Protein 4BM1 (pdb70)

Solvent-accessible surface area: 29701 Å² total; per-residue (Å²): 56,191,16,40,162,76,56,84,4,109,56,102,55,0,20,53,6,17,62,0,19,39,40,0,33,126,81,16,4,88,58,25,99,9,18,22,21,1,16,22,0,8,99,1,1,48,12,1,0,0,4,49,4,42,48,36,86,203,131,75,121,81,3,10,20,1,0,6,1,3,0,0,79,52,5,125,88,2,19,120,27,68,16,2,81,34,3,58,87,3,0,74,60,0,43,75,30,0,108,179,42,168,16,16,18,0,7,0,0,7,0,0,0,2,0,0,0,6,34,1,42,14,3,0,92,5,77,2,13,5,52,6,66,56,141,32,115,40,11,32,54,155,14,14,27,40,28,74,32,59,6,83,48,10,22,65,32,7,39,38,3,45,4,149,53,74,31,4,0,3,14,27,0,22,34,0,1,13,31,10,63,53,40,5,91,184,18,48,8,34,0,15,0,32,29,20,57,33,8,10,4,14,0,0,0,1,4,2,0,92,28,77,70,78,41,24,143,48,68,68,151,2,10,32,90,0,2,3,56,10,1,1,4,15,50,9,2,36,76,2,0,58,32,104,116,2,3,34,26,0,7,28,0,3,65,80,26,97,14,5,35,46,69,1,43,150,2,6,22,94,2,6,17,16,41,49,66,67,192,170,24,53,81,0,30,80,4,0,40,105,35,201,55,187,80,58,107,3,28,8,5,9,66,34,62,96,161,38,13,67,67,31,14,234,169,37,120,22,30,202,15,47,63,70,204,60,127,57,115,62,15,148,63,15,113,81,162,56,190,17,42,165,78,54,83,4,105,57,102,56,0,18,53,6,16,63,0,18,39,40,0,33,124,80,14,3,88,59,26,99,8,18,22,20,2,15,22,0,8,96,1,1,48,12,1,0,0,3,51,4,42,50,37,85,205,133,76,122,82,3,10,20,0,0,6,0,2,0,0,79,52,5,123,89,2,20,121,28,67,14,2,81,35,2,58,88,2,0,75,62,0,45,75,30,0,107,180,43,166,18,16,20,0,7,0,0,8,0,0,0,2,0,0,0,6,35,1,42,12,4,0,95,5,77,2,13,5,52,6,64,56,139,31,113,38,10,34,53,157,14,16,25,36,22,77,35,59,8,80,49,10,20,66,31,6,38,38,3,43,4,149,53,73,32,4,0,3,15,28,0,22,35,0,2,12,30,9,64,53,40,4,91,184,18,47,8,34,0,14,1,33,28,21,56,33,9,10,4,14,0,0,0,1,4,2,0,93,28,76,68,77,42,24,146,49,68,67,153,1,10,30,92,0,2,3,59,9,2,2,3,16,52,10,2,36,75,3,0,58,33,104,116,2,3,35,26,0,6,27,0,3,66,79,27,97,15,3,35,47,70,0,44,149,2,5,22,94,3,5,17,17,40,48,66,68,194,172,23,53,78,0,30,82,3,0,40,102,30,190,37,193,78,62,104,2,29,10,4,8,66,35,56,94,150,38,12,65,67,33,16,288,171,36,119,21,30,205,14,48,62,67,195,61,128,57,113,62,15,149,65,16,114,82,163

B-factor: mean 13.05, std 6.69, range [5.37, 41.69]

Secondary structure (DSSP, 8-state):
-B-GGG-B-SSGGGHHHHHHHHHHHHTTTTTT--SHHHHHHHHHHHHHHT---HHHHTTTS----SSSSHHHHTHHHHTTSGGGTT-HHHHHHHHHHHHHHT--HHHHHHHHHHHHHHTSBT------EE---S---PPPSS-S--TTS-HHHHHHHHHHHT--HHHHHHHGGGGGG-EESSSSGGGTTEESSS-TTB-SSHHHHHTTBPP-B--SSS--TTEE-BSSTT--EEHHHHHHHHSTTTHHHHHHHHH-GGGHHHHHHHHHHHHTTTTS-GGGSEE-GGGSPPP----PPP-BPTT--GGGB----TTSPPP---B--S-PPPPPPPP--/-B-GGG-B-SSGGGHHHHHHHHHHHHTTTTTT--SHHHHHHHHHHHHHHT---HHHHTTTS----SSSSHHHHTHHHHTTSGGGTT-HHHHHHHHHHHHHHT--HHHHHHHHHHHHHHTSBT------EE---S---PPPSS-S--TTS-HHHHHHHHHHHT--HHHHHHHGGGGGG-EESSSSGGGTTEESSS-TTB-SSHHHHHTTBPP-B--SSS--TTEE-BSSTT--EEHHHHHHHHSTTTHHHHHHHHH-GGGHHHHHHHHHHHHTTTTS-GGGSEE-GGGSPPP----PPP-BPTT--GGGB----TTSPPP---B--S-PPPPPPPP--

Organism: Pleurotus ostreatus (NCBI:txid5322)

CATH classification: 1.10.520.10 (+1 more: 1.10.420.10)

Radius of gyration: 33.04 Å; Cα contacts (8 Å, |Δi|>4): 1413; chains: 2; bounding box: 72×89×71 Å

Structure (mmCIF, N/CA/C/O backbone):
data_4BM1
#
_entry.id   4BM1
#
_cell.length_a   39.990
_cell.length_b   75.370
_cell.length_c   75.610
_cell.angle_alpha   69.75
_cell.angle_beta   75.69
_cell.angle_gamma   75.82
#
_symmetry.space_group_name_H-M   'P 1'
#
loop_
_entity.id
_entity.type
_entity.pdbx_description
1 polymer 'MANGANESE PEROXIDASE 4'
2 non-polymer 'CALCIUM ION'
3 non-polymer 'PROTOPORPHYRIN IX CONTAINING FE'
4 non-polymer 'SULFATE ION'
5 non-polymer 'CITRIC ACID'
6 water water
#
loop_
_atom_site.group_PDB
_atom_site.id
_atom_site.type_symbol
_atom_site.label_atom_id
_atom_site.label_alt_id
_atom_site.label_comp_id
_atom_site.label_asym_id
_atom_site.label_entity_id
_atom_site.label_seq_id
_atom_site.pdbx_PDB_ins_code
_atom_site.Cartn_x
_atom_site.Cartn_y
_atom_site.Cartn_z
_atom_site.occupancy
_atom_site.B_iso_or_equiv
_atom_site.auth_seq_id
_atom_site.auth_comp_id
_atom_site.auth_asym_id
_atom_site.auth_atom_id
_atom_site.pdbx_PDB_model_num
ATOM 1 N N . ALA A 1 2 ? -6.733 20.495 26.090 1.00 26.28 2 ALA A N 1
ATOM 2 C CA . ALA A 1 2 ? -6.048 19.711 27.101 1.00 25.87 2 ALA A CA 1
ATOM 3 C C . ALA A 1 2 ? -4.567 19.856 26.882 1.00 25.28 2 ALA A C 1
ATOM 4 O O . ALA A 1 2 ? -4.133 19.916 25.751 1.00 25.80 2 ALA A O 1
ATOM 10 N N . LYS A 1 3 ? -3.796 19.873 27.959 1.00 24.81 3 LYS A N 1
ATOM 11 C CA . LYS A 1 3 ? -2.339 19.919 27.869 1.00 24.82 3 LYS A CA 1
ATOM 12 C C . LYS A 1 3 ? -1.751 18.517 27.867 1.00 22.99 3 LYS A C 1
ATOM 13 O O . LYS A 1 3 ? -1.896 17.778 28.828 1.00 23.94 3 LYS A O 1
ATOM 32 N N . CYS A 1 4 ? -1.064 18.184 26.783 1.00 19.99 4 CYS A N 1
ATOM 33 C CA . CYS A 1 4 ? -0.401 16.895 26.635 1.00 17.54 4 CYS A CA 1
ATOM 34 C C . CYS A 1 4 ? 1.097 17.079 26.946 1.00 17.79 4 CYS A C 1
ATOM 35 O O . CYS A 1 4 ? 1.507 18.148 27.388 1.00 19.00 4 CYS A O 1
ATOM 42 N N . SER A 1 5 ? 1.906 16.067 26.673 1.00 16.95 5 SER A N 1
ATOM 43 C CA . SER A 1 5 ? 3.320 16.128 26.986 1.00 16.82 5 SER A CA 1
ATOM 44 C C . SER A 1 5 ? 4.055 17.051 26.003 1.00 17.28 5 SER A C 1
ATOM 45 O O . SER A 1 5 ? 3.582 17.321 24.879 1.00 16.73 5 SER A O 1
ATOM 53 N N . LYS A 1 6 ? 5.228 17.502 26.441 1.00 18.16 6 LYS A N 1
ATOM 54 C CA . LYS A 1 6 ? 6.121 18.310 25.620 1.00 18.62 6 LYS A CA 1
ATOM 55 C C . LYS A 1 6 ? 5.444 19.535 25.020 1.00 19.19 6 LYS A C 1
ATOM 56 O O . LYS A 1 6 ? 5.713 19.940 23.870 1.00 19.95 6 LYS A O 1
ATOM 75 N N . GLY A 1 7 ? 4.572 20.135 25.810 1.00 19.53 7 GLY A N 1
ATOM 76 C CA . GLY A 1 7 ? 3.962 21.400 25.449 1.00 20.13 7 GLY A CA 1
ATOM 77 C C . GLY A 1 7 ? 2.897 21.308 24.389 1.00 20.55 7 GLY A C 1
ATOM 78 O O . GLY A 1 7 ? 2.426 22.325 23.861 1.00 22.26 7 GLY A O 1
ATOM 82 N N . ARG A 1 8 ? 2.507 20.076 24.070 1.00 19.22 8 ARG A N 1
ATOM 83 C CA . ARG A 1 8 ? 1.531 19.838 23.009 1.00 18.48 8 ARG A CA 1
ATOM 84 C C . ARG A 1 8 ? 0.139 19.925 23.622 1.00 19.79 8 ARG A C 1
ATOM 85 O O . ARG A 1 8 ? -0.016 19.817 24.855 1.00 20.52 8 ARG A O 1
ATOM 106 N N . THR A 1 9 ? -0.864 20.109 22.767 1.00 20.57 9 THR A N 1
ATOM 107 C CA . THR A 1 9 ? -2.244 20.197 23.206 1.00 21.76 9 THR A CA 1
ATOM 108 C C . THR A 1 9 ? -3.139 19.376 22.297 1.00 21.21 9 THR A C 1
ATOM 109 O O . THR A 1 9 ? -2.795 19.071 21.164 1.00 20.77 9 THR A O 1
ATOM 120 N N . ALA A 1 10 ? -4.306 19.028 22.825 1.00 21.24 10 ALA A N 1
ATOM 121 C CA . ALA A 1 10 ? -5.340 18.362 22.066 1.00 21.56 10 ALA A CA 1
ATOM 122 C C . ALA A 1 10 ? -6.681 18.857 22.550 1.00 22.97 10 ALA A C 1
ATOM 123 O O . ALA A 1 10 ? -6.835 19.170 23.722 1.00 23.50 10 ALA A O 1
ATOM 130 N N . SER A 1 11 ? -7.667 18.880 21.667 1.00 23.50 11 SER A N 1
ATOM 131 C CA . SER A 1 11 ? -8.977 19.311 22.117 1.00 24.48 11 SER A CA 1
ATOM 132 C C . SER A 1 11 ? -9.610 18.318 23.075 1.00 22.80 11 SER A C 1
ATOM 133 O O . SER A 1 11 ? -10.359 18.687 23.934 1.00 24.03 11 SER A O 1
ATOM 141 N N . ASN A 1 12 ? -9.252 17.046 22.974 1.00 20.02 12 ASN A N 1
ATOM 142 C CA . ASN A 1 12 ? -9.804 16.037 23.843 1.00 18.36 12 ASN A CA 1
ATOM 143 C C . ASN A 1 12 ? -8.671 15.423 24.650 1.00 17.36 12 ASN A C 1
ATOM 144 O O . ASN A 1 12 ? -7.701 14.964 24.088 1.00 16.28 12 ASN A O 1
ATOM 155 N N . ASP A 1 13 ? -8.803 15.440 25.973 1.00 17.78 13 ASP A N 1
ATOM 156 C CA . ASP A 1 13 ? -7.747 14.941 26.847 1.00 18.97 13 ASP A CA 1
ATOM 157 C C . ASP A 1 13 ? -7.381 13.502 26.522 1.00 17.03 13 ASP A C 1
ATOM 158 O O . ASP A 1 13 ? -6.248 13.130 26.743 1.00 17.01 13 ASP A O 1
ATOM 167 N N . ALA A 1 14 ? -8.334 12.694 26.046 1.00 15.13 14 ALA A N 1
ATOM 168 C CA . ALA A 1 14 ? -8.045 11.289 25.785 1.00 14.46 14 ALA A CA 1
ATOM 169 C C . ALA A 1 14 ? -7.173 11.100 24.527 1.00 12.27 14 ALA A C 1
ATOM 170 O O . ALA A 1 14 ? -6.690 9.991 24.266 1.00 11.88 14 ALA A O 1
ATOM 177 N N . CYS A 1 15 ? -6.900 12.177 23.792 1.00 11.76 15 CYS A N 1
ATOM 178 C CA . CYS A 1 15 ? -5.943 12.093 22.691 1.00 11.16 15 CYS A CA 1
ATOM 179 C C . CYS A 1 15 ? -4.513 12.217 23.176 1.00 10.27 15 CYS A C 1
ATOM 180 O O . CYS A 1 15 ? -3.590 11.873 22.430 1.00 11.18 15 CYS A O 1
ATOM 187 N N . CYS A 1 16 ? -4.292 12.765 24.370 1.00 11.19 16 CYS A N 1
ATOM 188 C CA . CYS A 1 16 ? -2.920 13.003 24.812 1.00 11.62 16 CYS A CA 1
ATOM 189 C C . CYS A 1 16 ? -2.016 11.772 24.798 1.00 10.65 16 CYS A C 1
ATOM 190 O O . CYS A 1 16 ? -0.840 11.869 24.468 1.00 11.15 16 CYS A O 1
ATOM 197 N N . VAL A 1 17 ? -2.552 10.613 25.152 1.00 10.04 17 VAL A N 1
ATOM 198 C CA . VAL A 1 17 ? -1.781 9.398 25.204 1.00 9.74 17 VAL A CA 1
ATOM 199 C C . VAL A 1 17 ? -1.110 9.157 23.825 1.00 8.88 17 VAL A C 1
ATOM 200 O O . VAL A 1 17 ? -0.024 8.614 23.754 1.00 9.17 17 VAL A O 1
ATOM 213 N N . TRP A 1 18 ? -1.815 9.498 22.771 1.00 8.29 18 TRP A N 1
ATOM 214 C CA . TRP A 1 18 ? -1.324 9.226 21.433 1.00 8.22 18 TRP A CA 1
ATOM 215 C C . TRP A 1 18 ? -0.061 10.037 21.084 1.00 8.72 18 TRP A C 1
ATOM 216 O O . TRP A 1 18 ? 0.751 9.573 20.288 1.00 8.39 18 TRP A O 1
ATOM 237 N N . PHE A 1 19 ? 0.136 11.208 21.702 1.00 9.08 19 PHE A N 1
ATOM 238 C CA . PHE A 1 19 ? 1.415 11.876 21.534 1.00 9.70 19 PHE A CA 1
ATOM 239 C C . PHE A 1 19 ? 2.580 11.100 22.139 1.00 9.86 19 PHE A C 1
ATOM 240 O O . PHE A 1 19 ? 3.672 11.107 21.583 1.00 10.16 19 PHE A O 1
ATOM 257 N N . ASP A 1 20 ? 2.345 10.371 23.236 1.00 9.57 20 ASP A N 1
ATOM 258 C CA . ASP A 1 20 ? 3.389 9.547 23.823 1.00 10.67 20 ASP A CA 1
ATOM 259 C C . ASP A 1 20 ? 3.597 8.274 23.017 1.00 9.41 20 ASP A C 1
ATOM 260 O O . ASP A 1 20 ? 4.733 7.835 22.847 1.00 9.75 20 ASP A O 1
ATOM 269 N N . VAL A 1 21 ? 2.526 7.706 22.464 1.00 8.70 21 VAL A N 1
ATOM 270 C CA . VAL A 1 21 ? 2.679 6.560 21.561 1.00 8.43 21 VAL A CA 1
ATOM 271 C C . VAL A 1 21 ? 3.471 7.002 20.332 1.00 8.68 21 VAL A C 1
ATOM 272 O O . VAL A 1 21 ? 4.391 6.296 19.887 1.00 8.45 21 VAL A O 1
ATOM 285 N N . LEU A 1 22 ? 3.123 8.163 19.780 1.00 8.51 22 LEU A N 1
ATOM 286 C CA . LEU A 1 22 ? 3.803 8.717 18.605 1.00 8.95 22 LEU A CA 1
ATOM 287 C C . LEU A 1 22 ? 5.294 8.785 18.860 1.00 9.25 22 LEU A C 1
ATOM 288 O O . LEU A 1 22 ? 6.101 8.324 18.029 1.00 9.23 22 LEU A O 1
ATOM 304 N N . ASP A 1 23 ? 5.721 9.382 19.974 1.00 9.30 23 ASP A N 1
ATOM 305 C CA . ASP A 1 23 ? 7.137 9.550 20.219 1.00 10.29 23 ASP A CA 1
ATOM 306 C C . ASP A 1 23 ? 7.855 8.218 20.256 1.00 10.04 23 ASP A C 1
ATOM 307 O O . ASP A 1 23 ? 8.963 8.064 19.744 1.00 10.44 23 ASP A O 1
ATOM 316 N N . ASP A 1 24 ? 7.231 7.235 20.913 1.00 9.86 24 ASP A N 1
ATOM 317 C CA . ASP A 1 24 ? 7.814 5.906 21.028 1.00 9.92 24 ASP A CA 1
ATOM 318 C C . ASP A 1 24 ? 7.963 5.236 19.678 1.00 9.21 24 ASP A C 1
ATOM 319 O O . ASP A 1 24 ? 9.065 4.865 19.278 1.00 9.82 24 ASP A O 1
ATOM 328 N N . ILE A 1 25 ? 6.870 5.134 18.923 1.00 8.75 25 ILE A N 1
ATOM 329 C CA . ILE A 1 25 ? 6.977 4.453 17.637 1.00 8.97 25 ILE A CA 1
ATOM 330 C C . ILE A 1 25 ? 7.846 5.167 16.631 1.00 9.06 25 ILE A C 1
ATOM 331 O O . ILE A 1 25 ? 8.506 4.538 15.826 1.00 9.32 25 ILE A O 1
ATOM 347 N N . GLN A 1 26 ? 7.856 6.493 16.667 1.00 9.14 26 GLN A N 1
ATOM 348 C CA . GLN A 1 26 ? 8.712 7.221 15.749 1.00 9.87 26 GLN A CA 1
ATOM 349 C C . GLN A 1 26 ? 10.181 6.961 16.062 1.00 10.34 26 GLN A C 1
ATOM 350 O O . GLN A 1 26 ? 10.976 6.727 15.154 1.00 10.81 26 GLN A O 1
ATOM 364 N N . GLU A 1 27 ? 10.566 6.983 17.331 1.00 10.51 27 GLU A N 1
ATOM 365 C CA . GLU A 1 27 ? 11.966 6.838 17.718 1.00 11.96 27 GLU A CA 1
ATOM 366 C C . GLU A 1 27 ? 12.446 5.403 17.621 1.00 10.92 27 GLU A C 1
ATOM 367 O O . GLU A 1 27 ? 13.611 5.151 17.296 1.00 11.70 27 GLU A O 1
ATOM 379 N N . ASN A 1 28 ? 11.558 4.452 17.921 1.00 10.73 28 ASN A N 1
ATOM 380 C CA . ASN A 1 28 ? 11.945 3.068 18.157 1.00 10.65 28 ASN A CA 1
ATOM 381 C C . ASN A 1 28 ? 11.441 2.172 17.036 1.00 10.59 28 ASN A C 1
ATOM 382 O O . ASN A 1 28 ? 12.217 1.815 16.120 1.00 11.01 28 ASN A O 1
ATOM 393 N N . LEU A 1 29 ? 10.152 1.882 16.965 1.00 10.13 29 LEU A N 1
ATOM 394 C CA . LEU A 1 29 ? 9.612 1.016 15.917 1.00 10.24 29 LEU A CA 1
ATOM 395 C C . LEU A 1 29 ? 10.039 1.429 14.519 1.00 10.36 29 LEU A C 1
ATOM 396 O O . LEU A 1 29 ? 10.403 0.601 13.693 1.00 10.63 29 LEU A O 1
ATOM 412 N N . PHE A 1 30 ? 9.944 2.728 14.232 1.00 10.17 30 PHE A N 1
ATOM 413 C CA . PHE A 1 30 ? 10.200 3.278 12.903 1.00 10.21 30 PHE A CA 1
ATOM 414 C C . PHE A 1 30 ? 11.609 3.925 12.785 1.00 11.36 30 PHE A C 1
ATOM 415 O O . PHE A 1 30 ? 11.880 4.614 11.796 1.00 12.17 30 PHE A O 1
ATOM 432 N N . ASP A 1 31 ? 12.494 3.670 13.752 1.00 12.31 31 ASP A N 1
ATOM 433 C CA . ASP A 1 31 ? 13.908 4.005 13.652 1.00 14.02 31 ASP A CA 1
ATOM 434 C C . ASP A 1 31 ? 14.113 5.466 13.266 1.00 13.50 31 ASP A C 1
ATOM 435 O O . ASP A 1 31 ? 14.983 5.788 12.444 1.00 14.86 31 ASP A O 1
ATOM 444 N N . GLY A 1 32 ? 13.430 6.348 13.958 1.00 12.71 32 GLY A N 1
ATOM 445 C CA . GLY A 1 32 ? 13.578 7.764 13.709 1.00 13.05 32 GLY A CA 1
ATOM 446 C C . GLY A 1 32 ? 12.730 8.326 12.600 1.00 12.46 32 GLY A C 1
ATOM 447 O O . GLY A 1 32 ? 13.203 9.121 11.808 1.00 13.43 32 GLY A O 1
ATOM 451 N N . GLY A 1 33 ? 11.481 7.904 12.522 1.00 11.86 33 GLY A N 1
ATOM 452 C CA . GLY A 1 33 ? 10.549 8.464 11.578 1.00 11.93 33 GLY A CA 1
ATOM 453 C C . GLY A 1 33 ? 10.795 8.058 10.138 1.00 11.60 33 GLY A C 1
ATOM 454 O O . GLY A 1 33 ? 10.441 8.779 9.229 1.00 12.21 33 GLY A O 1
ATOM 458 N N . GLU A 1 34 ? 11.359 6.896 9.919 1.00 12.01 34 GLU A N 1
ATOM 459 C CA . GLU A 1 34 ? 11.600 6.383 8.572 1.00 12.60 34 GLU A CA 1
ATOM 460 C C . GLU A 1 34 ? 10.366 5.761 7.956 1.00 11.66 34 GLU A C 1
ATOM 461 O O . GLU A 1 34 ? 9.509 5.238 8.661 1.00 12.96 34 GLU A O 1
ATOM 473 N N . CYS A 1 35 ? 10.287 5.794 6.620 1.00 10.16 35 CYS A N 1
ATOM 474 C CA . CYS A 1 35 ? 9.297 5.054 5.834 1.00 9.53 35 CYS A CA 1
ATOM 475 C C . CYS A 1 35 ? 9.961 3.789 5.282 1.00 9.52 35 CYS A C 1
ATOM 476 O O . CYS A 1 35 ? 10.140 3.647 4.071 1.00 10.66 35 CYS A O 1
ATOM 483 N N . GLY A 1 36 ? 10.318 2.874 6.177 1.00 9.41 36 GLY A N 1
ATOM 484 C CA . GLY A 1 36 ? 10.995 1.647 5.830 1.00 9.41 36 GLY A CA 1
ATOM 485 C C . GLY A 1 36 ? 10.163 0.423 6.170 1.00 8.80 36 GLY A C 1
ATOM 486 O O . GLY A 1 36 ? 8.937 0.444 6.184 1.00 8.85 36 GLY A O 1
ATOM 490 N N . GLU A 1 37 ? 10.853 -0.670 6.447 1.00 8.81 37 GLU A N 1
ATOM 491 C CA . GLU A 1 37 ? 10.255 -1.979 6.603 1.00 8.99 37 GLU A CA 1
ATOM 492 C C . GLU A 1 37 ? 9.103 -1.962 7.620 1.00 8.16 37 GLU A C 1
ATOM 493 O O . GLU A 1 37 ? 8.031 -2.452 7.288 1.00 7.82 37 GLU A O 1
ATOM 505 N N . GLU A 1 38 ? 9.293 -1.416 8.820 1.00 9.10 38 GLU A N 1
ATOM 506 C CA . GLU A 1 38 ? 8.263 -1.490 9.832 1.00 9.50 38 GLU A CA 1
ATOM 507 C C . GLU A 1 38 ? 7.043 -0.660 9.432 1.00 8.11 38 GLU A C 1
ATOM 508 O O . GLU A 1 38 ? 5.923 -1.052 9.749 1.00 8.67 38 GLU A O 1
ATOM 520 N N . VAL A 1 39 ? 7.258 0.483 8.777 1.00 7.90 39 VAL A N 1
ATOM 521 C CA . VAL A 1 39 ? 6.115 1.225 8.241 1.00 7.69 39 VAL A CA 1
ATOM 522 C C . VAL A 1 39 ? 5.352 0.393 7.222 1.00 7.11 39 VAL A C 1
ATOM 523 O O . VAL A 1 39 ? 4.106 0.321 7.243 1.00 7.25 39 VAL A O 1
ATOM 536 N N . HIS A 1 40 ? 6.059 -0.185 6.267 1.00 6.89 40 HIS A N 1
ATOM 537 C CA . HIS A 1 40 ? 5.395 -0.970 5.224 1.00 7.30 40 HIS A CA 1
ATOM 538 C C . HIS A 1 40 ? 4.566 -2.095 5.873 1.00 7.00 40 HIS A C 1
ATOM 539 O O . HIS A 1 40 ? 3.404 -2.321 5.506 1.00 7.41 40 HIS A O 1
ATOM 554 N N . GLU A 1 41 ? 5.152 -2.797 6.821 1.00 7.59 41 GLU A N 1
ATOM 555 C CA . GLU A 1 41 ? 4.454 -3.898 7.492 1.00 7.95 41 GLU A CA 1
ATOM 556 C C . GLU A 1 41 ? 3.261 -3.398 8.274 1.00 7.93 41 GLU A C 1
ATOM 557 O O . GLU A 1 41 ? 2.212 -4.060 8.285 1.00 8.13 41 GLU A O 1
ATOM 569 N N . SER A 1 42 ? 3.394 -2.243 8.926 1.00 7.78 42 SER A N 1
ATOM 570 C CA . SER A 1 42 ? 2.299 -1.693 9.687 1.00 7.55 42 SER A CA 1
ATOM 571 C C . SER A 1 42 ? 1.160 -1.259 8.780 1.00 7.91 42 SER A C 1
ATOM 572 O O . SER A 1 42 ? -0.019 -1.409 9.132 1.00 8.24 42 SER A O 1
ATOM 580 N N . LEU A 1 43 ? 1.472 -0.663 7.628 1.00 7.34 43 LEU A N 1
ATOM 581 C CA . LEU A 1 43 ? 0.425 -0.285 6.724 1.00 7.05 43 LEU A CA 1
ATOM 582 C C . LEU A 1 43 ? -0.334 -1.521 6.220 1.00 7.77 43 LEU A C 1
ATOM 583 O O . LEU A 1 43 ? -1.557 -1.534 6.139 1.00 8.09 43 LEU A O 1
ATOM 599 N N . ARG A 1 44 ? 0.390 -2.573 5.852 1.00 7.77 44 ARG A N 1
ATOM 600 C CA . ARG A 1 44 ? -0.292 -3.800 5.454 1.00 8.75 44 ARG A CA 1
ATOM 601 C C . ARG A 1 44 ? -1.188 -4.333 6.577 1.00 8.21 44 ARG A C 1
ATOM 602 O O . ARG A 1 44 ? -2.289 -4.807 6.303 1.00 7.97 44 ARG A O 1
ATOM 612 N N . LEU A 1 45 ? -0.709 -4.237 7.815 1.00 7.66 45 LEU A N 1
ATOM 613 C CA . LEU A 1 45 ? -1.478 -4.775 8.934 1.00 7.70 45 LEU A CA 1
ATOM 614 C C . LEU A 1 45 ? -2.824 -4.065 9.103 1.00 7.68 45 LEU A C 1
ATOM 615 O O . LEU A 1 45 ? -3.791 -4.688 9.522 1.00 8.07 45 LEU A O 1
ATOM 631 N N . THR A 1 46 ? -2.898 -2.775 8.781 1.00 6.84 46 THR A N 1
ATOM 632 C CA . THR A 1 46 ? -4.174 -2.068 8.879 1.00 6.83 46 THR A CA 1
ATOM 633 C C . THR A 1 46 ? -5.252 -2.795 8.066 1.00 7.00 46 THR A C 1
ATOM 634 O O . THR A 1 46 ? -6.385 -2.889 8.505 1.00 7.44 46 THR A O 1
ATOM 645 N N . PHE A 1 47 ? -4.860 -3.256 6.873 1.00 6.95 47 PHE A N 1
ATOM 646 C CA . PHE A 1 47 ? -5.782 -3.931 5.979 1.00 7.11 47 PHE A CA 1
ATOM 647 C C . PHE A 1 47 ? -6.112 -5.343 6.475 1.00 7.54 47 PHE A C 1
ATOM 648 O O . PHE A 1 47 ? -7.272 -5.767 6.469 1.00 7.45 47 PHE A O 1
ATOM 665 N N . HIS A 1 48 ? -5.093 -6.083 6.907 1.00 7.12 48 HIS A N 1
ATOM 666 C CA . HIS A 1 48 ? -5.344 -7.447 7.393 1.00 7.74 48 HIS A CA 1
ATOM 667 C C . HIS A 1 48 ? -6.178 -7.477 8.653 1.00 8.02 48 HIS A C 1
ATOM 668 O O . HIS A 1 48 ? -6.869 -8.476 8.876 1.00 8.27 48 HIS A O 1
ATOM 683 N N . ASP A 1 49 ? -6.123 -6.453 9.492 1.00 7.60 49 ASP A N 1
ATOM 684 C CA . ASP A 1 49 ? -7.027 -6.384 10.612 1.00 6.97 49 ASP A CA 1
ATOM 685 C C . ASP A 1 49 ? -8.425 -5.996 10.085 1.00 7.03 49 ASP A C 1
ATOM 686 O O . ASP A 1 49 ? -9.436 -6.641 10.391 1.00 7.47 49 ASP A O 1
ATOM 695 N N . ALA A 1 50 ? -8.487 -4.883 9.363 1.00 7.20 50 ALA A N 1
ATOM 696 C CA . ALA A 1 50 ? -9.812 -4.306 9.012 1.00 7.28 50 ALA A CA 1
ATOM 697 C C . ALA A 1 50 ? -10.669 -5.144 8.112 1.00 7.10 50 ALA A C 1
ATOM 698 O O . ALA A 1 50 ? -11.896 -5.116 8.246 1.00 7.56 50 ALA A O 1
ATOM 705 N N . ILE A 1 51 ? -10.048 -5.823 7.142 1.00 7.13 51 ILE A N 1
ATOM 706 C CA . ILE A 1 51 ? -10.842 -6.432 6.079 1.00 7.41 51 ILE A CA 1
ATOM 707 C C . ILE A 1 51 ? -11.575 -7.699 6.532 1.00 7.66 51 ILE A C 1
ATOM 708 O O . ILE A 1 51 ? -12.407 -8.243 5.798 1.00 8.63 51 ILE A O 1
ATOM 724 N N . GLY A 1 52 ? -11.314 -8.146 7.753 1.00 7.37 52 GLY A N 1
ATOM 725 C CA . GLY A 1 52 ? -12.046 -9.269 8.329 1.00 7.69 52 GLY A CA 1
ATOM 726 C C . GLY A 1 52 ? -13.420 -8.775 8.806 1.00 7.59 52 GLY A C 1
ATOM 727 O O . GLY A 1 52 ? -13.682 -8.633 10.004 1.00 7.69 52 GLY A O 1
ATOM 731 N N . PHE A 1 53 ? -14.273 -8.482 7.824 1.00 7.77 53 PHE A N 1
ATOM 732 C CA . PHE A 1 53 ? -15.563 -7.845 8.013 1.00 8.32 53 PHE A CA 1
ATOM 733 C C . PHE A 1 53 ? -16.393 -8.209 6.818 1.00 8.40 53 PHE A C 1
ATOM 734 O O . PHE A 1 53 ? -16.008 -7.894 5.680 1.00 9.00 53 PHE A O 1
ATOM 751 N N . SER A 1 54 ? -17.476 -8.927 7.003 1.00 8.61 54 SER A N 1
ATOM 752 C CA . SER A 1 54 ? -18.289 -9.475 5.930 1.00 8.78 54 SER A CA 1
ATOM 753 C C . SER A 1 54 ? -19.777 -9.427 6.225 1.00 9.59 54 SER A C 1
ATOM 754 O O . SER A 1 54 ? -20.333 -10.370 6.808 1.00 10.19 54 SER A O 1
ATOM 762 N N . PRO A 1 55 ? -20.421 -8.372 5.768 1.00 9.95 55 PRO A N 1
ATOM 763 C CA . PRO A 1 55 ? -21.882 -8.331 5.777 1.00 11.27 55 PRO A CA 1
ATOM 764 C C . PRO A 1 55 ? -22.507 -9.585 5.117 1.00 12.57 55 PRO A C 1
ATOM 765 O O . PRO A 1 55 ? -23.542 -10.092 5.586 1.00 13.56 55 PRO A O 1
ATOM 776 N N . ALA A 1 56 ? -21.859 -10.143 4.092 1.00 13.03 56 ALA A N 1
ATOM 777 C CA . ALA A 1 56 ? -22.402 -11.340 3.427 1.00 14.75 56 ALA A CA 1
ATOM 778 C C . ALA A 1 56 ? -22.581 -12.490 4.416 1.00 15.35 56 ALA A C 1
ATOM 779 O O . ALA A 1 56 ? -23.547 -13.253 4.360 1.00 17.32 56 ALA A O 1
ATOM 786 N N . LEU A 1 57 ? -21.630 -12.641 5.300 1.00 14.22 57 LEU A N 1
ATOM 787 C CA . LEU A 1 57 ? -21.759 -13.680 6.314 1.00 13.68 57 LEU A CA 1
ATOM 788 C C . LEU A 1 57 ? -22.813 -13.291 7.360 1.00 13.55 57 LEU A C 1
ATOM 789 O O . LEU A 1 57 ? -23.670 -14.065 7.716 1.00 14.34 57 LEU A O 1
ATOM 805 N N . THR A 1 58 ? -22.778 -12.059 7.822 1.00 11.94 58 THR A N 1
ATOM 806 C CA . THR A 1 58 ? -23.711 -11.610 8.849 1.00 11.82 58 THR A CA 1
ATOM 807 C C . THR A 1 58 ? -25.130 -11.858 8.406 1.00 13.02 58 THR A C 1
ATOM 808 O O . THR A 1 58 ? -25.973 -12.293 9.173 1.00 13.74 58 THR A O 1
ATOM 819 N N . ARG A 1 59 ? -25.415 -11.539 7.163 1.00 14.15 59 ARG A N 1
ATOM 820 C CA . ARG A 1 59 ? -26.767 -11.672 6.595 1.00 15.65 59 ARG A CA 1
ATOM 821 C C . ARG A 1 59 ? -27.236 -13.076 6.458 1.00 17.04 59 ARG A C 1
ATOM 822 O O . ARG A 1 59 ? -28.443 -13.301 6.274 1.00 18.65 59 ARG A O 1
ATOM 843 N N . GLN A 1 60 ? -26.317 -14.017 6.476 1.00 18.42 60 GLN A N 1
ATOM 844 C CA . GLN A 1 60 ? -26.672 -15.426 6.465 1.00 20.01 60 GLN A CA 1
ATOM 845 C C . GLN A 1 60 ? -26.683 -16.041 7.863 1.00 20.64 60 GLN A C 1
ATOM 846 O O . GLN A 1 60 ? -26.792 -17.263 7.984 1.00 22.38 60 GLN A O 1
ATOM 860 N N . GLY A 1 61 ? -26.588 -15.181 8.884 1.00 19.09 61 GLY A N 1
ATOM 861 C CA . GLY A 1 61 ? -26.668 -15.571 10.282 1.00 19.31 61 GLY A CA 1
ATOM 862 C C . GLY A 1 61 ? -25.370 -16.135 10.801 1.00 19.06 61 GLY A C 1
ATOM 863 O O . GLY A 1 61 ? -25.347 -16.819 11.810 1.00 20.07 61 GLY A O 1
ATOM 867 N N . LYS A 1 62 ? -24.286 -15.817 10.113 1.00 18.08 62 LYS A N 1
ATOM 868 C CA . LYS A 1 62 ? -22.966 -16.233 10.536 1.00 18.07 62 LYS A CA 1
ATOM 869 C C . LYS A 1 62 ? -22.157 -15.037 11.014 1.00 16.68 62 LYS A C 1
ATOM 870 O O . LYS A 1 62 ? -22.383 -13.937 10.579 1.00 17.09 62 LYS A O 1
ATOM 889 N N . PHE A 1 63 ? -21.169 -15.275 11.860 1.00 15.23 63 PHE A N 1
ATOM 890 C CA . PHE A 1 63 ? -20.291 -14.185 12.287 1.00 13.63 63 PHE A CA 1
ATOM 891 C C . PHE A 1 63 ? -19.474 -13.704 11.090 1.00 12.88 63 PHE A C 1
ATOM 892 O O . PHE A 1 63 ? -18.859 -14.528 10.376 1.00 13.51 63 PHE A O 1
ATOM 909 N N . GLY A 1 64 ? -19.488 -12.400 10.854 1.00 12.13 64 GLY A N 1
ATOM 910 C CA . GLY A 1 64 ? -18.823 -11.832 9.699 1.00 11.50 64 GLY A CA 1
ATOM 911 C C . GLY A 1 64 ? -17.461 -11.196 10.002 1.00 10.68 64 GLY A C 1
ATOM 912 O O . GLY A 1 64 ? -16.796 -10.756 9.067 1.00 10.45 64 GLY A O 1
ATOM 916 N N . GLY A 1 65 ? -17.020 -11.187 11.262 1.00 9.65 65 GLY A N 1
ATOM 917 C CA . GLY A 1 65 ? -15.831 -10.449 11.673 1.00 9.37 65 GLY A CA 1
ATOM 918 C C . GLY A 1 65 ? -16.129 -9.056 12.153 1.00 8.77 65 GLY A C 1
ATOM 919 O O . GLY A 1 65 ? -17.043 -8.401 11.655 1.00 9.89 65 GLY A O 1
ATOM 923 N N . GLY A 1 66 ? -15.276 -8.557 13.022 1.00 8.37 66 GLY A N 1
ATOM 924 C CA . GLY A 1 66 ? -15.489 -7.252 13.649 1.00 8.45 66 GLY A CA 1
ATOM 925 C C . GLY A 1 66 ? -14.696 -6.126 12.976 1.00 7.89 66 GLY A C 1
ATOM 926 O O . GLY A 1 66 ? -14.663 -5.031 13.508 1.00 8.61 66 GLY A O 1
ATOM 930 N N . GLY A 1 67 ? -14.092 -6.372 11.829 1.00 7.73 67 GLY A N 1
ATOM 931 C CA . GLY A 1 67 ? -13.412 -5.267 11.125 1.00 7.43 67 GLY A CA 1
ATOM 932 C C . GLY A 1 67 ? -12.149 -4.815 11.818 1.00 7.46 67 GLY A C 1
ATOM 933 O O . GLY A 1 67 ? -11.324 -5.619 12.233 1.00 7.62 67 GLY A O 1
ATOM 937 N N . ALA A 1 68 ? -12.002 -3.489 11.922 1.00 7.45 68 ALA A N 1
ATOM 938 C CA . ALA A 1 68 ? -10.840 -2.830 12.529 1.00 7.13 68 ALA A CA 1
ATOM 939 C C . ALA A 1 68 ? -11.012 -2.860 14.041 1.00 7.38 68 ALA A C 1
ATOM 940 O O . ALA A 1 68 ? -11.465 -1.914 14.666 1.00 8.27 68 ALA A O 1
ATOM 947 N N . ASP A 1 69 ? -10.703 -4.030 14.602 1.00 7.46 69 ASP A N 1
ATOM 948 C CA . ASP A 1 69 ? -11.047 -4.374 15.984 1.00 7.88 69 ASP A CA 1
ATOM 949 C C . ASP A 1 69 ? -9.897 -4.952 16.781 1.00 7.88 69 ASP A C 1
ATOM 950 O O . ASP A 1 69 ? -10.106 -5.389 17.900 1.00 8.44 69 ASP A O 1
ATOM 959 N N . GLY A 1 70 ? -8.695 -5.002 16.205 1.00 7.32 70 GLY A N 1
ATOM 960 C CA . GLY A 1 70 ? -7.548 -5.578 16.884 1.00 7.76 70 GLY A CA 1
ATOM 961 C C . GLY A 1 70 ? -7.512 -7.117 16.880 1.00 7.46 70 GLY A C 1
ATOM 962 O O . GLY A 1 70 ? -6.616 -7.691 17.495 1.00 8.24 70 GLY A O 1
ATOM 966 N N . SER A 1 71 ? -8.475 -7.759 16.214 1.00 7.43 71 SER A N 1
ATOM 967 C CA . SER A 1 71 ? -8.612 -9.199 16.320 1.00 7.44 71 SER A CA 1
ATOM 968 C C . SER A 1 71 ? -7.366 -9.936 15.867 1.00 7.86 71 SER A C 1
ATOM 969 O O . SER A 1 71 ? -7.040 -10.980 16.441 1.00 8.32 71 SER A O 1
ATOM 976 N N . ILE A 1 72 ? -6.683 -9.427 14.852 1.00 7.93 72 ILE A N 1
ATOM 977 C CA . ILE A 1 72 ? -5.518 -10.115 14.324 1.00 8.36 72 ILE A CA 1
ATOM 978 C C . ILE A 1 72 ? -4.374 -10.145 15.330 1.00 8.43 72 ILE A C 1
ATOM 979 O O . ILE A 1 72 ? -3.481 -10.973 15.238 1.00 9.83 72 ILE A O 1
ATOM 995 N N . MET A 1 73 ? -4.429 -9.244 16.309 1.00 8.34 73 MET A N 1
ATOM 996 C CA . MET A 1 73 ? -3.424 -9.101 17.344 1.00 8.65 73 MET A CA 1
ATOM 997 C C . MET A 1 73 ? -3.861 -9.855 18.602 1.00 9.43 73 MET A C 1
ATOM 998 O O . MET A 1 73 ? -3.095 -10.682 19.118 1.00 11.04 73 MET A O 1
ATOM 1012 N N . LEU A 1 74 ? -5.076 -9.610 19.080 1.00 10.06 74 LEU A N 1
ATOM 1013 C CA . LEU A 1 74 ? -5.579 -10.318 20.252 1.00 11.24 74 LEU A CA 1
ATOM 1014 C C . LEU A 1 74 ? -5.629 -11.821 19.986 1.00 11.51 74 LEU A C 1
ATOM 1015 O O . LEU A 1 74 ? -5.206 -12.626 20.837 1.00 13.51 74 LEU A O 1
ATOM 1031 N N . PHE A 1 75 ? -6.043 -12.210 18.781 1.00 10.05 75 PHE A N 1
ATOM 1032 C CA . PHE A 1 75 ? -6.198 -13.595 18.363 1.00 10.24 75 PHE A CA 1
ATOM 1033 C C . PHE A 1 75 ? -5.169 -13.932 17.295 1.00 10.52 75 PHE A C 1
ATOM 1034 O O . PHE A 1 75 ? -5.463 -14.573 16.287 1.00 10.80 75 PHE A O 1
ATOM 1051 N N . SER A 1 76 ? -3.936 -13.488 17.529 1.00 11.00 76 SER A N 1
ATOM 1052 C CA . SER A 1 76 ? -2.877 -13.732 16.585 1.00 11.53 76 SER A CA 1
ATOM 1053 C C . SER A 1 76 ? -2.591 -15.192 16.337 1.00 12.03 76 SER A C 1
ATOM 1054 O O . SER A 1 76 ? -2.292 -15.602 15.204 1.00 12.36 76 SER A O 1
ATOM 1062 N N . ASP A 1 77 ? -2.704 -16.012 17.383 1.00 13.02 77 ASP A N 1
ATOM 1063 C CA . ASP A 1 77 ? -2.470 -17.421 17.179 1.00 15.69 77 ASP A CA 1
ATOM 1064 C C . ASP A 1 77 ? -3.377 -18.009 16.115 1.00 15.58 77 ASP A C 1
ATOM 1065 O O . ASP A 1 77 ? -2.959 -18.860 15.299 1.00 17.53 77 ASP A O 1
ATOM 1074 N N . ILE A 1 78 ? -4.636 -17.594 16.102 1.00 13.44 78 ILE A N 1
ATOM 1075 C CA . ILE A 1 78 ? -5.614 -18.054 15.101 1.00 13.44 78 ILE A CA 1
ATOM 1076 C C . ILE A 1 78 ? -5.407 -17.336 13.776 1.00 12.34 78 ILE A C 1
ATOM 1077 O O . ILE A 1 78 ? -5.145 -17.959 12.736 1.00 13.18 78 ILE A O 1
ATOM 1093 N N . GLU A 1 79 ? -5.471 -16.009 13.793 1.00 11.18 79 GLU A N 1
ATOM 1094 C CA . GLU A 1 79 ? -5.506 -15.285 12.512 1.00 10.79 79 GLU A CA 1
ATOM 1095 C C . GLU A 1 79 ? -4.180 -15.350 11.756 1.00 11.07 79 GLU A C 1
ATOM 1096 O O . GLU A 1 79 ? -4.178 -15.391 10.530 1.00 11.18 79 GLU A O 1
ATOM 1108 N N . THR A 1 80 ? -3.036 -15.280 12.437 1.00 11.56 80 THR A N 1
ATOM 1109 C CA . THR A 1 80 ? -1.794 -15.222 11.666 1.00 13.10 80 THR A CA 1
ATOM 1110 C C . THR A 1 80 ? -1.458 -16.555 11.046 1.00 14.47 80 THR A C 1
ATOM 1111 O O . THR A 1 80 ? -0.569 -16.614 10.214 1.00 16.43 80 THR A O 1
ATOM 1122 N N . ASN A 1 81 ? -2.203 -17.612 11.405 1.00 14.73 81 ASN A N 1
ATOM 1123 C CA . ASN A 1 81 ? -2.066 -18.871 10.693 1.00 16.15 81 ASN A CA 1
ATOM 1124 C C . ASN A 1 81 ? -3.001 -19.089 9.518 1.00 15.18 81 ASN A C 1
ATOM 1125 O O . ASN A 1 81 ? -2.882 -20.088 8.828 1.00 16.12 81 ASN A O 1
ATOM 1136 N N . PHE A 1 82 ? -3.873 -18.127 9.229 1.00 13.50 82 PHE A N 1
ATOM 1137 C CA . PHE A 1 82 ? -4.604 -18.133 7.963 1.00 12.69 82 PHE A CA 1
ATOM 1138 C C . PHE A 1 82 ? -3.622 -17.987 6.821 1.00 12.52 82 PHE A C 1
ATOM 1139 O O . PHE A 1 82 ? -2.685 -17.236 6.929 1.00 12.38 82 PHE A O 1
ATOM 1156 N N . ALA A 1 83 ? -3.819 -18.695 5.734 1.00 12.95 83 ALA A N 1
ATOM 1157 C CA . ALA A 1 83 ? -2.892 -18.636 4.613 1.00 13.54 83 ALA A CA 1
ATOM 1158 C C . ALA A 1 83 ? -2.687 -17.214 4.118 1.00 12.94 83 ALA A C 1
ATOM 1159 O O . ALA A 1 83 ? -1.567 -16.779 3.783 1.00 13.35 83 ALA A O 1
ATOM 1166 N N . ALA A 1 84 ? -3.756 -16.435 4.054 1.00 11.97 84 ALA A N 1
ATOM 1167 C CA . ALA A 1 84 ? -3.648 -15.105 3.495 1.00 12.38 84 ALA A CA 1
ATOM 1168 C C . ALA A 1 84 ? -2.901 -14.168 4.421 1.00 12.74 84 ALA A C 1
ATOM 1169 O O . ALA A 1 84 ? -2.531 -13.081 4.005 1.00 14.17 84 ALA A O 1
ATOM 1176 N N . ASN A 1 85 ? -2.707 -14.586 5.673 1.00 12.23 85 ASN A N 1
ATOM 1177 C CA . ASN A 1 85 ? -1.939 -13.826 6.629 1.00 12.33 85 ASN A CA 1
ATOM 1178 C C . ASN A 1 85 ? -0.499 -14.251 6.776 1.00 12.69 85 ASN A C 1
ATOM 1179 O O . ASN A 1 85 ? 0.178 -13.839 7.704 1.00 13.67 85 ASN A O 1
ATOM 1190 N N . ASN A 1 86 ? 0.025 -14.992 5.810 1.00 12.72 86 ASN A N 1
ATOM 1191 C CA . ASN A 1 86 ? 1.458 -15.277 5.806 1.00 14.18 86 ASN A CA 1
ATOM 1192 C C . ASN A 1 86 ? 2.237 -13.982 5.856 1.00 15.08 86 ASN A C 1
ATOM 1193 O O . ASN A 1 86 ? 1.927 -13.004 5.162 1.00 16.61 86 ASN A O 1
ATOM 1211 N N . GLY A 1 87 ? 3.249 -13.976 6.699 1.00 15.72 87 GLY A N 1
ATOM 1212 C CA . GLY A 1 87 ? 4.125 -12.827 6.818 1.00 15.97 87 GLY A CA 1
ATOM 1213 C C . GLY A 1 87 ? 3.699 -11.735 7.744 1.00 15.55 87 GLY A C 1
ATOM 1214 O O . GLY A 1 87 ? 4.447 -10.755 7.898 1.00 16.31 87 GLY A O 1
ATOM 1218 N N . VAL A 1 88 ? 2.579 -11.872 8.414 1.00 14.92 88 VAL A N 1
ATOM 1219 C CA . VAL A 1 88 ? 2.146 -10.771 9.241 1.00 14.91 88 VAL A CA 1
ATOM 1220 C C . VAL A 1 88 ? 2.575 -10.906 10.684 1.00 13.66 88 VAL A C 1
ATOM 1221 O O . VAL A 1 88 ? 2.569 -9.950 11.431 1.00 13.06 88 VAL A O 1
ATOM 1234 N N . ASP A 1 89 ? 2.852 -12.105 11.122 1.00 14.62 89 ASP A N 1
ATOM 1235 C CA . ASP A 1 89 ? 3.102 -12.257 12.539 1.00 15.23 89 ASP A CA 1
ATOM 1236 C C . ASP A 1 89 ? 4.309 -11.449 13.033 1.00 13.46 89 ASP A C 1
ATOM 1237 O O . ASP A 1 89 ? 4.299 -11.013 14.178 1.00 12.90 89 ASP A O 1
ATOM 1246 N N . ASP A 1 90 ? 5.320 -11.222 12.204 1.00 14.31 90 ASP A N 1
ATOM 1247 C CA . ASP A 1 90 ? 6.482 -10.471 12.657 1.00 14.59 90 ASP A CA 1
ATOM 1248 C C . ASP A 1 90 ? 6.083 -9.093 13.190 1.00 11.52 90 ASP A C 1
ATOM 1249 O O . ASP A 1 90 ? 6.407 -8.700 14.333 1.00 11.39 90 ASP A O 1
ATOM 1258 N N . ILE A 1 91 ? 5.327 -8.345 12.409 1.00 10.75 91 ILE A N 1
ATOM 1259 C CA . ILE A 1 91 ? 4.922 -7.031 12.849 1.00 10.03 91 ILE A CA 1
ATOM 1260 C C . ILE A 1 91 ? 3.913 -7.084 13.968 1.00 9.66 91 ILE A C 1
ATOM 1261 O O . ILE A 1 91 ? 3.917 -6.245 14.856 1.00 9.48 91 ILE A O 1
ATOM 1277 N N . VAL A 1 92 ? 3.023 -8.072 13.948 1.00 9.30 92 VAL A N 1
ATOM 1278 C CA . VAL A 1 92 ? 2.053 -8.193 15.036 1.00 9.99 92 VAL A CA 1
ATOM 1279 C C . VAL A 1 92 ? 2.766 -8.335 16.371 1.00 9.85 92 VAL A C 1
ATOM 1280 O O . VAL A 1 92 ? 2.422 -7.712 17.353 1.00 10.14 92 VAL A O 1
ATOM 1293 N N . GLU A 1 93 ? 3.781 -9.183 16.398 1.00 10.62 93 GLU A N 1
ATOM 1294 C CA . GLU A 1 93 ? 4.515 -9.417 17.644 1.00 11.46 93 GLU A CA 1
ATOM 1295 C C . GLU A 1 93 ? 5.400 -8.264 18.070 1.00 11.11 93 GLU A C 1
ATOM 1296 O O . GLU A 1 93 ? 5.662 -8.089 19.253 1.00 12.10 93 GLU A O 1
ATOM 1308 N N . GLN A 1 94 ? 5.829 -7.451 17.124 1.00 10.88 94 GLN A N 1
ATOM 1309 C CA . GLN A 1 94 ? 6.514 -6.209 17.485 1.00 10.90 94 GLN A CA 1
ATOM 1310 C C . GLN A 1 94 ? 5.558 -5.180 18.052 1.00 9.96 94 GLN A C 1
ATOM 1311 O O . GLN A 1 94 ? 5.854 -4.490 19.022 1.00 10.65 94 GLN A O 1
ATOM 1325 N N . GLN A 1 95 ? 4.379 -5.068 17.449 1.00 8.66 95 GLN A N 1
ATOM 1326 C CA . GLN A 1 95 ? 3.428 -4.056 17.880 1.00 8.20 95 GLN A CA 1
ATOM 1327 C C . GLN A 1 95 ? 2.719 -4.365 19.204 1.00 8.70 95 GLN A C 1
ATOM 1328 O O . GLN A 1 95 ? 2.469 -3.496 20.031 1.00 9.03 95 GLN A O 1
ATOM 1342 N N . LYS A 1 96 ? 2.403 -5.642 19.411 1.00 8.53 96 LYS A N 1
ATOM 1343 C CA . LYS A 1 96 ? 1.572 -6.036 20.551 1.00 9.20 96 LYS A CA 1
ATOM 1344 C C . LYS A 1 96 ? 2.096 -5.501 21.896 1.00 8.85 96 LYS A C 1
ATOM 1345 O O . LYS A 1 96 ? 1.325 -4.915 22.660 1.00 8.72 96 LYS A O 1
ATOM 1364 N N . PRO A 1 97 ? 3.388 -5.697 22.228 1.00 9.84 97 PRO A N 1
ATOM 1365 C CA . PRO A 1 97 ? 3.852 -5.227 23.550 1.00 10.32 97 PRO A CA 1
ATOM 1366 C C . PRO A 1 97 ? 3.852 -3.699 23.652 1.00 9.36 97 PRO A C 1
ATOM 1367 O O . PRO A 1 97 ? 3.762 -3.174 24.752 1.00 10.09 97 PRO A O 1
ATOM 1378 N N . ILE A 1 98 ? 3.953 -2.995 22.525 1.00 9.29 98 ILE A N 1
ATOM 1379 C CA . ILE A 1 98 ? 3.946 -1.517 22.536 1.00 9.09 98 ILE A CA 1
ATOM 1380 C C . ILE A 1 98 ? 2.564 -1.034 22.894 1.00 8.35 98 ILE A C 1
ATOM 1381 O O . ILE A 1 98 ? 2.364 -0.162 23.759 1.00 9.19 98 ILE A O 1
ATOM 1397 N N . ALA A 1 99 ? 1.535 -1.629 22.289 1.00 7.99 99 ALA A N 1
ATOM 1398 C CA . ALA A 1 99 ? 0.154 -1.296 22.613 1.00 8.01 99 ALA A CA 1
ATOM 1399 C C . ALA A 1 99 ? -0.122 -1.579 24.101 1.00 8.02 99 ALA A C 1
ATOM 1400 O O . ALA A 1 99 ? -0.755 -0.777 24.799 1.00 8.25 99 ALA A O 1
ATOM 1407 N N . ILE A 1 100 ? 0.322 -2.732 24.588 1.00 8.11 100 ILE A N 1
ATOM 1408 C CA . ILE A 1 100 ? 0.103 -3.082 25.982 1.00 8.56 100 ILE A CA 1
ATOM 1409 C C . ILE A 1 100 ? 0.836 -2.101 26.904 1.00 8.70 100 ILE A C 1
ATOM 1410 O O . ILE A 1 100 ? 0.280 -1.684 27.920 1.00 9.45 100 ILE A O 1
ATOM 1426 N N . LYS A 1 101 ? 2.088 -1.761 26.616 1.00 9.20 101 LYS A N 1
ATOM 1427 C CA . LYS A 1 101 ? 2.849 -0.884 27.495 1.00 10.30 101 LYS A CA 1
ATOM 1428 C C . LYS A 1 101 ? 2.207 0.506 27.576 1.00 10.16 101 LYS A C 1
ATOM 1429 O O . LYS A 1 101 ? 2.260 1.145 28.633 1.00 10.58 101 LYS A O 1
ATOM 1448 N N . HIS A 1 102 ? 1.579 0.984 26.512 1.00 9.40 102 HIS A N 1
ATOM 1449 C CA . HIS A 1 102 ? 0.880 2.249 26.538 1.00 9.18 102 HIS A CA 1
ATOM 1450 C C . HIS A 1 102 ? -0.578 2.135 26.926 1.00 9.62 102 HIS A C 1
ATOM 1451 O O . HIS A 1 102 ? -1.259 3.156 27.069 1.00 10.62 102 HIS A O 1
ATOM 1466 N N . GLN A 1 103 ? -1.066 0.919 27.120 1.00 8.79 103 GLN A N 1
ATOM 1467 C CA . GLN A 1 103 ? -2.474 0.610 27.427 1.00 8.06 103 GLN A CA 1
ATOM 1468 C C . GLN A 1 103 ? -3.430 1.332 26.472 1.00 7.98 103 GLN A C 1
ATOM 1469 O O . GLN A 1 103 ? -4.327 2.021 26.881 1.00 8.98 103 GLN A O 1
ATOM 1483 N N . VAL A 1 104 ? -3.168 1.121 25.179 1.00 7.86 104 VAL A N 1
ATOM 1484 C CA . VAL A 1 104 ? -4.075 1.541 24.142 1.00 7.87 104 VAL A CA 1
ATOM 1485 C C . VAL A 1 104 ? -4.598 0.276 23.423 1.00 8.10 104 VAL A C 1
ATOM 1486 O O . VAL A 1 104 ? -3.933 -0.778 23.418 1.00 8.40 104 VAL A O 1
ATOM 1499 N N . SER A 1 105 ? -5.796 0.350 22.857 1.00 7.56 105 SER A N 1
ATOM 1500 C CA . SER A 1 105 ? -6.375 -0.840 22.306 1.00 7.37 105 SER A CA 1
ATOM 1501 C C . SER A 1 105 ? -5.615 -1.302 21.051 1.00 7.44 105 SER A C 1
ATOM 1502 O O . SER A 1 105 ? -4.986 -0.519 20.339 1.00 7.41 105 SER A O 1
ATOM 1510 N N . PHE A 1 106 ? -5.657 -2.595 20.788 1.00 7.63 106 PHE A N 1
ATOM 1511 C CA . PHE A 1 106 ? -4.960 -3.132 19.639 1.00 7.46 106 PHE A CA 1
ATOM 1512 C C . PHE A 1 106 ? -5.488 -2.532 18.353 1.00 7.44 106 PHE A C 1
ATOM 1513 O O . PHE A 1 106 ? -4.733 -2.226 17.428 1.00 7.64 106 PHE A O 1
ATOM 1530 N N . GLY A 1 107 ? -6.807 -2.473 18.194 1.00 7.12 107 GLY A N 1
ATOM 1531 C CA . GLY A 1 107 ? -7.391 -1.915 17.002 1.00 6.92 107 GLY A CA 1
ATOM 1532 C C . GLY A 1 107 ? -6.971 -0.483 16.751 1.00 6.94 107 GLY A C 1
ATOM 1533 O O . GLY A 1 107 ? -6.659 -0.096 15.621 1.00 7.44 107 GLY A O 1
ATOM 1537 N N . ASP A 1 108 ? -6.971 0.329 17.802 1.00 7.19 108 ASP A N 1
ATOM 1538 C CA . ASP A 1 108 ? -6.517 1.689 17.684 1.00 7.14 108 ASP A CA 1
ATOM 1539 C C . ASP A 1 108 ? -5.017 1.727 17.329 1.00 7.01 108 ASP A C 1
ATOM 1540 O O . ASP A 1 108 ? -4.614 2.504 16.467 1.00 7.36 108 ASP A O 1
ATOM 1549 N N . PHE A 1 109 ? -4.217 0.893 17.986 1.00 7.09 109 PHE A N 1
ATOM 1550 C CA . PHE A 1 109 ? -2.782 0.927 17.776 1.00 7.06 109 PHE A CA 1
ATOM 1551 C C . PHE A 1 109 ? -2.442 0.577 16.346 1.00 6.60 109 PHE A C 1
ATOM 1552 O O . PHE A 1 109 ? -1.603 1.213 15.706 1.00 7.06 109 PHE A O 1
ATOM 1569 N N . ILE A 1 110 ? -3.093 -0.464 15.815 1.00 6.74 110 ILE A N 1
ATOM 1570 C CA . ILE A 1 110 ? -2.809 -0.880 14.454 1.00 7.05 110 ILE A CA 1
ATOM 1571 C C . ILE A 1 110 ? -3.070 0.293 13.492 1.00 6.72 110 ILE A C 1
ATOM 1572 O O . ILE A 1 110 ? -2.275 0.583 12.607 1.00 6.95 110 ILE A O 1
ATOM 1588 N N . GLN A 1 111 ? -4.225 0.921 13.617 1.00 6.94 111 GLN A N 1
ATOM 1589 C CA . GLN A 1 111 ? -4.533 2.030 12.712 1.00 6.95 111 GLN A CA 1
ATOM 1590 C C . GLN A 1 111 ? -3.586 3.208 12.927 1.00 6.91 111 GLN A C 1
ATOM 1591 O O . GLN A 1 111 ? -3.169 3.849 11.963 1.00 7.40 111 GLN A O 1
ATOM 1605 N N . PHE A 1 112 ? -3.262 3.507 14.178 1.00 7.07 112 PHE A N 1
ATOM 1606 C CA . PHE A 1 112 ? -2.344 4.601 14.491 1.00 7.27 112 PHE A CA 1
ATOM 1607 C C . PHE A 1 112 ? -0.973 4.358 13.868 1.00 7.12 112 PHE A C 1
ATOM 1608 O O . PHE A 1 112 ? -0.389 5.264 13.284 1.00 7.97 112 PHE A O 1
ATOM 1625 N N . ALA A 1 113 ? -0.441 3.155 14.007 1.00 7.21 113 ALA A N 1
ATOM 1626 C CA . ALA A 1 113 ? 0.870 2.851 13.445 1.00 7.49 113 ALA A CA 1
ATOM 1627 C C . ALA A 1 113 ? 0.877 3.001 11.931 1.00 7.46 113 ALA A C 1
ATOM 1628 O O . ALA A 1 113 ? 1.824 3.525 11.343 1.00 7.88 113 ALA A O 1
ATOM 1635 N N . GLY A 1 114 ? -0.212 2.594 11.288 1.00 7.40 114 GLY A N 1
ATOM 1636 C CA . GLY A 1 114 ? -0.316 2.780 9.839 1.00 7.12 114 GLY A CA 1
ATOM 1637 C C . GLY A 1 114 ? -0.389 4.246 9.453 1.00 7.06 114 GLY A C 1
ATOM 1638 O O . GLY A 1 114 ? 0.210 4.660 8.446 1.00 7.78 114 GLY A O 1
ATOM 1642 N N . ALA A 1 115 ? -1.159 5.029 10.197 1.00 6.82 115 ALA A N 1
ATOM 1643 C CA . ALA A 1 115 ? -1.311 6.456 9.884 1.00 6.88 115 ALA A CA 1
ATOM 1644 C C . ALA A 1 115 ? -0.010 7.205 10.174 1.00 7.21 115 ALA A C 1
ATOM 1645 O O . ALA A 1 115 ? 0.490 7.978 9.321 1.00 7.52 115 ALA A O 1
ATOM 1652 N N . VAL A 1 116 ? 0.592 7.017 11.330 1.00 7.02 116 VAL A N 1
ATOM 1653 C CA . VAL A 1 116 ? 1.877 7.666 11.626 1.00 7.28 116 VAL A CA 1
ATOM 1654 C C . VAL A 1 116 ? 2.923 7.220 10.611 1.00 7.70 116 VAL A C 1
ATOM 1655 O O . VAL A 1 116 ? 3.645 8.019 10.014 1.00 7.95 116 VAL A O 1
ATOM 1668 N N . GLY A 1 117 ? 3.023 5.916 10.417 1.00 7.73 117 GLY A N 1
ATOM 1669 C CA . GLY A 1 117 ? 4.062 5.410 9.543 1.00 7.83 117 GLY A CA 1
ATOM 1670 C C . GLY A 1 117 ? 3.940 5.974 8.144 1.00 7.64 117 GLY A C 1
ATOM 1671 O O . GLY A 1 117 ? 4.942 6.383 7.537 1.00 8.40 117 GLY A O 1
ATOM 1675 N N . SER A 1 118 ? 2.742 5.939 7.565 1.00 7.34 118 SER A N 1
ATOM 1676 C CA . SER A 1 118 ? 2.578 6.421 6.196 1.00 7.54 118 SER A CA 1
ATOM 1677 C C . SER A 1 118 ? 2.924 7.874 6.071 1.00 7.68 118 SER A C 1
ATOM 1678 O O . SER A 1 118 ? 3.387 8.321 5.016 1.00 7.97 118 SER A O 1
ATOM 1686 N N . SER A 1 119 ? 2.716 8.659 7.124 1.00 7.34 119 SER A N 1
ATOM 1687 C CA . SER A 1 119 ? 3.065 10.083 7.090 1.00 7.41 119 SER A CA 1
ATOM 1688 C C . SER A 1 119 ? 4.567 10.320 6.989 1.00 7.87 119 SER A C 1
ATOM 1689 O O . SER A 1 119 ? 4.962 11.414 6.623 1.00 8.84 119 SER A O 1
ATOM 1697 N N . ASN A 1 120 ? 5.372 9.298 7.275 1.00 7.61 120 ASN A N 1
ATOM 1698 C CA . ASN A 1 120 ? 6.804 9.393 7.139 1.00 8.09 120 ASN A CA 1
ATOM 1699 C C . ASN A 1 120 ? 7.301 9.244 5.695 1.00 8.10 120 ASN A C 1
ATOM 1700 O O . ASN A 1 120 ? 8.449 9.554 5.398 1.00 9.36 120 ASN A O 1
ATOM 1711 N N . CYS A 1 121 ? 6.457 8.713 4.833 1.00 7.76 121 CYS A N 1
ATOM 1712 C CA . CYS A 1 121 ? 6.836 8.483 3.444 1.00 8.00 121 CYS A CA 1
ATOM 1713 C C . CYS A 1 121 ? 6.836 9.811 2.685 1.00 8.30 121 CYS A C 1
ATOM 1714 O O . CYS A 1 121 ? 6.009 10.687 2.932 1.00 8.68 121 CYS A O 1
ATOM 1721 N N . ALA A 1 122 ? 7.739 9.936 1.710 1.00 7.95 122 ALA A N 1
ATOM 1722 C CA . ALA A 1 122 ? 7.839 11.219 0.971 1.00 8.20 122 ALA A CA 1
ATOM 1723 C C . ALA A 1 122 ? 6.553 11.402 0.201 1.00 7.65 122 ALA A C 1
ATOM 1724 O O . ALA A 1 122 ? 6.095 10.510 -0.530 1.00 7.95 122 ALA A O 1
ATOM 1731 N N . GLY A 1 123 ? 5.955 12.585 0.337 1.00 8.15 123 GLY A N 1
ATOM 1732 C CA . GLY A 1 123 ? 4.700 12.836 -0.323 1.00 8.52 123 GLY A CA 1
ATOM 1733 C C . GLY A 1 123 ? 3.571 11.988 0.204 1.00 8.01 123 GLY A C 1
ATOM 1734 O O . GLY A 1 123 ? 2.569 11.789 -0.475 1.00 8.22 123 GLY A O 1
ATOM 1738 N N . GLY A 1 124 ? 3.661 11.541 1.437 1.00 8.36 124 GLY A N 1
ATOM 1739 C CA . GLY A 1 124 ? 2.707 10.600 1.986 1.00 7.81 124 GLY A CA 1
ATOM 1740 C C . GLY A 1 124 ? 1.407 11.231 2.401 1.00 7.84 124 GLY A C 1
ATOM 1741 O O . GLY A 1 124 ? 1.217 12.449 2.387 1.00 8.13 124 GLY A O 1
ATOM 1745 N N . PRO A 1 125 ? 0.485 10.384 2.798 1.00 7.56 125 PRO A N 1
ATOM 1746 C CA . PRO A 1 125 ? -0.817 10.828 3.266 1.00 7.74 125 PRO A CA 1
ATOM 1747 C C . PRO A 1 125 ? -0.781 11.250 4.732 1.00 7.43 125 PRO A C 1
ATOM 1748 O O . PRO A 1 125 ? 0.144 10.866 5.479 1.00 8.05 125 PRO A O 1
ATOM 1759 N N . ARG A 1 126 ? -1.829 11.932 5.155 1.00 7.60 126 ARG A N 1
ATOM 1760 C CA . ARG A 1 126 ? -2.113 12.225 6.572 1.00 8.09 126 ARG A CA 1
ATOM 1761 C C . ARG A 1 126 ? -3.489 11.655 6.871 1.00 8.23 126 ARG A C 1
ATOM 1762 O O . ARG A 1 126 ? -4.513 12.295 6.709 1.00 10.04 126 ARG A O 1
ATOM 1783 N N . ILE A 1 127 ? -3.498 10.375 7.211 1.00 8.36 127 ILE A N 1
ATOM 1784 C CA . ILE A 1 127 ? -4.739 9.658 7.398 1.00 8.58 127 ILE A CA 1
ATOM 1785 C C . ILE A 1 127 ? -5.422 10.089 8.717 1.00 8.66 127 ILE A C 1
ATOM 1786 O O . ILE A 1 127 ? -4.773 10.272 9.730 1.00 9.16 127 ILE A O 1
ATOM 1802 N N . GLN A 1 128 ? -6.728 10.242 8.648 1.00 8.34 128 GLN A N 1
ATOM 1803 C CA . GLN A 1 128 ? -7.544 10.481 9.849 1.00 8.24 128 GLN A CA 1
ATOM 1804 C C . GLN A 1 128 ? -7.217 9.416 10.862 1.00 8.22 128 GLN A C 1
ATOM 1805 O O . GLN A 1 128 ? -7.070 8.248 10.539 1.00 9.19 128 GLN A O 1
ATOM 1819 N N . PHE A 1 129 ? -7.256 9.814 12.129 1.00 7.82 129 PHE A N 1
ATOM 1820 C CA . PHE A 1 129 ? -7.047 8.863 13.217 1.00 7.79 129 PHE A CA 1
ATOM 1821 C C . PHE A 1 129 ? -8.069 9.092 14.333 1.00 7.82 129 PHE A C 1
ATOM 1822 O O . PHE A 1 129 ? -8.067 10.118 15.012 1.00 8.20 129 PHE A O 1
ATOM 1839 N N . LEU A 1 130 ? -8.983 8.131 14.459 1.00 7.78 130 LEU A N 1
ATOM 1840 C CA . LEU A 1 130 ? -10.000 8.094 15.503 1.00 7.84 130 LEU A CA 1
ATOM 1841 C C . LEU A 1 130 ? -9.564 7.042 16.532 1.00 7.94 130 LEU A C 1
ATOM 1842 O O . LEU A 1 130 ? -8.930 6.069 16.160 1.00 8.52 130 LEU A O 1
ATOM 1858 N N . ALA A 1 131 ? -9.933 7.282 17.789 1.00 8.33 131 ALA A N 1
ATOM 1859 C CA . ALA A 1 131 ? -9.575 6.385 18.894 1.00 8.55 131 ALA A CA 1
ATOM 1860 C C . ALA A 1 131 ? -10.803 5.978 19.680 1.00 8.37 131 ALA A C 1
ATOM 1861 O O . ALA A 1 131 ? -11.827 6.658 19.683 1.00 9.28 131 ALA A O 1
ATOM 1868 N N . GLY A 1 132 ? -10.703 4.786 20.280 1.00 8.31 132 GLY A N 1
ATOM 1869 C CA . GLY A 1 132 ? -11.743 4.249 21.151 1.00 8.89 132 GLY A CA 1
ATOM 1870 C C . GLY A 1 132 ? -12.209 2.854 20.829 1.00 9.00 132 GLY A C 1
ATOM 1871 O O . GLY A 1 132 ? -13.160 2.416 21.457 1.00 9.96 132 GLY A O 1
ATOM 1875 N N . ARG A 1 133 ? -11.581 2.174 19.881 1.00 8.35 133 ARG A N 1
ATOM 1876 C CA . ARG A 1 133 ? -12.004 0.82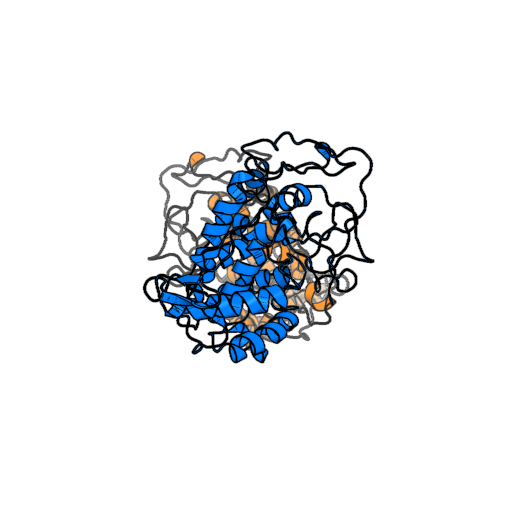4 19.550 1.00 8.67 133 ARG A CA 1
ATOM 1877 C C . ARG A 1 133 ? -11.796 -0.116 20.741 1.00 8.61 133 ARG A C 1
ATOM 1878 O O . ARG A 1 133 ? -10.779 -0.058 21.400 1.00 8.79 133 ARG A O 1
ATOM 1899 N N . SER A 1 134 ? -12.754 -0.999 20.980 1.00 9.17 134 SER A N 1
ATOM 1900 C CA . SER A 1 134 ? -12.676 -1.974 22.058 1.00 9.61 134 SER A CA 1
ATOM 1901 C C . SER A 1 134 ? -11.811 -3.161 21.698 1.00 9.23 134 SER A C 1
ATOM 1902 O O . SER A 1 134 ? -11.752 -3.606 20.547 1.00 9.46 134 SER A O 1
ATOM 1910 N N . ASN A 1 135 ? -11.096 -3.676 22.713 1.00 9.54 135 ASN A N 1
ATOM 1911 C CA . ASN A 1 135 ? -10.400 -4.949 22.576 1.00 10.66 135 ASN A CA 1
ATOM 1912 C C . ASN A 1 135 ? -11.302 -6.175 22.581 1.00 10.79 135 ASN A C 1
ATOM 1913 O O . ASN A 1 135 ? -10.859 -7.275 22.094 1.00 13.51 135 ASN A O 1
ATOM 1924 N N . VAL A 1 136 ? -12.546 -6.036 23.053 1.00 9.66 136 VAL A N 1
ATOM 1925 C CA . VAL A 1 136 ? -13.408 -7.223 23.240 1.00 10.30 136 VAL A CA 1
ATOM 1926 C C . VAL A 1 136 ? -14.066 -7.526 21.889 1.00 10.07 136 VAL A C 1
ATOM 1927 O O . VAL A 1 136 ? -14.908 -6.772 21.404 1.00 10.96 136 VAL A O 1
ATOM 1940 N N . THR A 1 137 ? -13.625 -8.590 21.246 1.00 9.55 137 THR A N 1
ATOM 1941 C CA . THR A 1 137 ? -14.081 -8.980 19.943 1.00 9.74 137 THR A CA 1
ATOM 1942 C C . THR A 1 137 ? -13.827 -10.491 19.826 1.00 10.88 137 THR A C 1
ATOM 1943 O O . THR A 1 137 ? -13.457 -11.152 20.794 1.00 13.42 137 THR A O 1
ATOM 1954 N N . LYS A 1 138 ? -14.031 -11.025 18.623 1.00 10.38 138 LYS A N 1
ATOM 1955 C CA . LYS A 1 138 ? -13.825 -12.443 18.334 1.00 11.37 138 LYS A CA 1
ATOM 1956 C C . LYS A 1 138 ? -12.886 -12.562 17.132 1.00 10.22 138 LYS A C 1
ATOM 1957 O O . LYS A 1 138 ? -12.750 -11.613 16.367 1.00 9.52 138 LYS A O 1
ATOM 1976 N N . PRO A 1 139 ? -12.247 -13.714 16.956 1.00 10.58 139 PRO A N 1
ATOM 1977 C CA . PRO A 1 139 ? -11.375 -13.885 15.790 1.00 10.65 139 PRO A CA 1
ATOM 1978 C C . PRO A 1 139 ? -12.138 -13.719 14.467 1.00 9.96 139 PRO A C 1
ATOM 1979 O O . PRO A 1 139 ? -13.291 -14.125 14.328 1.00 10.24 139 PRO A O 1
ATOM 1990 N N . SER A 1 140 ? -11.490 -13.110 13.477 1.00 9.89 140 SER A N 1
ATOM 1991 C CA . SER A 1 140 ? -12.064 -13.069 12.150 1.00 9.24 140 SER A CA 1
ATOM 1992 C C . SER A 1 140 ? -12.299 -14.469 11.630 1.00 9.43 140 SER A C 1
ATOM 1993 O O . SER A 1 140 ? -11.481 -15.352 11.869 1.00 9.89 140 SER A O 1
ATOM 2001 N N . PRO A 1 141 ? -13.361 -14.645 10.839 1.00 9.29 141 PRO A N 1
ATOM 2002 C CA . PRO A 1 141 ? -13.444 -15.838 9.976 1.00 10.02 141 PRO A CA 1
ATOM 2003 C C . PRO A 1 141 ? -12.253 -15.874 9.020 1.00 10.19 141 PRO A C 1
ATOM 2004 O O . PRO A 1 141 ? -11.664 -14.813 8.721 1.00 9.36 141 PRO A O 1
ATOM 2015 N N . ASP A 1 142 ? -11.860 -17.065 8.593 1.00 10.61 142 ASP A N 1
ATOM 2016 C CA . ASP A 1 142 ? -10.851 -17.234 7.571 1.00 11.08 142 ASP A CA 1
ATOM 2017 C C . ASP A 1 142 ? -11.455 -16.812 6.225 1.00 10.46 142 ASP A C 1
ATOM 2018 O O . ASP A 1 142 ? -12.676 -16.625 6.084 1.00 10.99 142 ASP A O 1
ATOM 2027 N N . HIS A 1 143 ? -10.590 -16.705 5.225 1.00 10.29 143 HIS A N 1
ATOM 2028 C CA . HIS A 1 143 ? -10.962 -16.518 3.840 1.00 11.61 143 HIS A CA 1
ATOM 2029 C C . HIS A 1 143 ? -11.530 -15.147 3.501 1.00 10.62 143 HIS A C 1
ATOM 2030 O O . HIS A 1 143 ? -12.152 -14.989 2.469 1.00 12.18 143 HIS A O 1
ATOM 2045 N N . LEU A 1 144 ? -11.272 -14.149 4.360 1.00 8.73 144 LEU A N 1
ATOM 2046 C CA . LEU A 1 144 ? -11.736 -12.790 4.109 1.00 8.01 144 LEU A CA 1
ATOM 2047 C C . LEU A 1 144 ? -10.670 -11.852 3.577 1.00 8.24 144 LEU A C 1
ATOM 2048 O O . LEU A 1 144 ? -10.986 -10.741 3.188 1.00 8.36 144 LEU A O 1
ATOM 2064 N N . VAL A 1 145 ? -9.417 -12.269 3.562 1.00 8.27 145 VAL A N 1
ATOM 2065 C CA . VAL A 1 145 ? -8.364 -11.403 3.063 1.00 8.62 145 VAL A CA 1
ATOM 2066 C C . VAL A 1 145 ? -8.044 -11.797 1.610 1.00 8.06 145 VAL A C 1
ATOM 2067 O O . VAL A 1 145 ? -7.706 -12.938 1.347 1.00 8.47 145 VAL A O 1
ATOM 2080 N N . PRO A 1 146 ? -8.151 -10.865 0.669 1.00 8.30 146 PRO A N 1
ATOM 2081 C CA . PRO A 1 146 ? -7.783 -11.171 -0.706 1.00 8.57 146 PRO A CA 1
ATOM 2082 C C . PRO A 1 146 ? -6.344 -11.653 -0.810 1.00 8.86 146 PRO A C 1
ATOM 2083 O O . PRO A 1 146 ? -5.443 -11.192 -0.109 1.00 10.20 146 PRO A O 1
ATOM 2094 N N . GLU A 1 147 ? -6.144 -12.568 -1.747 1.00 8.47 147 GLU A N 1
ATOM 2095 C CA . GLU A 1 147 ? -4.836 -13.161 -2.085 1.00 8.64 147 GLU A CA 1
ATOM 2096 C C . GLU A 1 147 ? -4.402 -12.757 -3.485 1.00 7.28 147 GLU A C 1
ATOM 2097 O O . GLU A 1 147 ? -5.235 -12.433 -4.311 1.00 7.55 147 GLU A O 1
ATOM 2109 N N . PRO A 1 148 ? -3.090 -12.765 -3.708 1.00 6.96 148 PRO A N 1
ATOM 2110 C CA . PRO A 1 148 ? -2.557 -12.255 -4.964 1.00 7.28 148 PRO A CA 1
ATOM 2111 C C . PRO A 1 148 ? -2.877 -13.093 -6.179 1.00 7.17 148 PRO A C 1
ATOM 2112 O O . PRO A 1 148 ? -2.670 -12.643 -7.305 1.00 7.91 148 PRO A O 1
ATOM 2123 N N . PHE A 1 149 ? -3.375 -14.322 -5.965 1.00 7.15 149 PHE A N 1
ATOM 2124 C CA . PHE A 1 149 ? -3.846 -15.208 -7.027 1.00 7.77 149 PHE A CA 1
ATOM 2125 C C . PHE A 1 149 ? -5.344 -15.191 -7.211 1.00 8.26 149 PHE A C 1
ATOM 2126 O O . PHE A 1 149 ? -5.850 -15.935 -8.034 1.00 10.54 149 PHE A O 1
ATOM 2143 N N . ASP A 1 150 ? -6.075 -14.353 -6.467 1.00 7.71 150 ASP A N 1
ATOM 2144 C CA . ASP A 1 150 ? -7.522 -14.257 -6.671 1.00 7.81 150 ASP A CA 1
ATOM 2145 C C . ASP A 1 150 ? -7.813 -13.416 -7.923 1.00 7.36 150 ASP A C 1
ATOM 2146 O O . ASP A 1 150 ? -7.110 -12.430 -8.212 1.00 8.36 150 ASP A O 1
ATOM 2155 N N . SER A 1 151 ? -8.858 -13.784 -8.645 1.00 7.80 151 SER A N 1
ATOM 2156 C CA . SER A 1 151 ? -9.249 -13.046 -9.836 1.00 7.90 151 SER A CA 1
ATOM 2157 C C . SER A 1 151 ? -9.714 -11.623 -9.446 1.00 7.31 151 SER A C 1
ATOM 2158 O O . SER A 1 151 ? -10.105 -11.348 -8.329 1.00 7.67 151 SER A O 1
ATOM 2166 N N . VAL A 1 152 ? -9.730 -10.747 -10.444 1.00 7.45 152 VAL A N 1
ATOM 2167 C CA . VAL A 1 152 ? -10.272 -9.424 -10.245 1.00 7.41 152 VAL A CA 1
ATOM 2168 C C . VAL A 1 152 ? -11.750 -9.535 -9.795 1.00 7.02 152 VAL A C 1
ATOM 2169 O O . VAL A 1 152 ? -12.174 -8.844 -8.884 1.00 7.18 152 VAL A O 1
ATOM 2182 N N . THR A 1 153 ? -12.533 -10.431 -10.408 1.00 7.20 153 THR A N 1
ATOM 2183 C CA . THR A 1 153 ? -13.911 -10.599 -9.974 1.00 7.32 153 THR A CA 1
ATOM 2184 C C . THR A 1 153 ? -13.985 -10.928 -8.481 1.00 7.32 153 THR A C 1
ATOM 2185 O O . THR A 1 153 ? -14.771 -10.339 -7.718 1.00 7.31 153 THR A O 1
ATOM 2196 N N . SER A 1 154 ? -13.136 -11.869 -8.035 1.00 7.49 154 SER A N 1
ATOM 2197 C CA . SER A 1 154 ? -13.116 -12.261 -6.646 1.00 8.12 154 SER A CA 1
ATOM 2198 C C . SER A 1 154 ? -12.709 -11.110 -5.733 1.00 7.66 154 SER A C 1
ATOM 2199 O O . SER A 1 154 ? -13.328 -10.874 -4.686 1.00 7.43 154 SER A O 1
ATOM 2207 N N . ILE A 1 155 ? -11.629 -10.421 -6.087 1.00 6.98 155 ILE A N 1
ATOM 2208 C CA . ILE A 1 155 ? -11.114 -9.322 -5.244 1.00 6.96 155 ILE A CA 1
ATOM 2209 C C . ILE A 1 155 ? -12.176 -8.226 -5.140 1.00 6.36 155 ILE A C 1
ATOM 2210 O O . ILE A 1 155 ? -12.484 -7.708 -4.061 1.00 6.66 155 ILE A O 1
ATOM 2226 N N . LEU A 1 156 ? -12.779 -7.868 -6.268 1.00 6.60 156 LEU A N 1
ATOM 2227 C CA . LEU A 1 156 ? -13.775 -6.794 -6.251 1.00 6.97 156 LEU A CA 1
ATOM 2228 C C . LEU A 1 156 ? -15.019 -7.210 -5.476 1.00 6.83 156 LEU A C 1
ATOM 2229 O O . LEU A 1 156 ? -15.622 -6.383 -4.781 1.00 7.31 156 LEU A O 1
ATOM 2245 N N . ALA A 1 157 ? -15.410 -8.483 -5.518 1.00 7.14 157 ALA A N 1
ATOM 2246 C CA . ALA A 1 157 ? -16.583 -8.930 -4.763 1.00 7.50 157 ALA A CA 1
ATOM 2247 C C . ALA A 1 157 ? -16.281 -8.916 -3.272 1.00 6.98 157 ALA A C 1
ATOM 2248 O O . ALA A 1 157 ? -17.115 -8.551 -2.451 1.00 7.20 157 ALA A O 1
ATOM 2255 N N . ARG A 1 158 ? -15.073 -9.342 -2.885 1.00 6.94 158 ARG A N 1
ATOM 2256 C CA . ARG A 1 158 ? -14.696 -9.353 -1.481 1.00 7.21 158 ARG A CA 1
ATOM 2257 C C . ARG A 1 158 ? -14.642 -7.925 -0.940 1.00 6.65 158 ARG A C 1
ATOM 2258 O O . ARG A 1 158 ? -15.179 -7.609 0.101 1.00 7.05 158 ARG A O 1
ATOM 2279 N N . MET A 1 159 ? -13.927 -7.060 -1.649 1.00 6.84 159 MET A N 1
ATOM 2280 C CA . MET A 1 159 ? -13.797 -5.684 -1.239 1.00 7.27 159 MET A CA 1
ATOM 2281 C C . MET A 1 159 ? -15.146 -4.953 -1.281 1.00 7.11 159 MET A C 1
ATOM 2282 O O . MET A 1 159 ? -15.419 -4.109 -0.407 1.00 7.73 159 MET A O 1
ATOM 2296 N N . GLY A 1 160 ? -16.002 -5.311 -2.217 1.00 7.06 160 GLY A N 1
ATOM 2297 C CA . GLY A 1 160 ? -17.331 -4.731 -2.316 1.00 7.43 160 GLY A CA 1
ATOM 2298 C C . GLY A 1 160 ? -18.210 -5.113 -1.139 1.00 7.43 160 GLY A C 1
ATOM 2299 O O . GLY A 1 160 ? -18.952 -4.296 -0.597 1.00 7.45 160 GLY A O 1
ATOM 2303 N N . ASP A 1 161 ? -18.100 -6.378 -0.708 1.00 7.69 161 ASP A N 1
ATOM 2304 C CA . ASP A 1 161 ? -18.806 -6.831 0.488 1.00 8.12 161 ASP A CA 1
ATOM 2305 C C . ASP A 1 161 ? -18.393 -5.995 1.691 1.00 8.47 161 ASP A C 1
ATOM 2306 O O . ASP A 1 161 ? -19.183 -5.590 2.531 1.00 8.98 161 ASP A O 1
ATOM 2315 N N . ALA A 1 162 ? -17.089 -5.745 1.814 1.00 8.93 162 ALA A N 1
ATOM 2316 C CA . ALA A 1 162 ? -16.541 -4.939 2.891 1.00 9.64 162 ALA A CA 1
ATOM 2317 C C . ALA A 1 162 ? -16.915 -3.469 2.797 1.00 10.39 162 ALA A C 1
ATOM 2318 O O . ALA A 1 162 ? -16.748 -2.783 3.804 1.00 12.95 162 ALA A O 1
ATOM 2325 N N . GLY A 1 163 ? -17.353 -2.985 1.626 1.00 9.62 163 GLY A N 1
ATOM 2326 C CA . GLY A 1 163 ? -17.832 -1.634 1.438 1.00 9.23 163 GLY A CA 1
ATOM 2327 C C . GLY A 1 163 ? -17.114 -0.782 0.417 1.00 8.74 163 GLY A C 1
ATOM 2328 O O . GLY A 1 163 ? -17.444 0.395 0.313 1.00 10.14 163 GLY A O 1
ATOM 2332 N N . PHE A 1 164 ? -16.228 -1.331 -0.408 1.00 7.97 164 PHE A N 1
ATOM 2333 C CA . PHE A 1 164 ? -15.408 -0.520 -1.293 1.00 7.52 164 PHE A CA 1
ATOM 2334 C C . PHE A 1 164 ? -15.777 -0.747 -2.731 1.00 7.51 164 PHE A C 1
ATOM 2335 O O . PHE A 1 164 ? -15.812 -1.892 -3.203 1.00 8.29 164 PHE A O 1
ATOM 2352 N N . LYS A 1 165 ? -15.974 0.343 -3.447 1.00 7.50 165 LYS A N 1
ATOM 2353 C CA . LYS A 1 165 ? -16.157 0.310 -4.874 1.00 8.12 165 LYS A CA 1
ATOM 2354 C C . LYS A 1 165 ? -14.836 -0.008 -5.587 1.00 6.89 165 LYS A C 1
ATOM 2355 O O . LYS A 1 165 ? -13.758 0.215 -5.009 1.00 6.78 165 LYS A O 1
ATOM 2374 N N . PRO A 1 166 ? -14.851 -0.372 -6.876 1.00 6.74 166 PRO A N 1
ATOM 2375 C CA . PRO A 1 166 ? -13.593 -0.641 -7.582 1.00 7.42 166 PRO A CA 1
ATOM 2376 C C . PRO A 1 166 ? -12.626 0.524 -7.512 1.00 6.73 166 PRO A C 1
ATOM 2377 O O . PRO A 1 166 ? -11.431 0.317 -7.303 1.00 6.91 166 PRO A O 1
ATOM 2388 N N . ASP A 1 167 ? -13.091 1.767 -7.671 1.00 6.90 167 ASP A N 1
ATOM 2389 C CA . ASP A 1 167 ? -12.168 2.893 -7.614 1.00 7.06 167 ASP A CA 1
ATOM 2390 C C . ASP A 1 167 ? -11.461 2.960 -6.273 1.00 6.81 167 ASP A C 1
ATOM 2391 O O . ASP A 1 167 ? -10.294 3.360 -6.188 1.00 6.78 167 ASP A O 1
ATOM 2400 N N . GLU A 1 168 ? -12.160 2.642 -5.189 1.00 6.71 168 GLU A N 1
ATOM 2401 C CA . GLU A 1 168 ? -11.556 2.665 -3.877 1.00 6.89 168 GLU A CA 1
ATOM 2402 C C . GLU A 1 168 ? -10.540 1.541 -3.647 1.00 6.54 168 GLU A C 1
ATOM 2403 O O . GLU A 1 168 ? -9.566 1.728 -2.929 1.00 6.98 168 GLU A O 1
ATOM 2415 N N . VAL A 1 169 ? -10.778 0.389 -4.268 1.00 6.70 169 VAL A N 1
ATOM 2416 C CA . VAL A 1 169 ? -9.785 -0.689 -4.260 1.00 6.85 169 VAL A CA 1
ATOM 2417 C C . VAL A 1 169 ? -8.481 -0.185 -4.893 1.00 6.52 169 VAL A C 1
ATOM 2418 O O . VAL A 1 169 ? -7.388 -0.391 -4.343 1.00 6.58 169 VAL A O 1
ATOM 2431 N N . VAL A 1 170 ? -8.600 0.470 -6.044 1.00 6.41 170 VAL A N 1
ATOM 2432 C CA . VAL A 1 170 ? -7.419 1.035 -6.720 1.00 6.26 170 VAL A CA 1
ATOM 2433 C C . VAL A 1 170 ? -6.754 2.062 -5.843 1.00 5.94 170 VAL A C 1
ATOM 2434 O O . VAL A 1 170 ? -5.520 2.061 -5.682 1.00 6.24 170 VAL A O 1
ATOM 2447 N N . ALA A 1 171 ? -7.520 2.976 -5.226 1.00 6.05 171 ALA A N 1
ATOM 2448 C CA . ALA A 1 171 ? -6.928 3.974 -4.360 1.00 6.48 171 ALA A CA 1
ATOM 2449 C C . ALA A 1 171 ? -6.178 3.314 -3.205 1.00 6.33 171 ALA A C 1
ATOM 2450 O O . ALA A 1 171 ? -5.077 3.736 -2.843 1.00 6.28 171 ALA A O 1
ATOM 2457 N N . LEU A 1 172 ? -6.756 2.283 -2.571 1.00 6.19 172 LEU A N 1
ATOM 2458 C CA . LEU A 1 172 ? -6.113 1.615 -1.447 1.00 5.88 172 LEU A CA 1
ATOM 2459 C C . LEU A 1 172 ? -4.796 0.955 -1.856 1.00 5.78 172 LEU A C 1
ATOM 2460 O O . LEU A 1 172 ? -3.878 0.892 -1.050 1.00 6.09 172 LEU A O 1
ATOM 2476 N N . LEU A 1 173 ? -4.715 0.512 -3.094 1.00 5.82 173 LEU A N 1
ATOM 2477 C CA . LEU A 1 173 ? -3.510 -0.065 -3.640 1.00 6.25 173 LEU A CA 1
ATOM 2478 C C . LEU A 1 173 ? -2.387 0.958 -3.877 1.00 5.63 173 LEU A C 1
ATOM 2479 O O . LEU A 1 173 ? -1.286 0.559 -4.224 1.00 6.24 173 LEU A O 1
ATOM 2495 N N . ALA A 1 174 ? -2.644 2.242 -3.711 1.00 5.65 174 ALA A N 1
ATOM 2496 C CA . ALA A 1 174 ? -1.558 3.183 -3.621 1.00 6.16 174 ALA A CA 1
ATOM 2497 C C . ALA A 1 174 ? -0.561 2.772 -2.556 1.00 5.78 174 ALA A C 1
ATOM 2498 O O . ALA A 1 174 ? 0.600 3.125 -2.593 1.00 5.87 174 ALA A O 1
ATOM 2505 N N . SER A 1 175 ? -1.027 2.023 -1.534 1.00 5.56 175 SER A N 1
ATOM 2506 C CA . SER A 1 175 ? -0.137 1.468 -0.543 1.00 6.19 175 SER A CA 1
ATOM 2507 C C . SER A 1 175 ? 1.024 0.661 -1.136 1.00 5.77 175 SER A C 1
ATOM 2508 O O . SER A 1 175 ? 2.097 0.589 -0.528 1.00 6.19 175 SER A O 1
ATOM 2516 N N . HIS A 1 176 ? 0.822 0.061 -2.298 1.00 5.69 176 HIS A N 1
ATOM 2517 C CA . HIS A 1 176 ? 1.835 -0.740 -2.924 1.00 5.80 176 HIS A CA 1
ATOM 2518 C C . HIS A 1 176 ? 2.970 0.126 -3.497 1.00 6.09 176 HIS A C 1
ATOM 2519 O O . HIS A 1 176 ? 4.008 -0.404 -3.905 1.00 6.42 176 HIS A O 1
ATOM 2533 N N . SER A 1 177 ? 2.795 1.447 -3.467 1.00 5.79 177 SER A N 1
ATOM 2534 C CA . SER A 1 177 ? 3.882 2.364 -3.726 1.00 5.90 177 SER A CA 1
ATOM 2535 C C . SER A 1 177 ? 4.936 2.435 -2.646 1.00 5.94 177 SER A C 1
ATOM 2536 O O . SER A 1 177 ? 6.029 2.958 -2.875 1.00 6.15 177 SER A O 1
ATOM 2543 N N . VAL A 1 178 ? 4.619 1.878 -1.460 1.00 5.94 178 VAL A N 1
ATOM 2544 C CA . VAL A 1 178 ? 5.546 1.861 -0.344 1.00 5.99 178 VAL A CA 1
ATOM 2545 C C . VAL A 1 178 ? 5.536 0.436 0.279 1.00 5.90 178 VAL A C 1
ATOM 2546 O O . VAL A 1 178 ? 5.059 0.231 1.381 1.00 6.78 178 VAL A O 1
ATOM 2559 N N . ALA A 1 179 ? 6.087 -0.519 -0.475 1.00 6.47 179 ALA A N 1
ATOM 2560 C CA . ALA A 1 179 ? 5.723 -1.907 -0.192 1.00 6.27 179 ALA A CA 1
ATOM 2561 C C . ALA A 1 179 ? 6.665 -2.912 -0.830 1.00 6.50 179 ALA A C 1
ATOM 2562 O O . ALA A 1 179 ? 7.171 -2.701 -1.954 1.00 6.75 179 ALA A O 1
ATOM 2569 N N . ALA A 1 180 ? 6.889 -4.041 -0.130 1.00 6.34 180 ALA A N 1
ATOM 2570 C CA . ALA A 1 180 ? 7.654 -5.149 -0.668 1.00 6.62 180 ALA A CA 1
ATOM 2571 C C . ALA A 1 180 ? 7.011 -6.462 -0.251 1.00 7.17 180 ALA A C 1
ATOM 2572 O O . ALA A 1 180 ? 6.047 -6.491 0.504 1.00 7.96 180 ALA A O 1
ATOM 2579 N N . GLN A 1 181 ? 7.545 -7.558 -0.743 1.00 8.09 181 GLN A N 1
ATOM 2580 C CA . GLN A 1 181 ? 7.100 -8.895 -0.381 1.00 7.94 181 GLN A CA 1
ATOM 2581 C C . GLN A 1 181 ? 8.189 -9.652 0.344 1.00 8.75 181 GLN A C 1
ATOM 2582 O O . GLN A 1 181 ? 9.364 -9.463 0.097 1.00 9.03 181 GLN A O 1
ATOM 2596 N N . ASP A 1 182 ? 7.767 -10.575 1.192 1.00 9.83 182 ASP A N 1
ATOM 2597 C CA . ASP A 1 182 ? 8.620 -11.508 1.898 1.00 11.07 182 ASP A CA 1
ATOM 2598 C C . ASP A 1 182 ? 8.251 -12.963 1.694 1.00 9.63 182 ASP A C 1
ATOM 2599 O O . ASP A 1 182 ? 9.109 -13.807 1.879 1.00 10.69 182 ASP A O 1
ATOM 2608 N N . THR A 1 183 ? 6.993 -13.281 1.434 1.00 9.08 183 THR A N 1
ATOM 2609 C CA . THR A 1 183 ? 6.541 -14.670 1.521 1.00 10.43 183 THR A CA 1
ATOM 2610 C C . THR A 1 183 ? 6.168 -15.299 0.187 1.00 10.15 183 THR A C 1
ATOM 2611 O O . THR A 1 183 ? 6.015 -16.511 0.131 1.00 11.89 183 THR A O 1
ATOM 2622 N N . ILE A 1 184 ? 5.980 -14.494 -0.854 1.00 10.04 184 ILE A N 1
ATOM 2623 C CA . ILE A 1 184 ? 5.632 -15.049 -2.171 1.00 10.32 184 ILE A CA 1
ATOM 2624 C C . ILE A 1 184 ? 6.835 -15.774 -2.779 1.00 11.11 184 ILE A C 1
ATOM 2625 O O . ILE A 1 184 ? 6.704 -16.881 -3.283 1.00 12.63 184 ILE A O 1
ATOM 2641 N N . ASP A 1 185 ? 8.004 -15.112 -2.688 1.00 11.16 185 ASP A N 1
ATOM 2642 C CA . ASP A 1 185 ? 9.307 -15.697 -3.012 1.00 11.03 185 ASP A CA 1
ATOM 2643 C C . ASP A 1 185 ? 10.289 -15.320 -1.913 1.00 10.57 185 ASP A C 1
ATOM 2644 O O . ASP A 1 185 ? 10.891 -14.247 -1.948 1.00 10.04 185 ASP A O 1
ATOM 2653 N N . PRO A 1 186 ? 10.446 -16.193 -0.909 1.00 11.74 186 PRO A N 1
ATOM 2654 C CA . PRO A 1 186 ? 11.274 -15.806 0.271 1.00 12.80 186 PRO A CA 1
ATOM 2655 C C . PRO A 1 186 ? 12.717 -15.484 -0.070 1.00 13.50 186 PRO A C 1
ATOM 2656 O O . PRO A 1 186 ? 13.352 -14.665 0.584 1.00 14.86 186 PRO A O 1
ATOM 2667 N N . LYS A 1 187 ? 13.221 -16.057 -1.144 1.00 14.45 187 LYS A N 1
ATOM 2668 C CA . LYS A 1 187 ? 14.573 -15.740 -1.521 1.00 16.22 187 LYS A CA 1
ATOM 2669 C C . LYS A 1 187 ? 14.774 -14.306 -2.032 1.00 14.90 187 LYS A C 1
ATOM 2670 O O . LYS A 1 187 ? 15.897 -13.834 -2.112 1.00 16.60 187 LYS A O 1
ATOM 2689 N N . LEU A 1 188 ? 13.699 -13.656 -2.451 1.00 12.62 188 LEU A N 1
ATOM 2690 C CA . LEU A 1 188 ? 13.670 -12.278 -2.905 1.00 12.10 188 LEU A CA 1
ATOM 2691 C C . LEU A 1 188 ? 12.955 -11.404 -1.903 1.00 10.95 188 LEU A C 1
ATOM 2692 O O . LEU A 1 188 ? 12.403 -10.334 -2.247 1.00 10.04 188 LEU A O 1
ATOM 2708 N N . ALA A 1 189 ? 12.973 -11.796 -0.645 1.00 10.91 189 ALA A N 1
ATOM 2709 C CA . ALA A 1 189 ? 12.336 -10.994 0.363 1.00 11.10 189 ALA A CA 1
ATOM 2710 C C . ALA A 1 189 ? 12.884 -9.562 0.324 1.00 10.56 189 ALA A C 1
ATOM 2711 O O . ALA A 1 189 ? 14.096 -9.349 0.170 1.00 11.87 189 ALA A O 1
ATOM 2718 N N . GLY A 1 190 ? 12.015 -8.579 0.515 1.00 9.22 190 GLY A N 1
ATOM 2719 C CA . GLY A 1 190 ? 12.420 -7.209 0.499 1.00 9.16 190 GLY A CA 1
ATOM 2720 C C . GLY A 1 190 ? 12.418 -6.519 -0.854 1.00 8.29 190 GLY A C 1
ATOM 2721 O O . GLY A 1 190 ? 12.605 -5.310 -0.927 1.00 8.88 190 GLY A O 1
ATOM 2725 N N . HIS A 1 191 ? 12.164 -7.272 -1.917 1.00 8.07 191 HIS A N 1
ATOM 2726 C CA . HIS A 1 191 ? 12.124 -6.638 -3.250 1.00 7.44 191 HIS A CA 1
ATOM 2727 C C . HIS A 1 191 ? 10.784 -5.919 -3.383 1.00 6.93 191 HIS A C 1
ATOM 2728 O O . HIS A 1 191 ? 9.735 -6.541 -3.150 1.00 7.38 191 HIS A O 1
ATOM 2743 N N . PRO A 1 192 ? 10.806 -4.632 -3.727 1.00 6.58 192 PRO A N 1
ATOM 2744 C CA . PRO A 1 192 ? 9.587 -3.826 -3.652 1.00 6.30 192 PRO A CA 1
ATOM 2745 C C . PRO A 1 192 ? 8.713 -3.902 -4.922 1.00 5.67 192 PRO A C 1
ATOM 2746 O O . PRO A 1 192 ? 9.148 -4.320 -5.977 1.00 6.43 192 PRO A O 1
ATOM 2757 N N . PHE A 1 193 ? 7.495 -3.386 -4.789 1.00 5.96 193 PHE A N 1
ATOM 2758 C CA . PHE A 1 193 ? 6.548 -3.374 -5.870 1.00 5.93 193 PHE A CA 1
ATOM 2759 C C . PHE A 1 193 ? 6.730 -2.166 -6.806 1.00 6.03 193 PHE A C 1
ATOM 2760 O O . PHE A 1 193 ? 6.189 -2.159 -7.915 1.00 6.90 193 PHE A O 1
ATOM 2777 N N . ASP A 1 194 ? 7.487 -1.171 -6.395 1.00 5.82 194 ASP A N 1
ATOM 2778 C CA . ASP A 1 194 ? 7.891 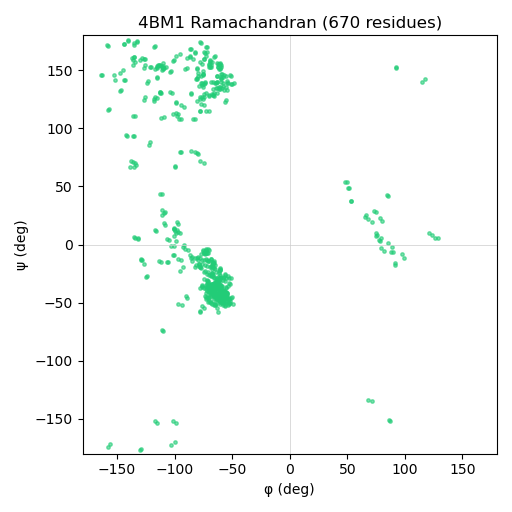-0.112 -7.289 1.00 6.15 194 ASP A CA 1
ATOM 2779 C C . ASP A 1 194 ? 9.304 0.327 -6.961 1.00 6.16 194 ASP A C 1
ATOM 2780 O O . ASP A 1 194 ? 9.931 -0.153 -6.021 1.00 6.51 194 ASP A O 1
ATOM 2789 N N . SER A 1 195 ? 9.825 1.196 -7.832 1.00 6.39 195 SER A N 1
ATOM 2790 C CA . SER A 1 195 ? 11.207 1.624 -7.739 1.00 6.64 195 SER A CA 1
ATOM 2791 C C . SER A 1 195 ? 11.494 2.577 -6.591 1.00 6.87 195 SER A C 1
ATOM 2792 O O . SER A 1 195 ? 12.667 2.908 -6.367 1.00 7.30 195 SER A O 1
ATOM 2800 N N . THR A 1 196 ? 10.468 2.991 -5.852 1.00 6.62 196 THR A N 1
ATOM 2801 C CA . THR A 1 196 ? 10.556 4.024 -4.841 1.00 7.08 196 THR A CA 1
ATOM 2802 C C . THR A 1 196 ? 9.753 3.646 -3.586 1.00 6.73 196 THR A C 1
ATOM 2803 O O . THR A 1 196 ? 8.786 4.298 -3.230 1.00 6.95 196 THR A O 1
ATOM 2813 N N . PRO A 1 197 ? 10.182 2.614 -2.872 1.00 7.00 197 PRO A N 1
ATOM 2814 C CA . PRO A 1 197 ? 9.373 2.153 -1.744 1.00 7.35 197 PRO A CA 1
ATOM 2815 C C . PRO A 1 197 ? 9.341 3.064 -0.519 1.00 7.39 197 PRO A C 1
ATOM 2816 O O . PRO A 1 197 ? 8.617 2.781 0.417 1.00 7.79 197 PRO A O 1
ATOM 2827 N N . SER A 1 198 ? 10.098 4.174 -0.505 1.00 7.40 198 SER A N 1
ATOM 2828 C CA . SER A 1 198 ? 9.954 5.182 0.536 1.00 8.09 198 SER A CA 1
ATOM 2829 C C . SER A 1 198 ? 9.267 6.437 0.055 1.00 7.44 198 SER A C 1
ATOM 2830 O O . SER A 1 198 ? 9.115 7.370 0.849 1.00 8.24 198 SER A O 1
ATOM 2842 N N . ASP A 1 199 ? 8.799 6.445 -1.196 1.00 7.47 199 ASP A N 1
ATOM 2843 C CA . ASP A 1 199 ? 8.093 7.611 -1.743 1.00 7.39 199 ASP A CA 1
ATOM 2844 C C . ASP A 1 199 ? 6.671 7.190 -2.108 1.00 6.99 199 ASP A C 1
ATOM 2845 O O . ASP A 1 199 ? 6.464 6.222 -2.869 1.00 6.74 199 ASP A O 1
ATOM 2854 N N . PHE A 1 200 ? 5.714 7.904 -1.521 1.00 6.51 200 PHE A N 1
ATOM 2855 C CA . PHE A 1 200 ? 4.303 7.650 -1.782 1.00 6.58 200 PHE A CA 1
ATOM 2856 C C . PHE A 1 200 ? 3.933 8.373 -3.081 1.00 6.75 200 PHE A C 1
ATOM 2857 O O . PHE A 1 200 ? 3.385 9.467 -3.056 1.00 7.59 200 PHE A O 1
ATOM 2874 N N . ASP A 1 201 ? 4.288 7.753 -4.182 1.00 6.61 201 ASP A N 1
ATOM 2875 C CA . ASP A 1 201 ? 4.232 8.316 -5.519 1.00 6.60 201 ASP A CA 1
ATOM 2876 C C . ASP A 1 201 ? 3.501 7.392 -6.482 1.00 6.11 201 ASP A C 1
ATOM 2877 O O . ASP A 1 201 ? 3.001 6.322 -6.116 1.00 6.78 201 ASP A O 1
ATOM 2886 N N . SER A 1 202 ? 3.463 7.759 -7.754 1.00 6.36 202 SER A N 1
ATOM 2887 C CA . SER A 1 202 ? 2.694 7.000 -8.721 1.00 6.63 202 SER A CA 1
ATOM 2888 C C . SER A 1 202 ? 3.572 6.017 -9.510 1.00 6.64 202 SER A C 1
ATOM 2889 O O . SER A 1 202 ? 3.092 5.407 -10.457 1.00 6.91 202 SER A O 1
ATOM 2897 N N . GLN A 1 203 ? 4.807 5.797 -9.069 1.00 6.53 203 GLN A N 1
ATOM 2898 C CA . GLN A 1 203 ? 5.658 4.847 -9.815 1.00 6.09 203 GLN A CA 1
ATOM 2899 C C . GLN A 1 203 ? 5.041 3.430 -9.841 1.00 5.91 203 GLN A C 1
ATOM 2900 O O . GLN A 1 203 ? 5.172 2.746 -10.828 1.00 6.57 203 GLN A O 1
ATOM 2914 N N . PHE A 1 204 ? 4.391 3.030 -8.754 1.00 6.07 204 PHE A N 1
ATOM 2915 C CA . PHE A 1 204 ? 3.724 1.729 -8.742 1.00 6.11 204 PHE A CA 1
ATOM 2916 C C . PHE A 1 204 ? 2.719 1.571 -9.867 1.00 6.01 204 PHE A C 1
ATOM 2917 O O . PHE A 1 204 ? 2.678 0.558 -10.538 1.00 5.98 204 PHE A O 1
ATOM 2934 N N . PHE A 1 205 ? 1.914 2.599 -10.103 1.00 5.71 205 PHE A N 1
ATOM 2935 C CA . PHE A 1 205 ? 0.914 2.550 -11.137 1.00 5.48 205 PHE A CA 1
ATOM 2936 C C . PHE A 1 205 ? 1.535 2.515 -12.541 1.00 5.80 205 PHE A C 1
ATOM 2937 O O . PHE A 1 205 ? 1.041 1.809 -13.393 1.00 6.30 205 PHE A O 1
ATOM 2954 N N . VAL A 1 206 ? 2.609 3.287 -12.731 1.00 5.80 206 VAL A N 1
ATOM 2955 C CA . VAL A 1 206 ? 3.309 3.242 -13.994 1.00 6.05 206 VAL A CA 1
ATOM 2956 C C . VAL A 1 206 ? 3.942 1.857 -14.227 1.00 6.02 206 VAL A C 1
ATOM 2957 O O . VAL A 1 206 ? 3.820 1.241 -15.296 1.00 6.30 206 VAL A O 1
ATOM 2970 N N . GLU A 1 207 ? 4.703 1.395 -13.240 1.00 5.64 207 GLU A N 1
ATOM 2971 C CA . GLU A 1 207 ? 5.578 0.244 -13.468 1.00 5.81 207 GLU A CA 1
ATOM 2972 C C . GLU A 1 207 ? 4.811 -1.059 -13.591 1.00 5.67 207 GLU A C 1
ATOM 2973 O O . GLU A 1 207 ? 5.262 -1.957 -14.298 1.00 5.77 207 GLU A O 1
ATOM 2985 N N . THR A 1 208 ? 3.687 -1.156 -12.901 1.00 5.89 208 THR A N 1
ATOM 2986 C CA . THR A 1 208 ? 2.835 -2.341 -13.087 1.00 5.68 208 THR A CA 1
ATOM 2987 C C . THR A 1 208 ? 2.234 -2.440 -14.485 1.00 5.77 208 THR A C 1
ATOM 2988 O O . THR A 1 208 ? 1.802 -3.537 -14.870 1.00 6.19 208 THR A O 1
ATOM 2999 N N . LEU A 1 209 ? 2.169 -1.332 -15.232 1.00 6.05 209 LEU A N 1
ATOM 3000 C CA . LEU A 1 209 ? 1.673 -1.320 -16.614 1.00 6.43 209 LEU A CA 1
ATOM 3001 C C . LEU A 1 209 ? 2.741 -1.685 -17.639 1.00 6.20 209 LEU A C 1
ATOM 3002 O O . LEU A 1 209 ? 2.399 -1.916 -18.804 1.00 7.29 209 LEU A O 1
ATOM 3018 N N . LEU A 1 210 ? 4.004 -1.759 -17.239 1.00 5.85 210 LEU A N 1
ATOM 3019 C CA . LEU A 1 210 ? 5.026 -2.232 -18.170 1.00 6.02 210 LEU A CA 1
ATOM 3020 C C . LEU A 1 210 ? 4.842 -3.715 -18.481 1.00 6.54 210 LEU A C 1
ATOM 3021 O O . LEU A 1 210 ? 4.341 -4.480 -17.642 1.00 7.05 210 LEU A O 1
ATOM 3037 N N . LYS A 1 211 ? 5.301 -4.149 -19.626 1.00 6.85 211 LYS A N 1
ATOM 3038 C CA . LYS A 1 211 ? 5.330 -5.574 -19.936 1.00 7.81 211 LYS A CA 1
ATOM 3039 C C . LYS A 1 211 ? 6.250 -6.312 -18.966 1.00 7.46 211 LYS A C 1
ATOM 3040 O O . LYS A 1 211 ? 7.362 -5.872 -18.670 1.00 7.48 211 LYS A O 1
ATOM 3059 N N . GLY A 1 212 ? 5.769 -7.446 -18.458 1.00 7.49 212 GLY A N 1
ATOM 3060 C CA . GLY A 1 212 ? 6.604 -8.275 -17.592 1.00 7.70 212 GLY A CA 1
ATOM 3061 C C . GLY A 1 212 ? 7.583 -9.082 -18.411 1.00 8.63 212 GLY A C 1
ATOM 3062 O O . GLY A 1 212 ? 7.181 -9.789 -19.316 1.00 10.53 212 GLY A O 1
ATOM 3066 N N . THR A 1 213 ? 8.864 -8.951 -18.089 1.00 8.60 213 THR A N 1
ATOM 3067 C CA . THR A 1 213 ? 9.899 -9.543 -18.911 1.00 9.65 213 THR A CA 1
ATOM 3068 C C . THR A 1 213 ? 10.917 -10.390 -18.123 1.00 9.14 213 THR A C 1
ATOM 3069 O O . THR A 1 213 ? 11.673 -11.143 -18.751 1.00 10.47 213 THR A O 1
ATOM 3080 N N . LEU A 1 214 ? 10.949 -10.307 -16.797 1.00 8.09 214 LEU A N 1
ATOM 3081 C CA . LEU A 1 214 ? 11.990 -10.920 -15.980 1.00 8.73 214 LEU A CA 1
ATOM 3082 C C . LEU A 1 214 ? 11.434 -11.852 -14.950 1.00 8.48 214 LEU A C 1
ATOM 3083 O O . LEU A 1 214 ? 10.422 -11.530 -14.291 1.00 8.79 214 LEU A O 1
ATOM 3099 N N . ILE A 1 215 ? 12.087 -12.992 -14.742 1.00 8.94 215 ILE A N 1
ATOM 3100 C CA . ILE A 1 215 ? 11.875 -13.825 -13.560 1.00 9.42 215 ILE A CA 1
ATOM 3101 C C . ILE A 1 215 ? 12.985 -13.420 -12.613 1.00 9.81 215 ILE A C 1
ATOM 3102 O O . ILE A 1 215 ? 14.149 -13.668 -12.886 1.00 10.87 215 ILE A O 1
ATOM 3118 N N . PRO A 1 216 ? 12.664 -12.772 -11.498 1.00 10.11 216 PRO A N 1
ATOM 3119 C CA . PRO A 1 216 ? 13.767 -12.196 -10.703 1.00 11.79 216 PRO A CA 1
ATOM 3120 C C . PRO A 1 216 ? 14.611 -13.236 -9.947 1.00 11.83 216 PRO A C 1
ATOM 3121 O O . PRO A 1 216 ? 15.821 -13.029 -9.794 1.00 13.26 216 PRO A O 1
ATOM 3132 N N . GLY A 1 217 ? 13.996 -14.283 -9.438 1.00 11.03 217 GLY A N 1
ATOM 3133 C CA . GLY A 1 217 ? 14.700 -15.369 -8.794 1.00 11.05 217 GLY A CA 1
ATOM 3134 C C . GLY A 1 217 ? 14.884 -16.531 -9.757 1.00 10.29 217 GLY A C 1
ATOM 3135 O O . GLY A 1 217 ? 14.906 -16.361 -10.971 1.00 11.04 217 GLY A O 1
ATOM 3139 N N . ASP A 1 218 ? 14.996 -17.718 -9.227 1.00 10.80 218 ASP A N 1
ATOM 3140 C CA . ASP A 1 218 ? 15.184 -18.883 -10.069 1.00 11.08 218 ASP A CA 1
ATOM 3141 C C . ASP A 1 218 ? 13.910 -19.339 -10.755 1.00 9.55 218 ASP A C 1
ATOM 3142 O O . ASP A 1 218 ? 14.047 -20.089 -11.708 1.00 9.71 218 ASP A O 1
ATOM 3151 N N . SER A 1 219 ? 12.760 -18.948 -10.235 1.00 9.03 219 SER A N 1
ATOM 3152 C CA . SER A 1 219 ? 11.494 -19.376 -10.790 1.00 8.77 219 SER A CA 1
ATOM 3153 C C . SER A 1 219 ? 10.415 -18.378 -10.383 1.00 7.75 219 SER A C 1
ATOM 3154 O O . SER A 1 219 ? 10.630 -17.567 -9.488 1.00 8.87 219 SER A O 1
ATOM 3162 N N . LEU A 1 220 ? 9.233 -18.541 -10.981 1.00 7.70 220 LEU A N 1
ATOM 3163 C CA . LEU A 1 220 ? 8.039 -17.875 -10.520 1.00 7.93 220 LEU A CA 1
ATOM 3164 C C . LEU A 1 220 ? 7.390 -18.699 -9.435 1.00 9.31 220 LEU A C 1
ATOM 3165 O O . LEU A 1 220 ? 7.746 -19.863 -9.251 1.00 11.84 220 LEU A O 1
ATOM 3181 N N . HIS A 1 221 ? 6.530 -18.076 -8.659 1.00 8.44 221 HIS A N 1
ATOM 3182 C CA . HIS A 1 221 ? 5.856 -18.691 -7.537 1.00 9.38 221 HIS A CA 1
ATOM 3183 C C . HIS A 1 221 ? 4.393 -18.287 -7.518 1.00 8.81 221 HIS A C 1
ATOM 3184 O O . HIS A 1 221 ? 4.041 -17.269 -8.091 1.00 8.84 221 HIS A O 1
ATOM 3199 N N . LYS A 1 222 ? 3.567 -19.049 -6.822 1.00 9.20 222 LYS A N 1
ATOM 3200 C CA . LYS A 1 222 ? 2.146 -18.770 -6.762 1.00 9.07 222 LYS A CA 1
ATOM 3201 C C . LYS A 1 222 ? 1.895 -17.336 -6.276 1.00 8.04 222 LYS A C 1
ATOM 3202 O O . LYS A 1 222 ? 2.258 -16.960 -5.147 1.00 8.82 222 LYS A O 1
ATOM 3221 N N . GLY A 1 223 ? 1.162 -16.567 -7.067 1.00 7.58 223 GLY A N 1
ATOM 3222 C CA . GLY A 1 223 ? 0.883 -15.182 -6.737 1.00 7.38 223 GLY A CA 1
ATOM 3223 C C . GLY A 1 223 ? 1.752 -14.164 -7.432 1.00 6.89 223 GLY A C 1
ATOM 3224 O O . GLY A 1 223 ? 1.473 -12.969 -7.353 1.00 6.55 223 GLY A O 1
ATOM 3228 N N . GLN A 1 224 ? 2.821 -14.629 -8.086 1.00 6.88 224 GLN A N 1
ATOM 3229 C CA . GLN A 1 224 ? 3.801 -13.782 -8.768 1.00 6.65 224 GLN A CA 1
ATOM 3230 C C . GLN A 1 224 ? 3.667 -13.944 -10.262 1.00 6.52 224 GLN A C 1
ATOM 3231 O O . GLN A 1 224 ? 3.269 -15.011 -10.767 1.00 6.96 224 GLN A O 1
ATOM 3245 N N . VAL A 1 225 ? 4.034 -12.884 -10.986 1.00 6.45 225 VAL A N 1
ATOM 3246 C CA . VAL A 1 225 ? 4.200 -12.938 -12.444 1.00 6.64 225 VAL A CA 1
ATOM 3247 C C . VAL A 1 225 ? 5.550 -12.249 -12.749 1.00 6.46 225 VAL A C 1
ATOM 3248 O O . VAL A 1 225 ? 6.213 -11.736 -11.879 1.00 6.88 225 VAL A O 1
ATOM 3261 N N . LYS A 1 226 ? 5.981 -12.284 -14.008 1.00 6.36 226 LYS A N 1
ATOM 3262 C CA . LYS A 1 226 ? 7.234 -11.625 -14.376 1.00 6.74 226 LYS A CA 1
ATOM 3263 C C . LYS A 1 226 ? 7.178 -10.136 -14.068 1.00 6.67 226 LYS A C 1
ATOM 3264 O O . LYS A 1 226 ? 6.127 -9.474 -14.234 1.00 7.09 226 LYS A O 1
ATOM 3283 N N . SER A 1 227 ? 8.327 -9.621 -13.624 1.00 7.13 227 SER A N 1
ATOM 3284 C CA . SER A 1 227 ? 8.521 -8.224 -13.367 1.00 8.33 227 SER A CA 1
ATOM 3285 C C . SER A 1 227 ? 9.140 -7.506 -14.545 1.00 6.96 227 SER A C 1
ATOM 3286 O O . SER A 1 227 ? 9.722 -8.126 -15.420 1.00 7.36 227 SER A O 1
ATOM 3294 N N . PRO A 1 228 ? 9.065 -6.157 -14.556 1.00 6.71 228 PRO A N 1
ATOM 3295 C CA . PRO A 1 228 ? 9.597 -5.399 -15.695 1.00 7.22 228 PRO A CA 1
ATOM 3296 C C . PRO A 1 228 ? 10.984 -4.843 -15.511 1.00 7.26 228 PRO A C 1
ATOM 3297 O O . PRO A 1 228 ? 11.550 -4.351 -16.491 1.00 8.08 228 PRO A O 1
ATOM 3308 N N . LEU A 1 229 ? 11.492 -4.866 -14.292 1.00 6.83 229 LEU A N 1
ATOM 3309 C CA . LEU A 1 229 ? 12.691 -4.119 -13.911 1.00 7.29 229 LEU A CA 1
ATOM 3310 C C . LEU A 1 229 ? 13.468 -4.951 -12.927 1.00 7.76 229 LEU A C 1
ATOM 3311 O O . LEU A 1 229 ? 12.873 -5.492 -11.991 1.00 7.78 229 LEU A O 1
ATOM 3327 N N . PRO A 1 230 ? 14.806 -4.952 -12.991 1.00 8.22 230 PRO A N 1
ATOM 3328 C CA . PRO A 1 230 ? 15.621 -5.647 -11.992 1.00 8.49 230 PRO A CA 1
ATOM 3329 C C . PRO A 1 230 ? 15.370 -5.029 -10.622 1.00 7.63 230 PRO A C 1
ATOM 3330 O O . PRO A 1 230 ? 15.361 -3.808 -10.451 1.00 8.20 230 PRO A O 1
ATOM 3341 N N . GLY A 1 231 ? 15.203 -5.900 -9.649 1.00 7.27 231 GLY A N 1
ATOM 3342 C CA . GLY A 1 231 ? 14.978 -5.536 -8.272 1.00 7.41 231 GLY A CA 1
ATOM 3343 C C . GLY A 1 231 ? 13.515 -5.406 -7.877 1.00 6.91 231 GLY A C 1
ATOM 3344 O O . GLY A 1 231 ? 13.192 -5.416 -6.697 1.00 7.21 231 GLY A O 1
ATOM 3348 N N . GLU A 1 232 ? 12.626 -5.283 -8.864 1.00 6.79 232 GLU A N 1
ATOM 3349 C CA . GLU A 1 232 ? 11.179 -5.129 -8.601 1.00 6.70 232 GLU A CA 1
ATOM 3350 C C . GLU A 1 232 ? 10.511 -6.490 -8.562 1.00 6.66 232 GLU A C 1
ATOM 3351 O O . GLU A 1 232 ? 10.941 -7.435 -9.222 1.00 7.96 232 GLU A O 1
ATOM 3363 N N . PHE A 1 233 ? 9.443 -6.556 -7.777 1.00 6.19 233 PHE A N 1
ATOM 3364 C CA . PHE A 1 233 ? 8.593 -7.747 -7.693 1.00 6.26 233 PHE A CA 1
ATOM 3365 C C . PHE A 1 233 ? 7.217 -7.375 -8.225 1.00 6.19 233 PHE A C 1
ATOM 3366 O O . PHE A 1 233 ? 6.746 -6.269 -7.956 1.00 6.59 233 PHE A O 1
ATOM 3383 N N . ARG A 1 234 ? 6.550 -8.307 -8.917 1.00 5.55 234 ARG A N 1
ATOM 3384 C CA . ARG A 1 234 ? 5.195 -8.080 -9.445 1.00 5.74 234 ARG A CA 1
ATOM 3385 C C . ARG A 1 234 ? 4.235 -9.179 -9.006 1.00 5.96 234 ARG A C 1
ATOM 3386 O O . ARG A 1 234 ? 4.461 -10.367 -9.222 1.00 6.26 234 ARG A O 1
ATOM 3407 N N . LEU A 1 235 ? 3.153 -8.735 -8.371 1.00 5.95 235 LEU A N 1
ATOM 3408 C CA . LEU A 1 235 ? 2.036 -9.600 -8.026 1.00 5.99 235 LEU A CA 1
ATOM 3409 C C . LEU A 1 235 ? 1.103 -9.831 -9.208 1.00 5.68 235 LEU A C 1
ATOM 3410 O O . LEU A 1 235 ? 0.787 -8.932 -9.988 1.00 6.28 235 LEU A O 1
ATOM 3426 N N . GLN A 1 236 ? 0.606 -11.061 -9.299 1.00 5.59 236 GLN A N 1
ATOM 3427 C CA . GLN A 1 236 ? -0.413 -11.423 -10.271 1.00 5.93 236 GLN A CA 1
ATOM 3428 C C . GLN A 1 236 ? -1.630 -10.500 -10.222 1.00 5.90 236 GLN A C 1
ATOM 3429 O O . GLN A 1 236 ? -2.125 -10.065 -11.263 1.00 6.53 236 GLN A O 1
ATOM 3443 N N . SER A 1 237 ? -2.115 -10.238 -9.022 1.00 6.04 237 SER A N 1
ATOM 3444 C CA . SER A 1 237 ? -3.308 -9.437 -8.831 1.00 6.26 237 SER A CA 1
ATOM 3445 C C . SER A 1 237 ? -3.110 -8.008 -9.299 1.00 5.89 237 SER A C 1
ATOM 3446 O O . SER A 1 237 ? -3.987 -7.434 -9.943 1.00 6.44 237 SER A O 1
ATOM 3454 N N . ASP A 1 238 ? -1.982 -7.398 -8.939 1.00 5.73 238 ASP A N 1
ATOM 3455 C CA . ASP A 1 238 ? -1.737 -6.017 -9.386 1.00 5.67 238 ASP A CA 1
ATOM 3456 C C . ASP A 1 238 ? -1.678 -5.963 -10.900 1.00 5.84 238 ASP A C 1
ATOM 3457 O O . ASP A 1 238 ? -2.191 -5.031 -11.525 1.00 6.10 238 ASP A O 1
ATOM 3466 N N . GLU A 1 239 ? -1.019 -6.943 -11.531 1.00 5.66 239 GLU A N 1
ATOM 3467 C CA . GLU A 1 239 ? -0.934 -6.947 -12.970 1.00 5.88 239 GLU A CA 1
ATOM 3468 C C . GLU A 1 239 ? -2.347 -6.984 -13.602 1.00 5.73 239 GLU A C 1
ATOM 3469 O O . GLU A 1 239 ? -2.652 -6.250 -14.543 1.00 6.39 239 GLU A O 1
ATOM 3481 N N . LEU A 1 240 ? -3.201 -7.855 -13.066 1.00 5.73 240 LEU A N 1
ATOM 3482 C CA . LEU A 1 240 ? -4.552 -7.985 -13.591 1.00 6.02 240 LEU A CA 1
ATOM 3483 C C . LEU A 1 240 ? -5.369 -6.737 -13.340 1.00 5.80 240 LEU A C 1
ATOM 3484 O O . LEU A 1 240 ? -6.123 -6.332 -14.212 1.00 5.89 240 LEU A O 1
ATOM 3500 N N . LEU A 1 241 ? -5.311 -6.151 -12.152 1.00 5.93 241 LEU A N 1
ATOM 3501 C CA . LEU A 1 241 ? -6.112 -4.988 -11.840 1.00 5.98 241 LEU A CA 1
ATOM 3502 C C . LEU A 1 241 ? -5.708 -3.792 -12.688 1.00 6.36 241 LEU A C 1
ATOM 3503 O O . LEU A 1 241 ? -6.550 -2.998 -13.087 1.00 6.94 241 LEU A O 1
ATOM 3519 N N . ALA A 1 242 ? -4.422 -3.688 -13.030 1.00 5.97 242 ALA A N 1
ATOM 3520 C CA . ALA A 1 242 ? -3.979 -2.567 -13.850 1.00 6.59 242 ALA A CA 1
ATOM 3521 C C . ALA A 1 242 ? -4.609 -2.650 -15.267 1.00 6.40 242 ALA A C 1
ATOM 3522 O O . ALA A 1 242 ? -4.753 -1.637 -15.924 1.00 6.78 242 ALA A O 1
ATOM 3529 N N . ARG A 1 243 ? -4.921 -3.868 -15.705 1.00 6.31 243 ARG A N 1
ATOM 3530 C CA . ARG A 1 243 ? -5.323 -4.118 -17.093 1.00 6.50 243 ARG A CA 1
ATOM 3531 C C . ARG A 1 243 ? -6.822 -4.412 -17.252 1.00 6.89 243 ARG A C 1
ATOM 3532 O O . ARG A 1 243 ? -7.319 -4.384 -18.349 1.00 8.30 243 ARG A O 1
ATOM 3553 N N . ASP A 1 244 ? -7.531 -4.722 -16.157 1.00 6.37 244 ASP A N 1
ATOM 3554 C CA . ASP A 1 244 ? -8.942 -5.103 -16.244 1.00 6.62 244 ASP A CA 1
ATOM 3555 C C . ASP A 1 244 ? -9.779 -3.858 -16.471 1.00 6.87 244 ASP A C 1
ATOM 3556 O O . ASP A 1 244 ? -9.614 -2.850 -15.789 1.00 7.31 244 ASP A O 1
ATOM 3565 N N . SER A 1 245 ? -10.756 -3.956 -17.369 1.00 7.48 245 SER A N 1
ATOM 3566 C CA . SER A 1 245 ? -11.591 -2.809 -17.704 1.00 8.82 245 SER A CA 1
ATOM 3567 C C . SER A 1 245 ? -12.368 -2.247 -16.532 1.00 7.60 245 SER A C 1
ATOM 3568 O O . SER A 1 245 ? -12.785 -1.093 -16.585 1.00 8.68 245 SER A O 1
ATOM 3576 N N . ARG A 1 246 ? -12.589 -3.009 -15.471 1.00 7.19 246 ARG A N 1
ATOM 3577 C CA . ARG A 1 246 ? -13.307 -2.466 -14.308 1.00 7.28 246 ARG A CA 1
ATOM 3578 C C . ARG A 1 246 ? -12.471 -1.498 -13.484 1.00 7.62 246 ARG A C 1
ATOM 3579 O O . ARG A 1 246 ? -13.036 -0.735 -12.694 1.00 9.26 246 ARG A O 1
ATOM 3600 N N . THR A 1 247 ? -11.154 -1.598 -13.578 1.00 6.73 247 THR A N 1
ATOM 3601 C CA . THR A 1 247 ? -10.214 -0.878 -12.727 1.00 6.64 247 THR A CA 1
ATOM 3602 C C . THR A 1 247 ? -9.136 -0.109 -13.498 1.00 6.16 247 THR A C 1
ATOM 3603 O O . THR A 1 247 ? -8.418 0.681 -12.891 1.00 6.18 247 THR A O 1
ATOM 3614 N N . SER A 1 248 ? -8.974 -0.378 -14.799 1.00 6.37 248 SER A N 1
ATOM 3615 C CA . SER A 1 248 ? -7.807 0.136 -15.514 1.00 6.09 248 SER A CA 1
ATOM 3616 C C . SER A 1 248 ? -7.804 1.637 -15.671 1.00 6.75 248 SER A C 1
ATOM 3617 O O . SER A 1 248 ? -6.741 2.272 -15.629 1.00 6.57 248 SER A O 1
ATOM 3625 N N . CYS A 1 249 ? -8.960 2.259 -15.852 1.00 6.88 249 CYS A N 1
ATOM 3626 C CA . CYS A 1 249 ? -8.944 3.718 -15.987 1.00 7.77 249 CYS A CA 1
ATOM 3627 C C . CYS A 1 249 ? -8.565 4.381 -14.664 1.00 6.85 249 CYS A C 1
ATOM 3628 O O . CYS A 1 249 ? -7.812 5.346 -14.681 1.00 7.19 249 CYS A O 1
ATOM 3635 N N . GLU A 1 250 ? -9.091 3.887 -13.528 1.00 6.84 250 GLU A N 1
ATOM 3636 C CA . GLU A 1 250 ? -8.721 4.501 -12.280 1.00 7.03 250 GLU A CA 1
ATOM 3637 C C . GLU A 1 250 ? -7.249 4.261 -11.944 1.00 6.43 250 GLU A C 1
ATOM 3638 O O . GLU A 1 250 ? -6.567 5.128 -11.409 1.00 6.54 250 GLU A O 1
ATOM 3650 N N . TRP A 1 251 ? -6.724 3.078 -12.322 1.00 6.13 251 TRP A N 1
ATOM 3651 C CA . TRP A 1 251 ? -5.290 2.808 -12.175 1.00 6.09 251 TRP A CA 1
ATOM 3652 C C . TRP A 1 251 ? -4.489 3.873 -12.932 1.00 5.94 251 TRP A C 1
ATOM 3653 O O . TRP A 1 251 ? -3.565 4.454 -12.403 1.00 6.35 251 TRP A O 1
ATOM 3674 N N . GLN A 1 252 ? -4.840 4.098 -14.191 1.00 6.37 252 GLN A N 1
ATOM 3675 C CA . GLN A 1 252 ? -4.146 5.099 -14.987 1.00 6.60 252 GLN A CA 1
ATOM 3676 C C . GLN A 1 252 ? -4.388 6.513 -14.498 1.00 6.35 252 GLN A C 1
ATOM 3677 O O . GLN A 1 252 ? -3.534 7.383 -14.637 1.00 6.53 252 GLN A O 1
ATOM 3691 N N . SER A 1 253 ? -5.513 6.758 -13.802 1.00 6.51 253 SER A N 1
ATOM 3692 C CA . SER A 1 253 ? -5.825 8.089 -13.300 1.00 6.59 253 SER A CA 1
ATOM 3693 C C . SER A 1 253 ? -4.812 8.627 -12.327 1.00 6.42 253 SER A C 1
ATOM 3694 O O . SER A 1 253 ? -4.626 9.819 -12.224 1.00 7.01 253 SER A O 1
ATOM 3702 N N . PHE A 1 254 ? -4.154 7.729 -11.580 1.00 6.46 254 PHE A N 1
ATOM 3703 C CA . PHE A 1 254 ? -3.138 8.147 -10.607 1.00 6.72 254 PHE A CA 1
ATOM 3704 C C . PHE A 1 254 ? -1.835 8.536 -11.292 1.00 6.43 254 PHE A C 1
ATOM 3705 O O . PHE A 1 254 ? -1.000 9.167 -10.677 1.00 7.17 254 PHE A O 1
ATOM 3722 N N . ILE A 1 255 ? -1.708 8.189 -12.557 1.00 6.54 255 ILE A N 1
ATOM 3723 C CA . ILE A 1 255 ? -0.612 8.603 -13.420 1.00 6.93 255 ILE A CA 1
ATOM 3724 C C . ILE A 1 255 ? -0.950 9.915 -14.121 1.00 7.24 255 ILE A C 1
ATOM 3725 O O . ILE A 1 255 ? -0.155 10.847 -14.167 1.00 8.11 255 ILE A O 1
ATOM 3741 N N . SER A 1 256 ? -2.172 9.979 -14.661 1.00 7.16 256 SER A N 1
ATOM 3742 C CA . SER A 1 256 ? -2.677 11.190 -15.303 1.00 7.45 256 SER A CA 1
ATOM 3743 C C . SER A 1 256 ? -2.843 12.344 -14.309 1.00 7.32 256 SER A C 1
ATOM 3744 O O . SER A 1 256 ? -2.660 13.507 -14.676 1.00 8.49 256 SER A O 1
ATOM 3756 N N . ASN A 1 257 ? -3.255 12.040 -13.088 1.00 7.57 257 ASN A N 1
ATOM 3757 C CA . ASN A 1 257 ? -3.540 13.055 -12.074 1.00 7.57 257 ASN A CA 1
ATOM 3758 C C . ASN A 1 257 ? -2.948 12.643 -10.732 1.00 7.16 257 ASN A C 1
ATOM 3759 O O . ASN A 1 257 ? -3.663 12.338 -9.763 1.00 7.65 257 ASN A O 1
ATOM 3770 N N . PRO A 1 258 ? -1.617 12.681 -10.621 1.00 7.29 258 PRO A N 1
ATOM 3771 C CA . PRO A 1 258 ? -0.965 12.199 -9.405 1.00 7.64 258 PRO A CA 1
ATOM 3772 C C . PRO A 1 258 ? -1.376 12.922 -8.140 1.00 7.43 258 PRO A C 1
ATOM 3773 O O . PRO A 1 258 ? -1.266 12.343 -7.056 1.00 8.14 258 PRO A O 1
ATOM 3784 N N . ASN A 1 259 ? -1.780 14.177 -8.242 1.00 7.51 259 ASN A N 1
ATOM 3785 C CA . ASN A 1 259 ? -2.208 14.920 -7.066 1.00 8.14 259 ASN A CA 1
ATOM 3786 C C . ASN A 1 259 ? -3.396 14.298 -6.375 1.00 8.76 259 ASN A C 1
ATOM 3787 O O . ASN A 1 259 ? -3.630 14.562 -5.192 1.00 10.07 259 ASN A O 1
ATOM 3798 N N . SER A 1 260 ? -4.173 13.475 -7.095 1.00 7.66 260 SER A N 1
ATOM 3799 C CA . SER A 1 260 ? -5.354 12.827 -6.499 1.00 7.79 260 SER A CA 1
ATOM 3800 C C . SER A 1 260 ? -5.022 11.599 -5.641 1.00 7.53 260 SER A C 1
ATOM 3801 O O . SER A 1 260 ? -5.899 11.141 -4.925 1.00 8.04 260 SER A O 1
ATOM 3809 N N . MET A 1 261 ? -3.806 11.111 -5.677 1.00 7.61 261 MET A N 1
ATOM 3810 C CA . MET A 1 261 ? -3.517 9.839 -5.033 1.00 7.47 261 MET A CA 1
ATOM 3811 C C . MET A 1 261 ? -3.661 9.992 -3.521 1.00 7.48 261 MET A C 1
ATOM 3812 O O . MET A 1 261 ? -4.279 9.156 -2.872 1.00 7.99 261 MET A O 1
ATOM 3826 N N . VAL A 1 262 ? -3.010 10.999 -2.947 1.00 7.59 262 VAL A N 1
ATOM 3827 C CA . VAL A 1 262 ? -3.106 11.198 -1.506 1.00 8.07 262 VAL A CA 1
ATOM 3828 C C . VAL A 1 262 ? -4.552 11.388 -1.024 1.00 7.95 262 VAL A C 1
ATOM 3829 O O . VAL A 1 262 ? -4.980 10.692 -0.103 1.00 8.18 262 VAL A O 1
ATOM 3842 N N . PRO A 1 263 ? -5.318 12.314 -1.619 1.00 7.99 263 PRO A N 1
ATOM 3843 C CA . PRO A 1 263 ? -6.685 12.520 -1.087 1.00 9.05 263 PRO A CA 1
ATOM 3844 C C . PRO A 1 263 ? -7.547 11.275 -1.242 1.00 7.56 263 PRO A C 1
ATOM 3845 O O . PRO A 1 263 ? -8.320 10.969 -0.309 1.00 8.04 263 PRO A O 1
ATOM 3856 N N . LYS A 1 264 ? -7.448 10.578 -2.348 1.00 7.25 264 LYS A N 1
ATOM 3857 C CA . LYS A 1 264 ? -8.287 9.393 -2.539 1.00 7.49 264 LYS A CA 1
ATOM 3858 C C . LYS A 1 264 ? -7.869 8.257 -1.594 1.00 7.63 264 LYS A C 1
ATOM 3859 O O . LYS A 1 264 ? -8.721 7.557 -1.031 1.00 7.57 264 LYS A O 1
ATOM 3878 N N . PHE A 1 265 ? -6.557 8.106 -1.370 1.00 7.34 265 PHE A N 1
ATOM 3879 C CA . PHE A 1 265 ? -6.083 7.114 -0.411 1.00 7.31 265 PHE A CA 1
ATOM 3880 C C . PHE A 1 265 ? -6.550 7.471 0.984 1.00 7.69 265 PHE A C 1
ATOM 3881 O O . PHE A 1 265 ? -6.990 6.611 1.741 1.00 8.20 265 PHE A O 1
ATOM 3898 N N . GLU A 1 266 ? -6.413 8.733 1.366 1.00 7.92 266 GLU A N 1
ATOM 3899 C CA . GLU A 1 266 ? -6.846 9.164 2.667 1.00 8.20 266 GLU A CA 1
ATOM 3900 C C . GLU A 1 266 ? -8.313 8.813 2.926 1.00 7.92 266 GLU A C 1
ATOM 3901 O O . GLU A 1 266 ? -8.655 8.325 3.997 1.00 8.35 266 GLU A O 1
ATOM 3913 N N . ARG A 1 267 ? -9.174 9.123 1.984 1.00 8.07 267 ARG A N 1
ATOM 3914 C CA . ARG A 1 267 ? -10.612 8.897 2.172 1.00 8.45 267 ARG A CA 1
ATOM 3915 C C . ARG A 1 267 ? -10.899 7.409 2.277 1.00 8.11 267 ARG A C 1
ATOM 3916 O O . ARG A 1 267 ? -11.692 7.000 3.111 1.00 8.79 267 ARG A O 1
ATOM 3937 N N . ALA A 1 268 ? -10.274 6.593 1.431 1.00 7.75 268 ALA A N 1
ATOM 3938 C CA . ALA A 1 268 ? -10.516 5.158 1.494 1.00 7.96 268 ALA A CA 1
ATOM 3939 C C . ALA A 1 268 ? -9.972 4.571 2.789 1.00 7.71 268 ALA A C 1
ATOM 3940 O O . ALA A 1 268 ? -10.598 3.687 3.398 1.00 8.05 268 ALA A O 1
ATOM 3947 N N . MET A 1 269 ? -8.817 5.036 3.247 1.00 7.61 269 MET A N 1
ATOM 3948 C CA . MET A 1 269 ? -8.237 4.560 4.508 1.00 7.89 269 MET A CA 1
ATOM 3949 C C . MET A 1 269 ? -9.090 4.949 5.706 1.00 8.18 269 MET A C 1
ATOM 3950 O O . MET A 1 269 ? -9.171 4.186 6.656 1.00 8.57 269 MET A O 1
ATOM 3964 N N . ALA A 1 270 ? -9.684 6.137 5.695 1.00 8.90 270 ALA A N 1
ATOM 3965 C CA . ALA A 1 270 ? -10.505 6.541 6.836 1.00 9.41 270 ALA A CA 1
ATOM 3966 C C . ALA A 1 270 ? -11.660 5.577 6.987 1.00 9.42 270 ALA A C 1
ATOM 3967 O O . ALA A 1 270 ? -12.070 5.236 8.099 1.00 9.92 270 ALA A O 1
ATOM 3974 N N . LYS A 1 271 ? -12.201 5.118 5.859 1.00 9.25 271 LYS A N 1
ATOM 3975 C CA . LYS A 1 271 ? -13.272 4.110 5.836 1.00 9.80 271 LYS A CA 1
ATOM 3976 C C . LYS A 1 271 ? -12.767 2.768 6.283 1.00 8.78 271 LYS A C 1
ATOM 3977 O O . LYS A 1 271 ? -13.364 2.098 7.120 1.00 9.29 271 LYS A O 1
ATOM 3996 N N . MET A 1 272 ? -11.657 2.315 5.717 1.00 8.22 272 MET A N 1
ATOM 3997 C CA . MET A 1 272 ? -11.118 1.033 6.137 1.00 8.26 272 MET A CA 1
ATOM 3998 C C . MET A 1 272 ? -10.849 0.968 7.634 1.00 8.12 272 MET A C 1
ATOM 3999 O O . MET A 1 272 ? -11.125 -0.036 8.282 1.00 8.35 272 MET A O 1
ATOM 4023 N N . ALA A 1 273 ? -10.274 2.037 8.173 1.00 7.91 273 ALA A N 1
ATOM 4024 C CA . ALA A 1 273 ? -9.850 2.081 9.572 1.00 8.20 273 ALA A CA 1
ATOM 4025 C C . ALA A 1 273 ? -11.024 2.011 10.528 1.00 8.32 273 ALA A C 1
ATOM 4026 O O . ALA A 1 273 ? -10.828 1.770 11.717 1.00 8.77 273 ALA A O 1
ATOM 4033 N N . THR A 1 274 ? -12.228 2.222 10.015 1.00 8.49 274 THR A N 1
ATOM 4034 C CA . THR A 1 274 ? -13.431 2.214 10.833 1.00 8.97 274 THR A CA 1
ATOM 4035 C C . THR A 1 274 ? -14.431 1.108 10.468 1.00 8.45 274 THR A C 1
ATOM 4036 O O . THR A 1 274 ? -15.515 1.109 11.014 1.00 9.11 274 THR A O 1
ATOM 4047 N N . LEU A 1 275 ? -14.022 0.135 9.665 1.00 8.22 275 LEU A N 1
ATOM 4048 C CA . LEU A 1 275 ? -14.884 -1.023 9.440 1.00 8.34 275 LEU A CA 1
ATOM 4049 C C . LEU A 1 275 ? -15.202 -1.685 10.789 1.00 8.36 275 LEU A C 1
ATOM 4050 O O . LEU A 1 275 ? -14.322 -1.875 11.612 1.00 8.55 275 LEU A O 1
ATOM 4066 N N . GLY A 1 276 ? -16.484 -1.978 10.993 1.00 9.13 276 GLY A N 1
ATOM 4067 C CA . GLY A 1 276 ? -16.911 -2.571 12.236 1.00 9.87 276 GLY A CA 1
ATOM 4068 C C . GLY A 1 276 ? -17.052 -1.591 13.386 1.00 9.97 276 GLY A C 1
ATOM 4069 O O . GLY A 1 276 ? -17.286 -1.983 14.527 1.00 11.21 276 GLY A O 1
ATOM 4073 N N . GLN A 1 277 ? -16.892 -0.314 13.112 1.00 9.56 277 GLN A N 1
ATOM 4074 C CA . GLN A 1 277 ? -16.960 0.724 14.136 1.00 9.69 277 GLN A CA 1
ATOM 4075 C C . GLN A 1 277 ? -17.928 1.831 13.734 1.00 11.08 277 GLN A C 1
ATOM 4076 O O . GLN A 1 277 ? -18.258 1.975 12.558 1.00 12.09 277 GLN A O 1
ATOM 4090 N N . ASN A 1 278 ? -18.379 2.602 14.721 1.00 11.57 278 ASN A N 1
ATOM 4091 C CA . ASN A 1 278 ? -19.224 3.787 14.464 1.00 12.63 278 ASN A CA 1
ATOM 4092 C C . ASN A 1 278 ? -18.389 5.005 14.832 1.00 13.45 278 ASN A C 1
ATOM 4093 O O . ASN A 1 278 ? -18.090 5.194 16.004 1.00 13.10 278 ASN A O 1
ATOM 4104 N N . PRO A 1 279 ? -17.941 5.785 13.835 1.00 14.89 279 PRO A N 1
ATOM 4105 C CA . PRO A 1 279 ? -17.081 6.943 14.137 1.00 15.68 279 PRO A CA 1
ATOM 4106 C C . PRO A 1 279 ? -17.687 7.907 15.140 1.00 16.10 279 PRO A C 1
ATOM 4107 O O . PRO A 1 279 ? -16.958 8.585 15.875 1.00 17.05 279 PRO A O 1
ATOM 4118 N N . LYS A 1 280 ? -19.017 7.968 15.173 1.00 15.90 280 LYS A N 1
ATOM 4119 C CA . LYS A 1 280 ? -19.664 8.911 16.063 1.00 16.63 280 LYS A CA 1
ATOM 4120 C C . LYS A 1 280 ? -19.486 8.503 17.506 1.00 16.38 280 LYS A C 1
ATOM 4121 O O . LYS A 1 280 ? -19.688 9.300 18.412 1.00 18.48 280 LYS A O 1
ATOM 4140 N N . LYS A 1 281 ? -19.064 7.255 17.734 1.00 14.75 281 LYS A N 1
ATOM 4141 C CA . LYS A 1 281 ? -18.797 6.740 19.036 1.00 13.84 281 LYS A CA 1
ATOM 4142 C C . LYS A 1 281 ? -17.295 6.537 19.321 1.00 13.81 281 LYS A C 1
ATOM 4143 O O . LYS A 1 281 ? -16.908 5.754 20.183 1.00 14.48 281 LYS A O 1
ATOM 4162 N N . LEU A 1 282 ? -16.458 7.170 18.497 1.00 12.54 282 LEU A N 1
ATOM 4163 C CA . LEU A 1 282 ? -14.998 7.258 18.689 1.00 11.39 282 LEU A CA 1
ATOM 4164 C C . LEU A 1 282 ? -14.650 8.730 18.864 1.00 11.55 282 LEU A C 1
ATOM 4165 O O . LEU A 1 282 ? -15.512 9.593 18.692 1.00 13.24 282 LEU A O 1
ATOM 4181 N N . ILE A 1 283 ? -13.407 9.039 19.236 1.00 10.87 283 ILE A N 1
ATOM 4182 C CA . ILE A 1 283 ? -12.936 10.402 19.361 1.00 11.09 283 ILE A CA 1
ATOM 4183 C C . ILE A 1 283 ? -11.932 10.687 18.272 1.00 10.21 283 ILE A C 1
ATOM 4184 O O . ILE A 1 283 ? -11.231 9.786 17.777 1.00 10.96 283 ILE A O 1
ATOM 4200 N N . ASP A 1 284 ? -11.857 11.924 17.838 1.00 9.98 284 ASP A N 1
ATOM 4201 C CA . ASP A 1 284 ? -10.979 12.304 16.734 1.00 10.17 284 ASP A CA 1
ATOM 4202 C C . ASP A 1 284 ? -9.633 12.810 17.238 1.00 10.17 284 ASP A C 1
ATOM 4203 O O . ASP A 1 284 ? -9.520 13.936 17.762 1.00 11.86 284 ASP A O 1
ATOM 4212 N N . CYS A 1 285 ? -8.597 11.990 17.050 1.00 9.44 285 CYS A N 1
ATOM 4213 C CA . CYS A 1 285 ? -7.247 12.333 17.463 1.00 9.06 285 CYS A CA 1
ATOM 4214 C C . CYS A 1 285 ? -6.352 12.574 16.245 1.00 9.16 285 CYS A C 1
ATOM 4215 O O . CYS A 1 285 ? -5.142 12.457 16.310 1.00 9.11 285 CYS A O 1
ATOM 4222 N N . SER A 1 286 ? -6.962 13.030 15.164 1.00 8.99 286 SER A N 1
ATOM 4223 C CA . SER A 1 286 ? -6.241 13.190 13.896 1.00 9.14 286 SER A CA 1
ATOM 4224 C C . SER A 1 286 ? -5.071 14.173 13.978 1.00 8.90 286 SER A C 1
ATOM 4225 O O . SER A 1 286 ? -4.079 14.028 13.258 1.00 9.15 286 SER A O 1
ATOM 4233 N N . GLU A 1 287 ? -5.167 15.156 14.865 1.00 9.51 287 GLU A N 1
ATOM 4234 C CA . GLU A 1 287 ? -4.132 16.155 14.941 1.00 11.22 287 GLU A CA 1
ATOM 4235 C C . GLU A 1 287 ? -2.812 15.563 15.429 1.00 10.74 287 GLU A C 1
ATOM 4236 O O . GLU A 1 287 ? -1.788 16.232 15.280 1.00 11.75 287 GLU A O 1
ATOM 4248 N N . VAL A 1 288 ? -2.800 14.369 16.016 1.00 9.36 288 VAL A N 1
ATOM 4249 C CA . VAL A 1 288 ? -1.566 13.738 16.460 1.00 9.30 288 VAL A CA 1
ATOM 4250 C C . VAL A 1 288 ? -0.712 13.253 15.283 1.00 8.97 288 VAL A C 1
ATOM 4251 O O . VAL A 1 288 ? 0.508 13.164 15.383 1.00 9.18 288 VAL A O 1
ATOM 4264 N N . ILE A 1 289 ? -1.369 12.873 14.196 1.00 8.47 289 ILE A N 1
ATOM 4265 C CA . ILE A 1 289 ? -0.635 12.336 13.074 1.00 8.20 289 ILE A CA 1
ATOM 4266 C C . ILE A 1 289 ? 0.222 13.446 12.471 1.00 9.25 289 ILE A C 1
ATOM 4267 O O . ILE A 1 289 ? -0.281 14.528 12.179 1.00 9.55 289 ILE A O 1
ATOM 4283 N N . PRO A 1 290 ? 1.530 13.208 12.268 1.00 9.10 290 PRO A N 1
ATOM 4284 C CA . PRO A 1 290 ? 2.368 14.278 11.699 1.00 9.54 290 PRO A CA 1
ATOM 4285 C C . PRO A 1 290 ? 1.941 14.693 10.318 1.00 9.84 290 PRO A C 1
ATOM 4286 O O . PRO A 1 290 ? 1.366 13.900 9.548 1.00 9.59 290 PRO A O 1
ATOM 4297 N N . VAL A 1 291 ? 2.228 15.934 9.970 1.00 10.09 291 VAL A N 1
ATOM 4298 C CA . VAL A 1 291 ? 2.022 16.416 8.617 1.00 10.70 291 VAL A CA 1
ATOM 4299 C C . VAL A 1 291 ? 3.110 15.830 7.716 1.00 9.87 291 VAL A C 1
ATOM 4300 O O . VAL A 1 291 ? 4.305 15.936 8.009 1.00 10.20 291 VAL A O 1
ATOM 4313 N N . PRO A 1 292 ? 2.727 15.182 6.612 1.00 9.29 292 PRO A N 1
ATOM 4314 C CA . PRO A 1 292 ? 3.722 14.619 5.697 1.00 10.21 292 PRO A CA 1
ATOM 4315 C C . PRO A 1 292 ? 4.522 15.706 4.987 1.00 10.79 292 PRO A C 1
ATOM 4316 O O . PRO A 1 292 ? 4.067 16.834 4.848 1.00 11.99 292 PRO A O 1
ATOM 4327 N N . ARG A 1 293 ? 5.712 15.342 4.535 1.00 10.44 293 ARG A N 1
ATOM 4328 C CA . ARG A 1 293 ? 6.579 16.220 3.784 1.00 11.50 293 ARG A CA 1
ATOM 4329 C C . ARG A 1 293 ? 6.885 15.620 2.430 1.00 10.49 293 ARG A C 1
ATOM 4330 O O . ARG A 1 293 ? 6.900 14.408 2.268 1.00 10.46 293 ARG A O 1
ATOM 4351 N N . GLY A 1 294 ? 7.165 16.504 1.483 1.00 10.45 294 GLY A N 1
ATOM 4352 C CA . GLY A 1 294 ? 7.587 16.098 0.158 1.00 10.50 294 GLY A CA 1
ATOM 4353 C C . GLY A 1 294 ? 6.563 16.500 -0.883 1.00 10.93 294 GLY A C 1
ATOM 4354 O O . GLY A 1 294 ? 5.360 16.400 -0.691 1.00 11.63 294 GLY A O 1
ATOM 4358 N N . ARG A 1 295 ? 7.067 16.959 -2.036 1.00 11.52 295 ARG A N 1
ATOM 4359 C CA . ARG A 1 295 ? 6.201 17.380 -3.133 1.00 12.81 295 ARG A CA 1
ATOM 4360 C C . ARG A 1 295 ? 5.523 16.229 -3.855 1.00 11.04 295 ARG A C 1
ATOM 4361 O O . ARG A 1 295 ? 5.968 15.098 -3.755 1.00 11.00 295 ARG A O 1
ATOM 4382 N N . VAL A 1 296 ? 4.471 16.509 -4.592 1.00 10.20 296 VAL A N 1
ATOM 4383 C CA . VAL A 1 296 ? 3.924 15.557 -5.545 1.00 9.63 296 VAL A CA 1
ATOM 4384 C C . VAL A 1 296 ? 4.900 15.431 -6.689 1.00 9.65 296 VAL A C 1
ATOM 4385 O O . VAL A 1 296 ? 5.159 16.381 -7.424 1.00 10.12 296 VAL A O 1
ATOM 4398 N N . LYS A 1 297 ? 5.466 14.243 -6.813 1.00 9.39 297 LYS A N 1
ATOM 4399 C CA . LYS A 1 297 ? 6.409 13.954 -7.845 1.00 9.54 297 LYS A CA 1
ATOM 4400 C C . LYS A 1 297 ? 5.730 13.769 -9.191 1.00 9.54 297 LYS A C 1
ATOM 4401 O O . LYS A 1 297 ? 4.645 13.221 -9.302 1.00 10.67 297 LYS A O 1
ATOM 4420 N N . GLN A 1 298 ? 6.433 14.123 -10.254 1.00 9.24 298 GLN A N 1
ATOM 4421 C CA . GLN A 1 298 ? 6.016 13.793 -11.634 1.00 9.51 298 GLN A CA 1
ATOM 4422 C C . GLN A 1 298 ? 6.337 12.320 -11.920 1.00 9.35 298 GLN A C 1
ATOM 4423 O O . GLN A 1 298 ? 7.489 11.930 -11.864 1.00 10.01 298 GLN A O 1
ATOM 4437 N N . PRO A 1 299 ? 5.341 11.505 -12.255 1.00 8.72 299 PRO A N 1
ATOM 4438 C CA . PRO A 1 299 ? 5.667 10.134 -12.651 1.00 8.83 299 PRO A CA 1
ATOM 4439 C C . PRO A 1 299 ? 6.516 10.113 -13.919 1.00 7.96 299 PRO A C 1
ATOM 4440 O O . PRO A 1 299 ? 6.306 10.929 -14.811 1.00 8.16 299 PRO A O 1
ATOM 4451 N N . THR A 1 300 ? 7.431 9.160 -13.980 1.00 8.01 300 THR A N 1
ATOM 4452 C CA . THR A 1 300 ? 8.276 8.985 -15.136 1.00 8.40 300 THR A CA 1
ATOM 4453 C C . THR A 1 300 ? 8.386 7.556 -15.576 1.00 7.53 300 THR A C 1
ATOM 4454 O O . THR A 1 300 ? 8.216 6.599 -14.783 1.00 8.54 300 THR A O 1
ATOM 4465 N N . LEU A 1 301 ? 8.723 7.371 -16.848 1.00 7.48 301 LEU A N 1
ATOM 4466 C CA . LEU A 1 301 ? 9.109 6.043 -17.323 1.00 7.96 301 LEU A CA 1
ATOM 4467 C C . LEU A 1 301 ? 10.529 5.725 -16.873 1.00 7.60 301 LEU A C 1
ATOM 4468 O O . LEU A 1 301 ? 11.399 6.598 -16.880 1.00 8.19 301 LEU A O 1
ATOM 4484 N N . PRO A 1 302 ? 10.765 4.492 -16.446 1.00 7.43 302 PRO A N 1
ATOM 4485 C CA . PRO A 1 302 ? 12.098 4.080 -16.030 1.00 8.08 302 PRO A CA 1
ATOM 4486 C C . PRO A 1 302 ? 13.088 4.217 -17.168 1.00 8.37 302 PRO A C 1
ATOM 4487 O O . PRO A 1 302 ? 12.733 4.073 -18.350 1.00 8.07 302 PRO A O 1
ATOM 4498 N N . ALA A 1 303 ? 14.348 4.463 -16.803 1.00 8.18 303 ALA A N 1
ATOM 4499 C CA . ALA A 1 303 ? 15.410 4.456 -17.789 1.00 8.55 303 ALA A CA 1
ATOM 4500 C C . ALA A 1 303 ? 15.353 3.176 -18.610 1.00 9.01 303 ALA A C 1
ATOM 4501 O O . ALA A 1 303 ? 15.159 2.069 -18.084 1.00 9.39 303 ALA A O 1
ATOM 4508 N N . GLY A 1 304 ? 15.557 3.308 -19.898 1.00 9.36 304 GLY A N 1
ATOM 4509 C CA . GLY A 1 304 ? 15.564 2.188 -20.800 1.00 10.26 304 GLY A CA 1
ATOM 4510 C C . GLY A 1 304 ? 14.205 1.683 -21.277 1.00 11.09 304 GLY A C 1
ATOM 4511 O O . GLY A 1 304 ? 14.147 0.777 -22.099 1.00 12.82 304 GLY A O 1
ATOM 4515 N N . LYS A 1 305 ? 13.133 2.240 -20.729 1.00 9.91 305 LYS A N 1
ATOM 4516 C CA . LYS A 1 305 ? 11.776 1.886 -21.147 1.00 9.68 305 LYS A CA 1
ATOM 4517 C C . LYS A 1 305 ? 11.238 2.931 -22.072 1.00 11.28 305 LYS A C 1
ATOM 4518 O O . LYS A 1 305 ? 11.681 4.071 -22.075 1.00 12.77 305 LYS A O 1
ATOM 4537 N N . THR A 1 306 ? 10.236 2.533 -22.855 1.00 12.12 306 THR A N 1
ATOM 4538 C CA . THR A 1 306 ? 9.537 3.461 -23.736 1.00 13.19 306 THR A CA 1
ATOM 4539 C C . THR A 1 306 ? 8.030 3.227 -23.623 1.00 12.25 306 THR A C 1
ATOM 4540 O O . THR A 1 306 ? 7.573 2.246 -23.012 1.00 11.36 306 THR A O 1
ATOM 4551 N N . ILE A 1 307 ? 7.273 4.115 -24.248 1.00 12.46 307 ILE A N 1
ATOM 4552 C CA . ILE A 1 307 ? 5.846 3.958 -24.263 1.00 12.25 307 ILE A CA 1
ATOM 4553 C C . ILE A 1 307 ? 5.419 2.609 -24.873 1.00 11.25 307 ILE A C 1
ATOM 4554 O O . ILE A 1 307 ? 4.383 2.042 -24.518 1.00 11.21 307 ILE A O 1
ATOM 4570 N N . LYS A 1 308 ? 6.219 2.072 -25.791 1.00 11.56 308 LYS A N 1
ATOM 4571 C CA . LYS A 1 308 ? 5.885 0.771 -26.382 1.00 12.98 308 LYS A CA 1
ATOM 4572 C C . LYS A 1 308 ? 5.891 -0.369 -25.341 1.00 11.49 308 LYS A C 1
ATOM 4573 O O . LYS A 1 308 ? 5.256 -1.410 -25.523 1.00 12.81 308 LYS A O 1
ATOM 4592 N N . ASP A 1 309 ? 6.626 -0.163 -24.243 1.00 9.67 309 ASP A N 1
ATOM 4593 C CA . ASP A 1 309 ? 6.672 -1.148 -23.153 1.00 8.61 309 ASP A CA 1
ATOM 4594 C C . ASP A 1 309 ? 5.468 -1.070 -22.213 1.00 8.16 309 ASP A C 1
ATOM 4595 O O . ASP A 1 309 ? 5.312 -1.937 -21.381 1.00 8.31 309 ASP A O 1
ATOM 4604 N N . ILE A 1 310 ? 4.665 -0.010 -22.332 1.00 7.81 310 ILE A N 1
ATOM 4605 C CA . ILE A 1 310 ? 3.458 0.150 -21.530 1.00 7.96 310 ILE A CA 1
ATOM 4606 C C . ILE A 1 310 ? 2.294 -0.569 -22.210 1.00 7.97 310 ILE A C 1
ATOM 4607 O O . ILE A 1 310 ? 2.044 -0.391 -23.391 1.00 9.61 310 ILE A O 1
ATOM 4623 N N . GLU A 1 311 ? 1.581 -1.400 -21.444 1.00 7.40 311 GLU A N 1
ATOM 4624 C CA . GLU A 1 311 ? 0.401 -2.102 -21.941 1.00 8.11 311 GLU A CA 1
ATOM 4625 C C . GLU A 1 311 ? -0.822 -1.265 -21.547 1.00 8.15 311 GLU A C 1
ATOM 4626 O O . GLU A 1 311 ? -1.510 -1.520 -20.561 1.00 8.35 311 GLU A O 1
ATOM 4638 N N . ALA A 1 312 ? -1.062 -0.216 -22.346 1.00 8.38 312 ALA A N 1
ATOM 4639 C CA . ALA A 1 312 ? -2.102 0.742 -22.007 1.00 8.72 312 ALA A CA 1
ATOM 4640 C C . ALA A 1 312 ? -3.470 0.057 -22.089 1.00 8.38 312 ALA A C 1
ATOM 4641 O O . ALA A 1 312 ? -3.754 -0.725 -23.019 1.00 9.03 312 ALA A O 1
ATOM 4648 N N . SER A 1 313 ? -4.270 0.297 -21.057 1.00 7.76 313 SER A N 1
ATOM 4649 C CA . SER A 1 313 ? -5.432 -0.527 -20.809 1.00 8.41 313 SER A CA 1
ATOM 4650 C C . SER A 1 313 ? -6.705 0.245 -20.482 1.00 8.90 313 SER A C 1
ATOM 4651 O O . SER A 1 313 ? -7.694 -0.395 -20.125 1.00 8.84 313 SER A O 1
ATOM 4659 N N . CYS A 1 314 ? -6.684 1.564 -20.565 1.00 8.60 314 CYS A N 1
ATOM 4660 C CA . CYS A 1 314 ? -7.869 2.408 -20.301 1.00 9.17 314 CYS A CA 1
ATOM 4661 C C . CYS A 1 314 ? -8.478 2.777 -21.614 1.00 10.18 314 CYS A C 1
ATOM 4662 O O . CYS A 1 314 ? -7.899 3.508 -22.406 1.00 10.12 314 CYS A O 1
ATOM 4669 N N . ARG A 1 315 ? -9.669 2.263 -21.847 1.00 11.73 315 ARG A N 1
ATOM 4670 C CA . ARG A 1 315 ? -10.308 2.424 -23.138 1.00 13.74 315 ARG A CA 1
ATOM 4671 C C . ARG A 1 315 ? -10.587 3.860 -23.504 1.00 12.97 315 ARG A C 1
ATOM 4672 O O . ARG A 1 315 ? -10.376 4.270 -24.640 1.00 14.39 315 ARG A O 1
ATOM 4693 N N . LYS A 1 316 ? -11.067 4.623 -22.554 1.00 11.85 316 LYS A N 1
ATOM 4694 C CA . LYS A 1 316 ? -11.535 5.955 -22.881 1.00 12.23 316 LYS A CA 1
ATOM 4695 C C . LYS A 1 316 ? -10.396 6.974 -23.059 1.00 11.40 316 LYS A C 1
ATOM 4696 O O . LYS A 1 316 ? -10.659 8.030 -23.610 1.00 11.96 316 LYS A O 1
ATOM 4715 N N . ALA A 1 317 ? -9.182 6.721 -22.545 1.00 10.72 317 ALA A N 1
ATOM 4716 C CA . ALA A 1 317 ? -8.178 7.758 -22.473 1.00 10.32 317 ALA A CA 1
ATOM 4717 C C . ALA A 1 317 ? -6.787 7.197 -22.636 1.00 9.56 317 ALA A C 1
ATOM 4718 O O . ALA A 1 317 ? -6.449 6.227 -21.986 1.00 9.96 317 ALA A O 1
ATOM 4725 N N . PRO A 1 318 ? -5.977 7.818 -23.493 1.00 9.71 318 PRO A N 1
ATOM 4726 C CA . PRO A 1 318 ? -4.626 7.318 -23.723 1.00 9.94 318 PRO A CA 1
ATOM 4727 C C . PRO A 1 318 ? -3.747 7.538 -22.500 1.00 10.33 318 PRO A C 1
ATOM 4728 O O . PRO A 1 318 ? -3.938 8.436 -21.676 1.00 11.07 318 PRO A O 1
ATOM 4739 N N . PHE A 1 319 ? -2.736 6.696 -22.406 1.00 10.54 319 PHE A N 1
ATOM 4740 C CA . PHE A 1 319 ? -1.709 6.821 -21.388 1.00 10.64 319 PHE A CA 1
ATOM 4741 C C . PHE A 1 319 ? -1.018 8.163 -21.503 1.00 11.44 319 PHE A C 1
ATOM 4742 O O . PHE A 1 319 ? -0.691 8.605 -22.601 1.00 13.02 319 PHE A O 1
ATOM 4759 N N . PRO A 1 320 ? -0.806 8.864 -20.385 1.00 10.13 320 PRO A N 1
ATOM 4760 C CA . PRO A 1 320 ? -0.280 10.235 -20.467 1.00 11.64 320 PRO A CA 1
ATOM 4761 C C . PRO A 1 320 ? 1.162 10.289 -20.928 1.00 11.34 320 PRO A C 1
ATOM 4762 O O . PRO A 1 320 ? 1.901 9.330 -20.774 1.00 10.97 320 PRO A O 1
ATOM 4773 N N . ARG A 1 321 ? 1.548 11.453 -21.442 1.00 12.09 321 ARG A N 1
ATOM 4774 C CA . ARG A 1 321 ? 2.918 11.659 -21.858 1.00 12.80 321 ARG A CA 1
ATOM 4775 C C . ARG A 1 321 ? 3.759 11.911 -20.631 1.00 12.47 321 ARG A C 1
ATOM 4776 O O . ARG A 1 321 ? 3.494 12.864 -19.872 1.00 14.06 321 ARG A O 1
ATOM 4797 N N . LEU A 1 322 ? 4.681 10.996 -20.341 1.00 11.06 322 LEU A N 1
ATOM 4798 C CA . LEU A 1 322 ? 5.575 11.156 -19.200 1.00 9.81 322 LEU A CA 1
ATOM 4799 C C . LEU A 1 322 ? 6.980 11.394 -19.675 1.00 9.82 322 LEU A C 1
ATOM 4800 O O . LEU A 1 322 ? 7.349 10.932 -20.742 1.00 10.87 322 LEU A O 1
ATOM 4816 N N . PRO A 1 323 ? 7.807 12.080 -18.888 1.00 10.03 323 PRO A N 1
ATOM 4817 C CA . PRO A 1 323 ? 9.232 12.062 -19.103 1.00 10.50 323 PRO A CA 1
ATOM 4818 C C . PRO A 1 323 ? 9.768 10.639 -18.943 1.00 10.52 323 PRO A C 1
ATOM 4819 O O . PRO A 1 323 ? 9.200 9.835 -18.231 1.00 10.48 323 PRO A O 1
ATOM 4830 N N . THR A 1 324 ? 10.910 10.378 -19.586 1.00 10.63 324 THR A N 1
ATOM 4831 C CA . THR A 1 324 ? 11.672 9.144 -19.401 1.00 10.87 324 THR A CA 1
ATOM 4832 C C . THR A 1 324 ? 12.986 9.435 -18.731 1.00 10.65 324 THR A C 1
ATOM 4833 O O . THR A 1 324 ? 13.736 10.324 -19.163 1.00 11.25 324 THR A O 1
ATOM 4844 N N . ASP A 1 325 ? 13.303 8.696 -17.694 1.00 9.92 325 ASP A N 1
ATOM 4845 C CA . ASP A 1 325 ? 14.584 8.879 -17.050 1.00 10.10 325 ASP A CA 1
ATOM 4846 C C . ASP A 1 325 ? 15.717 8.615 -18.062 1.00 10.25 325 ASP A C 1
ATOM 4847 O O . ASP A 1 325 ? 15.671 7.661 -18.836 1.00 10.80 325 ASP A O 1
ATOM 4856 N N . LYS A 1 326 ? 16.762 9.437 -17.996 1.00 11.12 326 LYS A N 1
ATOM 4857 C CA . LYS A 1 326 ? 17.894 9.276 -18.895 1.00 12.04 326 LYS A CA 1
ATOM 4858 C C . LYS A 1 326 ? 18.791 8.143 -18.458 1.00 11.90 326 LYS A C 1
ATOM 4859 O O . LYS A 1 326 ? 18.841 7.741 -17.305 1.00 12.86 326 LYS A O 1
ATOM 4878 N N . GLY A 1 327 ? 19.533 7.624 -19.414 1.00 11.52 327 GLY A N 1
ATOM 4879 C CA . GLY A 1 327 ? 20.562 6.636 -19.152 1.00 11.64 327 GLY A CA 1
ATOM 4880 C C . GLY A 1 327 ? 20.065 5.195 -19.118 1.00 10.95 327 GLY A C 1
ATOM 4881 O O . GLY A 1 327 ? 19.082 4.836 -19.755 1.00 11.86 327 GLY A O 1
ATOM 4885 N N . THR A 1 328 ? 20.767 4.396 -18.334 1.00 11.22 328 THR A N 1
ATOM 4886 C CA . THR A 1 328 ? 20.428 2.993 -18.164 1.00 11.34 328 THR A CA 1
ATOM 4887 C C . THR A 1 328 ? 19.889 2.732 -16.760 1.00 10.66 328 THR A C 1
ATOM 4888 O O . THR A 1 328 ? 20.170 3.454 -15.818 1.00 11.31 328 THR A O 1
ATOM 4899 N N . PHE A 1 329 ? 19.076 1.706 -16.667 1.00 10.05 329 PHE A N 1
ATOM 4900 C CA . PHE A 1 329 ? 18.374 1.440 -15.427 1.00 9.62 329 PHE A CA 1
ATOM 4901 C C . PHE A 1 329 ? 19.333 0.792 -14.414 1.00 9.86 329 PHE A C 1
ATOM 4902 O O . PHE A 1 329 ? 20.083 -0.124 -14.762 1.00 12.14 329 PHE A O 1
ATOM 4919 N N . THR A 1 330 ? 19.246 1.208 -13.157 1.00 8.94 330 THR A N 1
ATOM 4920 C CA . THR A 1 330 ? 19.981 0.579 -12.039 1.00 9.37 330 THR A CA 1
ATOM 4921 C C . THR A 1 330 ? 19.013 -0.262 -11.247 1.00 8.26 330 THR A C 1
ATOM 4922 O O . THR A 1 330 ? 17.937 0.196 -10.865 1.00 8.44 330 THR A O 1
ATOM 4933 N N . SER A 1 331 ? 19.402 -1.497 -10.976 1.00 8.63 331 SER A N 1
ATOM 4934 C CA . SER A 1 331 ? 18.555 -2.383 -10.200 1.00 9.02 331 SER A CA 1
ATOM 4935 C C . SER A 1 331 ? 18.071 -1.714 -8.903 1.00 8.35 331 SER A C 1
ATOM 4936 O O . SER A 1 331 ? 18.849 -1.020 -8.211 1.00 9.17 331 SER A O 1
ATOM 4944 N N . ILE A 1 332 ? 16.797 -1.934 -8.586 1.00 8.15 332 ILE A N 1
ATOM 4945 C CA . ILE A 1 332 ? 16.179 -1.329 -7.413 1.00 8.16 332 ILE A CA 1
ATOM 4946 C C . ILE A 1 332 ? 16.695 -1.998 -6.167 1.00 9.25 332 ILE A C 1
ATOM 4947 O O . ILE A 1 332 ? 16.625 -3.229 -6.054 1.00 9.62 332 ILE A O 1
ATOM 4963 N N . LEU A 1 333 ? 17.150 -1.255 -5.166 1.00 9.70 333 LEU A N 1
ATOM 4964 C CA . LEU A 1 333 ? 17.639 -1.861 -3.935 1.00 10.87 333 LEU A CA 1
ATOM 4965 C C . LEU A 1 333 ? 16.512 -2.505 -3.157 1.00 10.36 333 LEU A C 1
ATOM 4966 O O . LEU A 1 333 ? 15.399 -2.008 -3.087 1.00 10.65 333 LEU A O 1
ATOM 4982 N N . PRO A 1 334 ? 16.769 -3.678 -2.578 1.00 10.66 334 PRO A N 1
ATOM 4983 C CA . PRO A 1 334 ? 15.777 -4.235 -1.648 1.00 11.03 334 PRO A CA 1
ATOM 4984 C C . PRO A 1 334 ? 15.581 -3.286 -0.486 1.00 10.41 334 PRO A C 1
ATOM 4985 O O . PRO A 1 334 ? 16.493 -2.517 -0.109 1.00 11.03 334 PRO A O 1
ATOM 4996 N N . VAL A 1 335 ? 14.423 -3.367 0.159 1.00 10.15 335 VAL A N 1
ATOM 4997 C CA . VAL A 1 335 ? 14.164 -2.649 1.380 1.00 10.65 335 VAL A CA 1
ATOM 4998 C C . VAL A 1 335 ? 15.014 -3.247 2.581 1.00 10.70 335 VAL A C 1
ATOM 4999 O O . VAL A 1 335 ? 14.923 -4.468 2.859 1.00 12.36 335 VAL A O 1
ATOM 5012 N N . PRO A 1 336 ? 15.750 -2.444 3.298 1.00 11.64 336 PRO A N 1
ATOM 5013 C CA . PRO A 1 336 ? 16.469 -2.940 4.480 1.00 12.49 336 PRO A CA 1
ATOM 5014 C C . PRO A 1 336 ? 15.519 -3.474 5.557 1.00 12.86 336 PRO A C 1
ATOM 5015 O O . PRO A 1 336 ? 14.394 -3.002 5.704 1.00 13.32 336 PRO A O 1
ATOM 5026 N N . SER A 1 337 ? 15.984 -4.407 6.376 1.00 12.85 337 SER A N 1
ATOM 5027 C CA . SER A 1 337 ? 15.258 -4.884 7.538 1.00 14.09 337 SER A CA 1
ATOM 5028 C C . SER A 1 337 ? 16.264 -5.363 8.586 1.00 14.86 337 SER A C 1
ATOM 5029 O O . SER A 1 337 ? 17.240 -6.009 8.201 1.00 15.40 337 SER A O 1
ATOM 5037 N N . SER A 1 338 ? 15.977 -5.093 9.862 1.00 17.48 338 SER A N 1
ATOM 5038 C CA . SER A 1 338 ? 16.816 -5.522 10.964 1.00 20.97 338 SER A CA 1
ATOM 5039 C C . SER A 1 338 ? 15.957 -6.136 12.045 1.00 22.54 338 SER A C 1
ATOM 5040 O O . SER A 1 338 ? 16.471 -6.728 12.987 1.00 23.19 338 SER A O 1
ATOM 5049 N N . ALA B 1 2 ? -23.373 -66.232 -37.366 1.00 26.16 2 ALA B N 1
ATOM 5050 C CA . ALA B 1 2 ? -24.034 -66.927 -36.271 1.00 25.86 2 ALA B CA 1
ATOM 5051 C C . ALA B 1 2 ? -25.528 -66.787 -36.443 1.00 24.90 2 ALA B C 1
ATOM 5052 O O . ALA B 1 2 ? -26.006 -65.751 -36.872 1.00 25.05 2 ALA B O 1
ATOM 5058 N N . LYS B 1 3 ? -26.263 -67.827 -36.085 1.00 24.31 3 LYS B N 1
ATOM 5059 C CA . LYS B 1 3 ? -27.713 -67.778 -36.192 1.00 24.09 3 LYS B CA 1
ATOM 5060 C C . LYS B 1 3 ? -28.324 -67.355 -34.872 1.00 22.24 3 LYS B C 1
ATOM 5061 O O . LYS B 1 3 ? -28.142 -68.000 -33.844 1.00 23.14 3 LYS B O 1
ATOM 5080 N N . CYS B 1 4 ? -29.055 -66.241 -34.906 1.00 19.71 4 CYS B N 1
ATOM 5081 C CA . CYS B 1 4 ? -29.727 -65.683 -33.728 1.00 17.51 4 CYS B CA 1
ATOM 5082 C C . CYS B 1 4 ? -31.227 -66.010 -33.804 1.00 17.40 4 CYS B C 1
ATOM 5083 O O . CYS B 1 4 ? -31.644 -66.770 -34.674 1.00 18.26 4 CYS B O 1
ATOM 5090 N N . SER B 1 5 ? -32.032 -65.454 -32.907 1.00 16.59 5 SER B N 1
ATOM 5091 C CA . SER B 1 5 ? -33.441 -65.793 -32.860 1.00 16.18 5 SER B CA 1
ATOM 5092 C C . SER B 1 5 ? -34.191 -65.144 -34.022 1.00 16.06 5 SER B C 1
ATOM 5093 O O . SER B 1 5 ? -33.733 -64.151 -34.636 1.00 15.85 5 SER B O 1
ATOM 5101 N N . LYS B 1 6 ? -35.360 -65.703 -34.319 1.00 17.34 6 LYS B N 1
ATOM 5102 C CA . LYS B 1 6 ? -36.246 -65.187 -35.354 1.00 18.29 6 LYS B CA 1
ATOM 5103 C C . LYS B 1 6 ? -35.586 -65.006 -36.712 1.00 19.15 6 LYS B C 1
ATOM 5104 O O . LYS B 1 6 ? -35.870 -64.048 -37.461 1.00 19.44 6 LYS B O 1
ATOM 5123 N N . GLY B 1 7 ? -34.710 -65.929 -37.053 1.00 19.74 7 GLY B N 1
ATOM 5124 C CA . GLY B 1 7 ? -34.108 -65.923 -38.370 1.00 20.43 7 GLY B CA 1
ATOM 5125 C C . GLY B 1 7 ? -33.042 -64.875 -38.589 1.00 20.34 7 GLY B C 1
ATOM 5126 O O . GLY B 1 7 ? -32.524 -64.688 -39.712 1.00 21.56 7 GLY B O 1
ATOM 5130 N N . ARG B 1 8 ? -32.674 -64.190 -37.507 1.00 18.76 8 ARG B N 1
ATOM 5131 C CA . ARG B 1 8 ? -31.663 -63.141 -37.579 1.00 17.91 8 ARG B CA 1
ATOM 5132 C C . ARG B 1 8 ? -30.257 -63.728 -37.492 1.00 19.67 8 ARG B C 1
ATOM 5133 O O . ARG B 1 8 ? -30.078 -64.863 -37.017 1.00 20.37 8 ARG B O 1
ATOM 5154 N N . THR B 1 9 ? -29.281 -62.966 -37.954 1.00 20.60 9 THR B N 1
ATOM 5155 C CA . THR B 1 9 ? -27.903 -63.412 -37.876 1.00 21.63 9 THR B CA 1
ATOM 5156 C C . THR B 1 9 ? -26.995 -62.295 -37.394 1.00 20.93 9 THR B C 1
ATOM 5157 O O . THR B 1 9 ? -27.336 -61.111 -37.451 1.00 20.95 9 THR B O 1
ATOM 5168 N N . ALA B 1 10 ? -25.816 -62.685 -36.925 1.00 20.47 10 ALA B N 1
ATOM 5169 C CA . ALA B 1 10 ? -24.818 -61.737 -36.478 1.00 21.03 10 ALA B CA 1
ATOM 5170 C C . ALA B 1 10 ? -23.462 -62.316 -36.781 1.00 22.60 10 ALA B C 1
ATOM 5171 O O . ALA B 1 10 ? -23.312 -63.532 -36.784 1.00 23.09 10 ALA B O 1
ATOM 5178 N N . SER B 1 11 ? -22.492 -61.451 -37.080 1.00 23.35 11 SER B N 1
ATOM 5179 C CA . SER B 1 11 ? -21.138 -61.937 -37.327 1.00 24.29 11 SER B CA 1
ATOM 5180 C C . SER B 1 11 ? -20.549 -62.665 -36.113 1.00 22.28 11 SER B C 1
ATOM 5181 O O . SER B 1 11 ? -19.861 -63.657 -36.256 1.00 23.30 11 SER B O 1
ATOM 5189 N N . ASN B 1 12 ? -20.882 -62.212 -34.924 1.00 19.49 12 ASN B N 1
ATOM 5190 C CA . ASN B 1 12 ? -20.339 -62.750 -33.707 1.00 17.60 12 ASN B CA 1
ATOM 5191 C C . ASN B 1 12 ? -21.471 -63.354 -32.911 1.00 16.50 12 ASN B C 1
ATOM 5192 O O . ASN B 1 12 ? -22.431 -62.681 -32.637 1.00 15.53 12 ASN B O 1
ATOM 5203 N N . ASP B 1 13 ? -21.340 -64.618 -32.511 1.00 16.96 13 ASP B N 1
ATOM 5204 C CA . ASP B 1 13 ? -22.398 -65.277 -31.749 1.00 18.23 13 ASP B CA 1
ATOM 5205 C C . ASP B 1 13 ? -22.745 -64.551 -30.471 1.00 16.52 13 ASP B C 1
ATOM 5206 O O . ASP B 1 13 ? -23.871 -64.642 -30.034 1.00 16.71 13 ASP B O 1
ATOM 5220 N N . ALA B 1 14 ? -21.795 -63.829 -29.887 1.00 14.85 14 ALA B N 1
ATOM 5221 C CA . ALA B 1 14 ? -22.066 -63.157 -28.620 1.00 13.98 14 ALA B CA 1
ATOM 5222 C C . ALA B 1 14 ? -22.960 -61.902 -28.825 1.00 11.98 14 ALA B C 1
ATOM 5223 O O . ALA B 1 14 ? -23.422 -61.303 -27.859 1.00 11.52 14 ALA B O 1
ATOM 5230 N N . CYS B 1 15 ? -23.228 -61.529 -30.077 1.00 11.73 15 CYS B N 1
ATOM 5231 C CA . CYS B 1 15 ? -24.207 -60.480 -30.349 1.00 11.55 15 CYS B CA 1
ATOM 5232 C C . CYS B 1 15 ? -25.650 -60.957 -30.333 1.00 10.97 15 CYS B C 1
ATOM 5233 O O . CYS B 1 15 ? -26.577 -60.149 -30.226 1.00 11.07 15 CYS B O 1
ATOM 5240 N N . CYS B 1 16 ? -25.884 -62.265 -30.435 1.00 11.10 16 CYS B N 1
ATOM 5241 C CA . CYS B 1 16 ? -27.231 -62.768 -30.562 1.00 11.49 16 CYS B CA 1
ATOM 5242 C C . CYS B 1 16 ? -28.121 -62.391 -29.365 1.00 10.38 16 CYS B C 1
ATOM 5243 O O . CYS B 1 16 ? -29.297 -62.108 -29.557 1.00 10.71 16 CYS B O 1
ATOM 5250 N N . VAL B 1 17 ? -27.579 -62.394 -28.152 1.00 9.69 17 VAL B N 1
ATOM 5251 C CA . VAL B 1 17 ? -28.351 -62.032 -26.976 1.00 9.12 17 VAL B CA 1
ATOM 5252 C C . VAL B 1 17 ? -29.008 -60.659 -27.168 1.00 8.79 17 VAL B C 1
ATOM 5253 O O . VAL B 1 17 ? -30.099 -60.421 -26.686 1.00 8.92 17 VAL B O 1
ATOM 5266 N N . TRP B 1 18 ? -28.325 -59.752 -27.838 1.00 7.90 18 TRP B N 1
ATOM 5267 C CA . TRP B 1 18 ? -28.824 -58.396 -27.987 1.00 7.78 18 TRP B CA 1
ATOM 5268 C C . TRP B 1 18 ? -30.076 -58.331 -28.859 1.00 8.15 18 TRP B C 1
ATOM 5269 O O . TRP B 1 18 ? -30.876 -57.409 -28.673 1.00 8.24 18 TRP B O 1
ATOM 5290 N N . PHE B 1 19 ? -30.287 -59.265 -29.792 1.00 8.52 19 PHE B N 1
ATOM 5291 C CA . PHE B 1 19 ? -31.564 -59.320 -30.488 1.00 9.32 19 PHE B CA 1
ATOM 5292 C C . PHE B 1 19 ? -32.716 -59.609 -29.549 1.00 9.59 19 PHE B C 1
ATOM 5293 O O . PHE B 1 19 ? -33.828 -59.100 -29.737 1.00 9.57 19 PHE B O 1
ATOM 5310 N N . ASP B 1 20 ? -32.472 -60.470 -28.557 1.00 9.10 20 ASP B N 1
ATOM 5311 C CA . ASP B 1 20 ? -33.503 -60.776 -27.566 1.00 10.14 20 ASP B CA 1
ATOM 5312 C C . ASP B 1 20 ? -33.730 -59.606 -26.622 1.00 9.20 20 ASP B C 1
ATOM 5313 O O . ASP B 1 20 ? -34.875 -59.311 -26.249 1.00 9.72 20 ASP B O 1
ATOM 5322 N N . VAL B 1 21 ? -32.649 -58.930 -26.217 1.00 8.16 21 VAL B N 1
ATOM 5323 C CA . VAL B 1 21 ? -32.813 -57.695 -25.442 1.00 7.98 21 VAL B CA 1
ATOM 5324 C C . VAL B 1 21 ? -33.627 -56.665 -26.245 1.00 8.56 21 VAL B C 1
ATOM 5325 O O . VAL B 1 21 ? -34.531 -56.036 -25.676 1.00 8.59 21 VAL B O 1
ATOM 5338 N N . LEU B 1 22 ? -33.259 -56.494 -27.504 1.00 8.32 22 LEU B N 1
ATOM 5339 C CA . LEU B 1 22 ? -33.952 -55.563 -28.368 1.00 8.41 22 LEU B CA 1
ATOM 5340 C C . LEU B 1 22 ? -35.454 -55.822 -28.359 1.00 9.24 22 LEU B C 1
ATOM 5341 O O . LEU B 1 22 ? -36.264 -54.884 -28.190 1.00 9.32 22 LEU B O 1
ATOM 5357 N N . ASP B 1 23 ? -35.866 -57.078 -28.574 1.00 9.56 23 ASP B N 1
ATOM 5358 C CA . ASP B 1 23 ? -37.271 -57.365 -28.689 1.00 10.31 23 ASP B CA 1
ATOM 5359 C C . ASP B 1 23 ? -37.999 -56.991 -27.400 1.00 10.13 23 ASP B C 1
ATOM 5360 O O . ASP B 1 23 ? -39.126 -56.472 -27.431 1.00 10.50 23 ASP B O 1
ATOM 5369 N N . ASP B 1 24 ? -37.384 -57.312 -26.258 1.00 9.88 24 ASP B N 1
ATOM 5370 C CA . ASP B 1 24 ? -37.967 -57.020 -24.965 1.00 9.58 24 ASP B CA 1
ATOM 5371 C C . ASP B 1 24 ? -38.124 -55.506 -24.781 1.00 9.15 24 ASP B C 1
ATOM 5372 O O . ASP B 1 24 ? -39.218 -55.041 -24.509 1.00 9.60 24 ASP B O 1
ATOM 5381 N N . ILE B 1 25 ? -37.020 -54.769 -24.872 1.00 8.50 25 ILE B N 1
ATOM 5382 C CA . ILE B 1 25 ? -37.123 -53.340 -24.609 1.00 8.69 25 ILE B CA 1
ATOM 5383 C C . ILE B 1 25 ? -37.999 -52.607 -25.597 1.00 9.03 25 ILE B C 1
ATOM 5384 O O . ILE B 1 25 ? -38.663 -51.625 -25.241 1.00 9.24 25 ILE B O 1
ATOM 5400 N N . GLN B 1 26 ? -37.999 -53.031 -26.852 1.00 8.83 26 GLN B N 1
ATOM 5401 C CA . GLN B 1 26 ? -38.876 -52.400 -27.818 1.00 9.51 26 GLN B CA 1
ATOM 5402 C C . GLN B 1 26 ? -40.346 -52.611 -27.466 1.00 10.02 26 GLN B C 1
ATOM 5403 O O . GLN B 1 26 ? -41.122 -51.665 -27.535 1.00 10.77 26 GLN B O 1
ATOM 5417 N N . GLU B 1 27 ? -40.730 -53.827 -27.099 1.00 10.44 27 GLU B N 1
ATOM 5418 C CA . GLU B 1 27 ? -42.123 -54.160 -26.870 1.00 11.27 27 GLU B CA 1
ATOM 5419 C C . GLU B 1 27 ? -42.589 -53.605 -25.542 1.00 10.40 27 GLU B C 1
ATOM 5420 O O . GLU B 1 27 ? -43.754 -53.213 -25.405 1.00 11.40 27 GLU B O 1
ATOM 5432 N N . ASN B 1 28 ? -41.699 -53.616 -24.545 1.00 10.36 28 ASN B N 1
ATOM 5433 C CA . ASN B 1 28 ? -42.092 -53.393 -23.163 1.00 10.35 28 ASN B CA 1
ATOM 5434 C C . ASN B 1 28 ? -41.591 -52.043 -22.651 1.00 10.01 28 ASN B C 1
ATOM 5435 O O . ASN B 1 28 ? -42.385 -51.093 -22.570 1.00 11.04 28 ASN B O 1
ATOM 5446 N N . LEU B 1 29 ? -40.310 -51.911 -22.375 1.00 9.47 29 LEU B N 1
ATOM 5447 C CA . LEU B 1 29 ? -39.770 -50.660 -21.873 1.00 9.42 29 LEU B CA 1
ATOM 5448 C C . LEU B 1 29 ? -40.191 -49.451 -22.722 1.00 9.57 29 LEU B C 1
ATOM 5449 O O . LEU B 1 29 ? -40.559 -48.413 -22.176 1.00 10.00 29 LEU B O 1
ATOM 5465 N N . PHE B 1 30 ? -40.108 -49.582 -24.044 1.00 9.35 30 PHE B N 1
ATOM 5466 C CA . PHE B 1 30 ? -40.383 -48.493 -24.962 1.00 9.68 30 PHE B CA 1
ATOM 5467 C C . PHE B 1 30 ? -41.780 -48.562 -25.595 1.00 11.26 30 PHE B C 1
ATOM 5468 O O . PHE B 1 30 ? -42.044 -47.829 -26.556 1.00 11.86 30 PHE B O 1
ATOM 5485 N N . ASP B 1 31 ? -42.658 -49.409 -25.038 1.00 11.85 31 ASP B N 1
ATOM 5486 C CA . ASP B 1 31 ? -44.059 -49.429 -25.411 1.00 13.47 31 ASP B CA 1
ATOM 5487 C C . ASP B 1 31 ? -44.283 -49.512 -26.913 1.00 12.57 31 ASP B C 1
ATOM 5488 O O . ASP B 1 31 ? -45.143 -48.827 -27.468 1.00 13.95 31 ASP B O 1
ATOM 5497 N N . GLY B 1 32 ? -43.593 -50.430 -27.551 1.00 12.31 32 GLY B N 1
ATOM 5498 C CA . GLY B 1 32 ? -43.734 -50.671 -28.960 1.00 12.42 32 GLY B CA 1
ATOM 5499 C C . GLY B 1 32 ? -42.906 -49.756 -29.823 1.00 12.29 32 GLY B C 1
ATOM 5500 O O . GLY B 1 32 ? -43.382 -49.236 -30.823 1.00 13.39 32 GLY B O 1
ATOM 5504 N N . GLY B 1 33 ? -41.665 -49.518 -29.427 1.00 11.71 33 GLY B N 1
ATOM 5505 C CA . GLY B 1 33 ? -40.747 -48.795 -30.270 1.00 11.94 33 GLY B CA 1
ATOM 5506 C C . GLY B 1 33 ? -40.993 -47.299 -30.335 1.00 11.26 33 GLY B C 1
ATOM 5507 O O . GLY B 1 33 ? -40.628 -46.667 -31.300 1.00 12.21 33 GLY B O 1
ATOM 5511 N N . GLU B 1 34 ? -41.552 -46.739 -29.291 1.00 11.49 34 GLU B N 1
ATOM 5512 C CA . GLU B 1 34 ? -41.798 -45.297 -29.207 1.00 12.10 34 GLU B CA 1
ATOM 5513 C C . GLU B 1 34 ? -40.556 -44.536 -28.804 1.00 11.42 34 GLU B C 1
ATOM 5514 O O . GLU B 1 34 ? -39.673 -45.059 -28.134 1.00 12.65 34 GLU B O 1
ATOM 5526 N N . CYS B 1 35 ? -40.464 -43.278 -29.249 1.00 9.78 35 CYS B N 1
ATOM 5527 C CA . CYS B 1 35 ? -39.485 -42.295 -28.760 1.00 9.60 35 CYS B CA 1
ATOM 5528 C C . CYS B 1 35 ? -40.164 -41.382 -27.742 1.00 9.42 35 CYS B C 1
ATOM 5529 O O . CYS B 1 35 ? -40.353 -40.186 -27.980 1.00 10.36 35 CYS B O 1
ATOM 5536 N N . GLY B 1 36 ? -40.527 -41.937 -26.605 1.00 9.11 36 GLY B N 1
ATOM 5537 C CA . GLY B 1 36 ? -41.220 -41.275 -25.545 1.00 9.23 36 GLY B CA 1
ATOM 5538 C C . GLY B 1 36 ? -40.380 -41.194 -24.291 1.00 8.78 36 GLY B C 1
ATOM 5539 O O . GLY B 1 36 ? -39.140 -41.198 -24.319 1.00 8.62 36 GLY B O 1
ATOM 5543 N N . GLU B 1 37 ? -41.072 -41.115 -23.169 1.00 8.46 37 GLU B N 1
ATOM 5544 C CA . GLU B 1 37 ? -40.449 -40.904 -21.874 1.00 8.62 37 GLU B CA 1
ATOM 5545 C C . GLU B 1 37 ? -39.291 -41.827 -21.574 1.00 7.62 37 GLU B C 1
ATOM 5546 O O . GLU B 1 37 ? -38.219 -41.377 -21.212 1.00 7.81 37 GLU B O 1
ATOM 5558 N N . GLU B 1 38 ? -39.494 -43.127 -21.728 1.00 8.18 38 GLU B N 1
ATOM 5559 C CA . GLU B 1 38 ? -38.463 -44.067 -21.360 1.00 9.06 38 GLU B CA 1
ATOM 5560 C C . GLU B 1 38 ? -37.245 -43.987 -22.264 1.00 8.29 38 GLU B C 1
ATOM 5561 O O . GLU B 1 38 ? -36.125 -44.159 -21.781 1.00 8.24 38 GLU B O 1
ATOM 5573 N N . VAL B 1 39 ? -37.448 -43.706 -23.547 1.00 7.85 39 VAL B N 1
ATOM 5574 C CA . VAL B 1 39 ? -36.297 -43.414 -24.417 1.00 7.96 39 VAL B CA 1
ATOM 5575 C C . VAL B 1 39 ? -35.559 -42.192 -23.966 1.00 7.49 39 VAL B C 1
ATOM 5576 O O . VAL B 1 39 ? -34.313 -42.194 -23.873 1.00 7.40 39 VAL B O 1
ATOM 5589 N N . HIS B 1 40 ? -36.264 -41.109 -23.686 1.00 6.77 40 HIS B N 1
ATOM 5590 C CA . HIS B 1 40 ? -35.582 -39.888 -23.240 1.00 7.33 40 HIS B CA 1
ATOM 5591 C C . HIS B 1 40 ? -34.766 -40.133 -21.976 1.00 7.36 40 HIS B C 1
ATOM 5592 O O . HIS B 1 40 ? -33.603 -39.724 -21.860 1.00 7.29 40 HIS B O 1
ATOM 5607 N N . GLU B 1 41 ? -35.361 -40.818 -21.008 1.00 7.24 41 GLU B N 1
ATOM 5608 C CA . GLU B 1 41 ? -34.660 -41.099 -19.776 1.00 8.07 41 GLU B CA 1
ATOM 5609 C C . GLU B 1 41 ? -33.468 -42.007 -20.011 1.00 7.75 41 GLU B C 1
ATOM 5610 O O . GLU B 1 41 ? -32.423 -41.838 -19.385 1.00 7.65 41 GLU B O 1
ATOM 5622 N N . SER B 1 42 ? -33.588 -42.962 -20.915 1.00 7.58 42 SER B N 1
ATOM 5623 C CA . SER B 1 42 ? -32.480 -43.864 -21.202 1.00 8.02 42 SER B CA 1
ATOM 5624 C C . SER B 1 42 ? -31.355 -43.145 -21.893 1.00 7.86 42 SER B C 1
ATOM 5625 O O . SER B 1 42 ? -30.177 -43.423 -21.615 1.00 7.91 42 SER B O 1
ATOM 5633 N N . LEU B 1 43 ? -31.675 -42.239 -22.799 1.00 7.47 43 LEU B N 1
ATOM 5634 C CA . LEU B 1 43 ? -30.601 -41.477 -23.473 1.00 7.46 43 LEU B CA 1
ATOM 5635 C C . LEU B 1 43 ? -29.873 -40.610 -22.463 1.00 7.52 43 LEU B C 1
ATOM 5636 O O . LEU B 1 43 ? -28.636 -40.544 -22.424 1.00 7.96 43 LEU B O 1
ATOM 5652 N N . ARG B 1 44 ? -30.590 -39.959 -21.549 1.00 6.97 44 ARG B N 1
ATOM 5653 C CA . ARG B 1 44 ? -29.909 -39.201 -20.495 1.00 7.50 44 ARG B CA 1
ATOM 5654 C C . ARG B 1 44 ? -29.012 -40.104 -19.640 1.00 7.33 44 ARG B C 1
ATOM 5655 O O . ARG B 1 44 ? -27.914 -39.707 -19.265 1.00 7.42 44 ARG B O 1
ATOM 5687 N N . LEU B 1 45 ? -29.461 -41.306 -19.326 1.00 7.34 45 LEU B N 1
ATOM 5688 C CA . LEU B 1 45 ? -28.693 -42.200 -18.488 1.00 7.15 45 LEU B CA 1
ATOM 5689 C C . LEU B 1 45 ? -27.365 -42.610 -19.118 1.00 6.95 45 LEU B C 1
ATOM 5690 O O . LEU B 1 45 ? -26.394 -42.792 -18.402 1.00 7.14 45 LEU B O 1
ATOM 5706 N N . THR B 1 46 ? -27.282 -42.689 -20.449 1.00 7.01 46 THR B N 1
ATOM 5707 C CA . THR B 1 46 ? -26.010 -42.981 -21.095 1.00 6.92 46 THR B CA 1
ATOM 5708 C C . THR B 1 46 ? -24.944 -42.003 -20.644 1.00 6.85 46 THR B C 1
ATOM 5709 O O . THR B 1 46 ? -23.802 -42.358 -20.410 1.00 7.41 46 THR B O 1
ATOM 5720 N N . PHE B 1 47 ? -25.330 -40.730 -20.570 1.00 7.31 47 PHE B N 1
ATOM 5721 C CA . PHE B 1 47 ? -24.421 -39.652 -20.191 1.00 7.33 47 PHE B CA 1
ATOM 5722 C C . PHE B 1 47 ? -24.095 -39.712 -18.711 1.00 7.51 47 PHE B C 1
ATOM 5723 O O . PHE B 1 47 ? -22.927 -39.578 -18.304 1.00 7.41 47 PHE B O 1
ATOM 5740 N N . HIS B 1 48 ? -25.097 -39.901 -17.868 1.00 7.53 48 HIS B N 1
ATOM 5741 C CA . HIS B 1 48 ? -24.849 -39.924 -16.424 1.00 7.74 48 HIS B CA 1
ATOM 5742 C C . HIS B 1 48 ? -24.043 -41.115 -15.979 1.00 7.66 48 HIS B C 1
ATOM 5743 O O . HIS B 1 48 ? -23.328 -41.025 -14.980 1.00 8.19 48 HIS B O 1
ATOM 5758 N N . ASP B 1 49 ? -24.083 -42.219 -16.721 1.00 7.06 49 ASP B N 1
ATOM 5759 C CA . ASP B 1 49 ? -23.138 -43.307 -16.448 1.00 6.94 49 ASP B CA 1
ATOM 5760 C C . ASP B 1 49 ? -21.750 -42.951 -16.986 1.00 6.90 49 ASP B C 1
ATOM 5761 O O . ASP B 1 49 ? -20.757 -43.020 -16.262 1.00 7.14 49 ASP B O 1
ATOM 5770 N N . ALA B 1 50 ? -21.687 -42.578 -18.269 1.00 6.74 50 ALA B N 1
ATOM 5771 C CA . ALA B 1 50 ? -20.377 -42.450 -18.943 1.00 6.92 50 ALA B CA 1
ATOM 5772 C C . ALA B 1 50 ? -19.520 -41.330 -18.428 1.00 6.93 50 ALA B C 1
ATOM 5773 O O . ALA B 1 50 ? -18.294 -41.438 -18.374 1.00 7.34 50 ALA B O 1
ATOM 5780 N N . ILE B 1 51 ? -20.122 -40.192 -18.028 1.00 6.86 51 ILE B N 1
ATOM 5781 C CA . ILE B 1 51 ? -19.336 -38.983 -17.777 1.00 7.01 51 ILE B CA 1
ATOM 5782 C C . ILE B 1 51 ? -18.591 -39.027 -16.450 1.00 7.66 51 ILE B C 1
ATOM 5783 O O . ILE B 1 51 ? -17.775 -38.155 -16.167 1.00 8.31 51 ILE B O 1
ATOM 5799 N N . GLY B 1 52 ? -18.876 -40.046 -15.639 1.00 7.36 52 GLY B N 1
ATOM 5800 C CA . GLY B 1 52 ? -18.130 -40.274 -14.407 1.00 7.82 52 GLY B CA 1
ATOM 5801 C C . GLY B 1 52 ? -16.747 -40.859 -14.731 1.00 7.76 52 GLY B C 1
ATOM 5802 O O . GLY B 1 52 ? -16.484 -42.046 -14.492 1.00 7.57 52 GLY B O 1
ATOM 5806 N N . PHE B 1 53 ? -15.909 -40.016 -15.304 1.00 7.91 53 PHE B N 1
ATOM 5807 C CA . PHE B 1 53 ? -14.634 -40.396 -15.864 1.00 8.07 53 PHE B CA 1
ATOM 5808 C C . PHE B 1 53 ? -13.798 -39.127 -15.883 1.00 8.30 53 PHE B C 1
ATOM 5809 O O . PHE B 1 53 ? -14.181 -38.149 -16.543 1.00 9.55 53 PHE B O 1
ATOM 5826 N N . SER B 1 54 ? -12.714 -39.087 -15.123 1.00 8.42 54 SER B N 1
ATOM 5827 C CA . SER B 1 54 ? -11.922 -37.891 -14.931 1.00 8.64 54 SER B CA 1
ATOM 5828 C C . SER B 1 54 ? -10.418 -38.187 -14.887 1.00 8.91 54 SER B C 1
ATOM 5829 O O . SER B 1 54 ? -9.856 -38.447 -13.831 1.00 10.21 54 SER B O 1
ATOM 5837 N N . PRO B 1 55 ? -9.773 -38.080 -16.034 1.00 9.41 55 PRO B N 1
ATOM 5838 C CA . PRO B 1 55 ? -8.324 -38.117 -16.054 1.00 11.03 55 PRO B CA 1
ATOM 5839 C C . PRO B 1 55 ? -7.708 -37.083 -15.082 1.00 11.92 55 PRO B C 1
ATOM 5840 O O . PRO B 1 55 ? -6.655 -37.378 -14.466 1.00 12.54 55 PRO B O 1
ATOM 5851 N N . ALA B 1 56 ? -8.339 -35.927 -14.879 1.00 12.87 56 ALA B N 1
ATOM 5852 C CA . ALA B 1 56 ? -7.804 -34.939 -13.933 1.00 14.67 56 ALA B CA 1
ATOM 5853 C C . ALA B 1 56 ? -7.618 -35.518 -12.546 1.00 14.72 56 ALA B C 1
ATOM 5854 O O . ALA B 1 56 ? -6.659 -35.203 -11.831 1.00 16.27 56 ALA B O 1
ATOM 5861 N N . LEU B 1 57 ? -8.557 -36.309 -12.130 1.00 13.63 57 LEU B N 1
ATOM 5862 C CA . LEU B 1 57 ? -8.428 -36.968 -10.836 1.00 13.17 57 LEU B CA 1
ATOM 5863 C C . LEU B 1 57 ? -7.382 -38.078 -10.873 1.00 12.60 57 LEU B C 1
ATOM 5864 O O . LEU B 1 57 ? -6.504 -38.178 -10.000 1.00 13.02 57 LEU B O 1
ATOM 5880 N N . THR B 1 58 ? -7.424 -38.926 -11.894 1.00 11.79 58 THR B N 1
ATOM 5881 C CA . THR B 1 58 ? -6.487 -40.061 -12.018 1.00 11.47 58 THR B CA 1
ATOM 5882 C C . THR B 1 58 ? -5.071 -39.534 -11.925 1.00 12.07 58 THR B C 1
ATOM 5883 O O . THR B 1 58 ? -4.206 -40.154 -11.267 1.00 12.59 58 THR B O 1
ATOM 5894 N N . ARG B 1 59 ? -4.780 -38.452 -12.618 1.00 13.21 59 ARG B N 1
ATOM 5895 C CA . ARG B 1 59 ? -3.428 -37.862 -12.638 1.00 14.55 59 ARG B CA 1
ATOM 5896 C C . ARG B 1 59 ? -2.967 -37.288 -11.341 1.00 15.79 59 ARG B C 1
ATOM 5897 O O . ARG B 1 59 ? -1.762 -37.040 -11.157 1.00 17.57 59 ARG B O 1
ATOM 5918 N N . GLN B 1 60 ? -3.871 -37.052 -10.422 1.00 16.61 60 GLN B N 1
ATOM 5919 C CA . GLN B 1 60 ? -3.509 -36.599 -9.087 1.00 17.92 60 GLN B CA 1
ATOM 5920 C C . GLN B 1 60 ? -3.514 -37.767 -8.110 1.00 18.68 60 GLN B C 1
ATOM 5921 O O . GLN B 1 60 ? -3.384 -37.525 -6.901 1.00 20.42 60 GLN B O 1
ATOM 5935 N N . GLY B 1 61 ? -3.602 -39.006 -8.624 1.00 17.63 61 GLY B N 1
ATOM 5936 C CA . GLY B 1 61 ? -3.505 -40.229 -7.835 1.00 17.79 61 GLY B CA 1
ATOM 5937 C C . GLY B 1 61 ? -4.804 -40.520 -7.117 1.00 17.82 61 GLY B C 1
ATOM 5938 O O . GLY B 1 61 ? -4.817 -41.208 -6.093 1.00 18.69 61 GLY B O 1
ATOM 5942 N N . LYS B 1 62 ? -5.892 -39.971 -7.645 1.00 16.94 62 LYS B N 1
ATOM 5943 C CA . LYS B 1 62 ? -7.193 -40.192 -7.076 1.00 17.08 62 LYS B CA 1
ATOM 5944 C C . LYS B 1 62 ? -8.023 -41.002 -8.058 1.00 15.58 62 LYS B C 1
ATOM 5945 O O . LYS B 1 62 ? -7.820 -40.954 -9.277 1.00 16.36 62 LYS B O 1
ATOM 5964 N N . PHE B 1 63 ? -9.007 -41.741 -7.577 1.00 14.40 63 PHE B N 1
ATOM 5965 C CA . PHE B 1 63 ? -9.883 -42.490 -8.493 1.00 13.19 63 PHE B CA 1
ATOM 5966 C C . PHE B 1 63 ? -10.720 -41.506 -9.304 1.00 12.58 63 PHE B C 1
ATOM 5967 O O . PHE B 1 63 ? -11.344 -40.586 -8.736 1.00 12.89 63 PHE B O 1
ATOM 5984 N N . GLY B 1 64 ? -10.725 -41.688 -10.616 1.00 11.56 64 GLY B N 1
ATOM 5985 C CA . GLY B 1 64 ? -11.382 -40.768 -11.515 1.00 10.73 64 GLY B CA 1
ATOM 5986 C C . GLY B 1 64 ? -12.730 -41.246 -12.050 1.00 10.06 64 GLY B C 1
ATOM 5987 O O . GLY B 1 64 ? -13.387 -40.499 -12.761 1.00 10.67 64 GLY B O 1
ATOM 5991 N N . GLY B 1 65 ? -13.164 -42.463 -11.659 1.00 9.33 65 GLY B N 1
ATOM 5992 C CA . GLY B 1 65 ? -14.371 -43.064 -12.233 1.00 9.27 65 GLY B CA 1
ATOM 5993 C C . GLY B 1 65 ? -14.052 -43.928 -13.409 1.00 9.08 65 GLY B C 1
ATOM 5994 O O . GLY B 1 65 ? -13.147 -43.639 -14.161 1.00 10.26 65 GLY B O 1
ATOM 5998 N N . GLY B 1 66 ? -14.908 -44.934 -13.629 1.00 8.45 66 GLY B N 1
ATOM 5999 C CA . GLY B 1 66 ? -14.661 -45.900 -14.685 1.00 8.46 66 GLY B CA 1
ATOM 6000 C C . GLY B 1 66 ? -15.473 -45.628 -15.944 1.00 8.08 66 GLY B C 1
ATOM 6001 O O . GLY B 1 66 ? -15.506 -46.475 -16.836 1.00 8.78 66 GLY B O 1
ATOM 6005 N N . GLY B 1 67 ? -16.075 -44.443 -16.102 1.00 7.65 67 GLY B N 1
ATOM 6006 C CA . GLY B 1 67 ? -16.783 -44.127 -17.335 1.00 7.14 67 GLY B CA 1
ATOM 6007 C C . GLY B 1 67 ? -18.038 -44.936 -17.566 1.00 6.94 67 GLY B C 1
ATOM 6008 O O . GLY B 1 67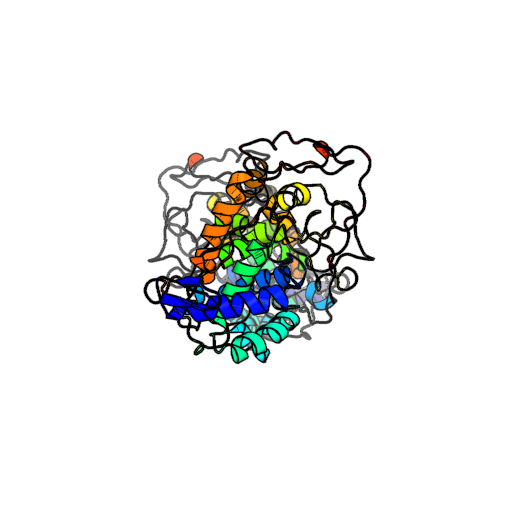 ? -18.857 -45.077 -16.673 1.00 7.09 67 GLY B O 1
ATOM 6012 N N . ALA B 1 68 ? -18.165 -45.432 -18.785 1.00 7.10 68 ALA B N 1
ATOM 6013 C CA . ALA B 1 68 ? -19.316 -46.214 -19.239 1.00 6.88 68 ALA B CA 1
ATOM 6014 C C . ALA B 1 68 ? -19.147 -47.647 -18.742 1.00 7.09 68 ALA B C 1
ATOM 6015 O O . ALA B 1 68 ? -18.701 -48.535 -19.470 1.00 7.93 68 ALA B O 1
ATOM 6022 N N . ASP B 1 69 ? -19.455 -47.814 -17.464 1.00 7.16 69 ASP B N 1
ATOM 6023 C CA . ASP B 1 69 ? -19.095 -49.036 -16.704 1.00 7.41 69 ASP B CA 1
ATOM 6024 C C . ASP B 1 69 ? -20.245 -49.600 -15.913 1.00 7.89 69 ASP B C 1
ATOM 6025 O O . ASP B 1 69 ? -20.046 -50.555 -15.172 1.00 8.64 69 ASP B O 1
ATOM 6034 N N . GLY B 1 70 ? -21.453 -49.050 -16.044 1.00 7.77 70 GLY B N 1
ATOM 6035 C CA . GLY B 1 70 ? -22.589 -49.511 -15.272 1.00 8.01 70 GLY B CA 1
ATOM 6036 C C . GLY B 1 70 ? -22.631 -49.050 -13.833 1.00 7.35 70 GLY B C 1
ATOM 6037 O O . GLY B 1 70 ? -23.515 -49.463 -13.088 1.00 8.13 70 GLY B O 1
ATOM 6041 N N . SER B 1 71 ? -21.677 -48.218 -13.429 1.00 7.29 71 SER B N 1
ATOM 6042 C CA . SER B 1 71 ? -21.541 -47.864 -12.020 1.00 7.75 71 SER B CA 1
ATOM 6043 C C . SER B 1 71 ? -22.790 -47.216 -11.441 1.00 7.66 71 SER B C 1
ATOM 6044 O O . SER B 1 71 ? -23.142 -47.437 -10.288 1.00 8.19 71 SER B O 1
ATOM 6051 N N . ILE B 1 72 ? -23.488 -46.414 -12.251 1.00 7.68 72 ILE B N 1
ATOM 6052 C CA . ILE B 1 72 ? -24.654 -45.697 -11.753 1.00 8.08 72 ILE B CA 1
ATOM 6053 C C . ILE B 1 72 ? -25.802 -46.667 -11.407 1.00 8.41 72 ILE B C 1
ATOM 6054 O O . ILE B 1 72 ? -26.704 -46.328 -10.673 1.00 9.39 72 ILE B O 1
ATOM 6070 N N . MET B 1 73 ? -25.750 -47.857 -11.986 1.00 8.40 73 MET B N 1
ATOM 6071 C CA . MET B 1 73 ? -26.737 -48.911 -11.792 1.00 8.72 73 MET B CA 1
ATOM 6072 C C . MET B 1 73 ? -26.315 -49.865 -10.676 1.00 9.09 73 MET B C 1
ATOM 6073 O O . MET B 1 73 ? -27.052 -50.076 -9.718 1.00 9.92 73 MET B O 1
ATOM 6087 N N . LEU B 1 74 ? -25.090 -50.381 -10.752 1.00 9.28 74 LEU B N 1
ATOM 6088 C CA . LEU B 1 74 ? -24.584 -51.290 -9.741 1.00 10.27 74 LEU B CA 1
ATOM 6089 C C . LEU B 1 74 ? -24.554 -50.573 -8.418 1.00 10.79 74 LEU B C 1
ATOM 6090 O O . LEU B 1 74 ? -24.976 -51.127 -7.377 1.00 12.57 74 LEU B O 1
ATOM 6106 N N . PHE B 1 75 ? -24.112 -49.321 -8.428 1.00 9.67 75 PHE B N 1
ATOM 6107 C CA . PHE B 1 75 ? -23.960 -48.503 -7.204 1.00 9.91 75 PHE B CA 1
ATOM 6108 C C . PHE B 1 75 ? -25.009 -47.391 -7.213 1.00 9.81 75 PHE B C 1
ATOM 6109 O O . PHE B 1 75 ? -24.731 -46.229 -6.908 1.00 10.83 75 PHE B O 1
ATOM 6126 N N . SER B 1 76 ? -26.237 -47.754 -7.586 1.00 10.39 76 SER B N 1
ATOM 6127 C CA . SER B 1 76 ? -27.301 -46.774 -7.636 1.00 11.35 76 SER B CA 1
ATOM 6128 C C . SER B 1 76 ? -27.582 -46.105 -6.309 1.00 11.97 76 SER B C 1
ATOM 6129 O O . SER B 1 76 ? -27.864 -44.912 -6.277 1.00 12.31 76 SER B O 1
ATOM 6137 N N . ASP B 1 77 ? -27.471 -46.824 -5.205 1.00 13.03 77 ASP B N 1
ATOM 6138 C CA . ASP B 1 77 ? -27.699 -46.186 -3.914 1.00 15.22 77 ASP B CA 1
ATOM 6139 C C . ASP B 1 77 ? -26.783 -44.993 -3.665 1.00 15.19 77 ASP B C 1
ATOM 6140 O O . ASP B 1 77 ? -27.211 -43.954 -3.127 1.00 17.12 77 ASP B O 1
ATOM 6149 N N . ILE B 1 78 ? -25.530 -45.116 -4.087 1.00 12.93 78 ILE B N 1
ATOM 6150 C CA . ILE B 1 78 ? -24.569 -44.036 -3.979 1.00 12.82 78 ILE B CA 1
ATOM 6151 C C . ILE B 1 78 ? -24.778 -42.987 -5.049 1.00 11.85 78 ILE B C 1
ATOM 6152 O O . ILE B 1 78 ? -25.017 -41.801 -4.763 1.00 12.70 78 ILE B O 1
ATOM 6168 N N . GLU B 1 79 ? -24.709 -43.401 -6.297 1.00 10.62 79 GLU B N 1
ATOM 6169 C CA . GLU B 1 79 ? -24.649 -42.392 -7.348 1.00 10.23 79 GLU B CA 1
ATOM 6170 C C . GLU B 1 79 ? -25.975 -41.644 -7.539 1.00 10.93 79 GLU B C 1
ATOM 6171 O O . GLU B 1 79 ? -25.990 -40.490 -7.898 1.00 11.27 79 GLU B O 1
ATOM 6183 N N . THR B 1 80 ? -27.120 -42.314 -7.397 1.00 11.46 80 THR B N 1
ATOM 6184 C CA . THR B 1 80 ? -28.374 -41.628 -7.697 1.00 12.94 80 THR B CA 1
ATOM 6185 C C . THR B 1 80 ? -28.727 -40.639 -6.612 1.00 14.49 80 THR B C 1
ATOM 6186 O O . THR B 1 80 ? -29.610 -39.814 -6.846 1.00 16.02 80 THR B O 1
ATOM 6197 N N . ASN B 1 81 ? -27.975 -40.632 -5.505 1.00 15.01 81 ASN B N 1
ATOM 6198 C CA . ASN B 1 81 ? -28.125 -39.603 -4.509 1.00 16.28 81 ASN B CA 1
ATOM 6199 C C . ASN B 1 81 ? -27.200 -38.409 -4.665 1.00 14.91 81 ASN B C 1
ATOM 6200 O O . ASN B 1 81 ? -27.331 -37.439 -3.941 1.00 15.90 81 ASN B O 1
ATOM 6211 N N . PHE B 1 82 ? -26.314 -38.440 -5.661 1.00 12.94 82 PHE B N 1
ATOM 6212 C CA . PHE B 1 82 ? -25.594 -37.224 -6.042 1.00 12.49 82 PHE B CA 1
ATOM 6213 C C . PHE B 1 82 ? -26.579 -36.169 -6.555 1.00 12.15 82 PHE B C 1
ATOM 6214 O O . PHE B 1 82 ? -27.522 -36.503 -7.236 1.00 11.96 82 PHE B O 1
ATOM 6231 N N . ALA B 1 83 ? -26.370 -34.916 -6.205 1.00 12.88 83 ALA B N 1
ATOM 6232 C CA . ALA B 1 83 ? -27.291 -33.860 -6.603 1.00 13.32 83 ALA B CA 1
ATOM 6233 C C . ALA B 1 83 ? -27.472 -33.829 -8.108 1.00 12.76 83 ALA B C 1
ATOM 6234 O O . ALA B 1 83 ? -28.605 -33.634 -8.622 1.00 13.25 83 ALA B O 1
ATOM 6241 N N . ALA B 1 84 ? -26.419 -33.996 -8.878 1.00 11.89 84 ALA B N 1
ATOM 6242 C CA . ALA B 1 84 ? -26.536 -33.857 -10.308 1.00 12.19 84 ALA B CA 1
ATOM 6243 C C . ALA B 1 84 ? -27.283 -35.046 -10.904 1.00 12.10 84 ALA B C 1
ATOM 6244 O O . ALA B 1 84 ? -27.638 -34.993 -12.073 1.00 13.21 84 ALA B O 1
ATOM 6251 N N . ASN B 1 85 ? -27.475 -36.103 -10.126 1.00 11.68 85 ASN B N 1
ATOM 6252 C CA . ASN B 1 85 ? -28.240 -37.256 -10.594 1.00 12.15 85 ASN B CA 1
ATOM 6253 C C . ASN B 1 85 ? -29.673 -37.262 -10.134 1.00 12.64 85 ASN B C 1
ATOM 6254 O O . ASN B 1 85 ? -30.346 -38.272 -10.205 1.00 13.24 85 ASN B O 1
ATOM 6265 N N . ASN B 1 86 ? -30.177 -36.115 -9.725 1.00 12.64 86 ASN B N 1
ATOM 6266 C CA . ASN B 1 86 ? -31.606 -36.013 -9.448 1.00 14.03 86 ASN B CA 1
ATOM 6267 C C . ASN B 1 86 ? -32.408 -36.468 -10.666 1.00 14.81 86 ASN B C 1
ATOM 6268 O O . ASN B 1 86 ? -32.115 -36.112 -11.821 1.00 16.27 86 ASN B O 1
ATOM 6279 N N . GLY B 1 87 ? -33.390 -37.305 -10.407 1.00 15.16 87 GLY B N 1
ATOM 6280 C CA . GLY B 1 87 ? -34.306 -37.755 -11.443 1.00 15.56 87 GLY B CA 1
ATOM 6281 C C . GLY B 1 87 ? -33.900 -38.984 -12.203 1.00 15.53 87 GLY B C 1
ATOM 6282 O O . GLY B 1 87 ? -34.666 -39.462 -13.042 1.00 16.51 87 GLY B O 1
ATOM 6286 N N . VAL B 1 88 ? -32.750 -39.543 -11.917 1.00 14.53 88 VAL B N 1
ATOM 6287 C CA . VAL B 1 88 ? -32.318 -40.683 -12.709 1.00 14.63 88 VAL B CA 1
ATOM 6288 C C . VAL B 1 88 ? -32.724 -42.009 -12.120 1.00 13.42 88 VAL B C 1
ATOM 6289 O O . VAL B 1 88 ? -32.742 -43.016 -12.820 1.00 12.83 88 VAL B O 1
ATOM 6302 N N . ASP B 1 89 ? -33.049 -42.038 -10.842 1.00 14.41 89 ASP B N 1
ATOM 6303 C CA . ASP B 1 89 ? -33.276 -43.352 -10.257 1.00 15.46 89 ASP B CA 1
ATOM 6304 C C . ASP B 1 89 ? -34.481 -44.076 -10.876 1.00 14.04 89 ASP B C 1
ATOM 6305 O O . ASP B 1 89 ? -34.480 -45.293 -10.948 1.00 13.07 89 ASP B O 1
ATOM 6314 N N . ASP B 1 90 ? -35.491 -43.367 -11.353 1.00 14.17 90 ASP B N 1
ATOM 6315 C CA . ASP B 1 90 ? -36.659 -44.029 -11.940 1.00 14.09 90 ASP B CA 1
ATOM 6316 C C . ASP B 1 90 ? -36.238 -44.973 -13.090 1.00 11.34 90 ASP B C 1
ATOM 6317 O O . ASP B 1 90 ? -36.570 -46.171 -13.118 1.00 11.51 90 ASP B O 1
ATOM 6326 N N . ILE B 1 91 ? -35.488 -44.449 -14.035 1.00 10.36 91 ILE B N 1
ATOM 6327 C CA . ILE B 1 91 ? -35.091 -45.264 -15.158 1.00 9.82 91 ILE B CA 1
ATOM 6328 C C . ILE B 1 91 ? -34.064 -46.290 -14.750 1.00 9.02 91 ILE B C 1
ATOM 6329 O O . ILE B 1 91 ? -34.063 -47.391 -15.285 1.00 8.87 91 ILE B O 1
ATOM 6345 N N . VAL B 1 92 ? -33.171 -45.991 -13.809 1.00 8.97 92 VAL B N 1
ATOM 6346 C CA . VAL B 1 92 ? -32.217 -46.987 -13.353 1.00 9.41 92 VAL B CA 1
ATOM 6347 C C . VAL B 1 92 ? -32.918 -48.207 -12.795 1.00 9.59 92 VAL B C 1
ATOM 6348 O O . VAL B 1 92 ? -32.568 -49.337 -13.101 1.00 10.15 92 VAL B O 1
ATOM 6361 N N . GLU B 1 93 ? -33.945 -47.968 -11.992 1.00 10.11 93 GLU B N 1
ATOM 6362 C CA . GLU B 1 93 ? -34.652 -49.099 -11.372 1.00 11.24 93 GLU B CA 1
ATOM 6363 C C . GLU B 1 93 ? -35.551 -49.854 -12.359 1.00 11.01 93 GLU B C 1
ATOM 6364 O O . GLU B 1 93 ? -35.802 -51.044 -12.192 1.00 11.90 93 GLU B O 1
ATOM 6376 N N . GLN B 1 94 ? -35.973 -49.189 -13.419 1.00 10.82 94 GLN B N 1
ATOM 6377 C CA . GLN B 1 94 ? -36.658 -49.905 -14.494 1.00 10.86 94 GLN B CA 1
ATOM 6378 C C . GLN B 1 94 ? -35.719 -50.762 -15.326 1.00 10.16 94 GLN B C 1
ATOM 6379 O O . GLN B 1 94 ? -36.014 -51.912 -15.657 1.00 11.14 94 GLN B O 1
ATOM 6393 N N . GLN B 1 95 ? -34.518 -50.251 -15.582 1.00 9.16 95 GLN B N 1
ATOM 6394 C CA . GLN B 1 95 ? -33.569 -50.976 -16.435 1.00 8.32 95 GLN B CA 1
ATOM 6395 C C . GLN B 1 95 ? -32.872 -52.132 -15.721 1.00 8.74 95 GLN B C 1
ATOM 6396 O O . GLN B 1 95 ? -32.618 -53.166 -16.315 1.00 9.18 95 GLN B O 1
ATOM 6410 N N . LYS B 1 96 ? -32.544 -51.937 -14.451 1.00 8.66 96 LYS B N 1
ATOM 6411 C CA . LYS B 1 96 ? -31.712 -52.893 -13.712 1.00 8.92 96 LYS B CA 1
ATOM 6412 C C . LYS B 1 96 ? -32.230 -54.329 -13.787 1.00 8.49 96 LYS B C 1
ATOM 6413 O O . LYS B 1 96 ? -31.466 -55.220 -14.152 1.00 8.32 96 LYS B O 1
ATOM 6432 N N . PRO B 1 97 ? -33.525 -54.592 -13.537 1.00 9.42 97 PRO B N 1
ATOM 6433 C CA . PRO B 1 97 ? -33.963 -55.995 -13.587 1.00 10.30 97 PRO B CA 1
ATOM 6434 C C . PRO B 1 97 ? -33.963 -56.538 -15.020 1.00 9.62 97 PRO B C 1
ATOM 6435 O O . PRO B 1 97 ? -33.893 -57.759 -15.187 1.00 9.88 97 PRO B O 1
ATOM 6446 N N . ILE B 1 98 ? -34.111 -55.680 -16.020 1.00 9.38 98 ILE B N 1
ATOM 6447 C CA . ILE B 1 98 ? -34.054 -56.145 -17.406 1.00 9.15 98 ILE B CA 1
ATOM 6448 C C . ILE B 1 98 ? -32.660 -56.647 -17.759 1.00 8.64 98 ILE B C 1
ATOM 6449 O O . ILE B 1 98 ? -32.481 -57.732 -18.342 1.00 9.06 98 ILE B O 1
ATOM 6465 N N . ALA B 1 99 ? -31.651 -55.879 -17.365 1.00 8.38 99 ALA B N 1
ATOM 6466 C CA . ALA B 1 99 ? -30.284 -56.296 -17.606 1.00 8.07 99 ALA B CA 1
ATOM 6467 C C . ALA B 1 99 ? -29.994 -57.604 -16.874 1.00 7.80 99 ALA B C 1
ATOM 6468 O O . ALA B 1 99 ? -29.368 -58.503 -17.426 1.00 8.53 99 ALA B O 1
ATOM 6475 N N . ILE B 1 100 ? -30.453 -57.710 -15.634 1.00 8.16 100 ILE B N 1
ATOM 6476 C CA . ILE B 1 100 ? -30.223 -58.943 -14.869 1.00 8.44 100 ILE B CA 1
ATOM 6477 C C . ILE B 1 100 ? -30.945 -60.117 -15.493 1.00 8.45 100 ILE B C 1
ATOM 6478 O O . ILE B 1 100 ? -30.389 -61.217 -15.610 1.00 9.05 100 ILE B O 1
ATOM 6494 N N . LYS B 1 101 ? -32.189 -59.938 -15.924 1.00 8.99 101 LYS B N 1
ATOM 6495 C CA . LYS B 1 101 ? -32.924 -61.048 -16.508 1.00 9.90 101 LYS B CA 1
ATOM 6496 C C . LYS B 1 101 ? -32.295 -61.587 -17.801 1.00 9.67 101 LYS B C 1
ATOM 6497 O O . LYS B 1 101 ? -32.374 -62.781 -18.089 1.00 10.76 101 LYS B O 1
ATOM 6516 N N . HIS B 1 102 ? -31.700 -60.696 -18.588 1.00 8.77 102 HIS B N 1
ATOM 6517 C CA . HIS B 1 102 ? -31.007 -61.116 -19.790 1.00 8.62 102 HIS B CA 1
ATOM 6518 C C . HIS B 1 102 ? -29.533 -61.480 -19.549 1.00 8.72 102 HIS B C 1
ATOM 6519 O O . HIS B 1 102 ? -28.836 -61.889 -20.472 1.00 9.65 102 HIS B O 1
ATOM 6534 N N . GLN B 1 103 ? -29.034 -61.284 -18.347 1.00 8.48 103 GLN B N 1
ATOM 6535 C CA . GLN B 1 103 ? -27.648 -61.467 -17.970 1.00 8.04 103 GLN B CA 1
ATOM 6536 C C . GLN B 1 103 ? -26.703 -60.771 -18.924 1.00 7.76 103 GLN B C 1
ATOM 6537 O O . GLN B 1 103 ? -25.786 -61.365 -19.446 1.00 8.94 103 GLN B O 1
ATOM 6551 N N . VAL B 1 104 ? -26.947 -59.469 -19.113 1.00 7.73 104 VAL B N 1
ATOM 6552 C CA . VAL B 1 104 ? -26.025 -58.587 -19.837 1.00 7.88 104 VAL B CA 1
ATOM 6553 C C . VAL B 1 104 ? -25.515 -57.551 -18.848 1.00 7.28 104 VAL B C 1
ATOM 6554 O O . VAL B 1 104 ? -26.199 -57.219 -17.868 1.00 7.64 104 VAL B O 1
ATOM 6567 N N . SER B 1 105 ? -24.334 -57.020 -19.104 1.00 7.40 105 SER B N 1
ATOM 6568 C CA . SER B 1 105 ? -23.744 -56.098 -18.151 1.00 7.35 105 SER B CA 1
ATOM 6569 C C . SER B 1 105 ? -24.508 -54.794 -18.081 1.00 7.25 105 SER B C 1
ATOM 6570 O O . SER B 1 105 ? -25.151 -54.366 -19.032 1.00 7.16 105 SER B O 1
ATOM 6578 N N . PHE B 1 106 ? -24.452 -54.136 -16.945 1.00 7.16 106 PHE B N 1
ATOM 6579 C CA . PHE B 1 106 ? -25.152 -52.896 -16.776 1.00 7.15 106 PHE B CA 1
ATOM 6580 C C . PHE B 1 106 ? -24.629 -51.810 -17.726 1.00 7.37 106 PHE B C 1
ATOM 6581 O O . PHE B 1 106 ? -25.385 -51.047 -18.301 1.00 7.83 106 PHE B O 1
ATOM 6598 N N . GLY B 1 107 ? -23.323 -51.735 -17.872 1.00 6.83 107 GLY B N 1
ATOM 6599 C CA . GLY B 1 107 ? -22.752 -50.735 -18.737 1.00 7.34 107 GLY B CA 1
ATOM 6600 C C . GLY B 1 107 ? -23.193 -50.937 -20.172 1.00 6.84 107 GLY B C 1
ATOM 6601 O O . GLY B 1 107 ? -23.490 -49.989 -20.890 1.00 7.18 107 GLY B O 1
ATOM 6605 N N . ASP B 1 108 ? -23.185 -52.196 -20.622 1.00 6.99 108 ASP B N 1
ATOM 6606 C CA . ASP B 1 108 ? -23.648 -52.530 -21.953 1.00 6.66 108 ASP B CA 1
ATOM 6607 C C . ASP B 1 108 ? -25.129 -52.203 -22.118 1.00 6.90 108 ASP B C 1
ATOM 6608 O O . ASP B 1 108 ? -25.537 -51.598 -23.105 1.00 7.02 108 ASP B O 1
ATOM 6617 N N . PHE B 1 109 ? -25.932 -52.579 -21.125 1.00 6.95 109 PHE B N 1
ATOM 6618 C CA . PHE B 1 109 ? -27.371 -52.386 -21.229 1.00 6.94 109 PHE B CA 1
ATOM 6619 C C . PHE B 1 109 ? -27.723 -50.911 -21.316 1.00 6.40 109 PHE B C 1
ATOM 6620 O O . PHE B 1 109 ? -28.564 -50.489 -22.126 1.00 7.01 109 PHE B O 1
ATOM 6637 N N . ILE B 1 110 ? -27.074 -50.096 -20.485 1.00 6.43 110 ILE B N 1
ATOM 6638 C CA . ILE B 1 110 ? -27.358 -48.648 -20.499 1.00 6.55 110 ILE B CA 1
ATOM 6639 C C . ILE B 1 110 ? -27.079 -48.074 -21.898 1.00 6.34 110 ILE B C 1
ATOM 6640 O O . ILE B 1 110 ? -27.907 -47.348 -22.474 1.00 6.73 110 ILE B O 1
ATOM 6656 N N . GLN B 1 111 ? -25.944 -48.412 -22.490 1.00 6.68 111 GLN B N 1
ATOM 6657 C CA . GLN B 1 111 ? -25.644 -47.885 -23.812 1.00 6.67 111 GLN B CA 1
ATOM 6658 C C . GLN B 1 111 ? -26.595 -48.459 -24.870 1.00 6.46 111 GLN B C 1
ATOM 6659 O O . GLN B 1 111 ? -27.007 -47.728 -25.781 1.00 6.95 111 GLN B O 1
ATOM 6673 N N . PHE B 1 112 ? -26.917 -49.731 -24.761 1.00 6.53 112 PHE B N 1
ATOM 6674 C CA . PHE B 1 112 ? -27.827 -50.369 -25.691 1.00 6.62 112 PHE B CA 1
ATOM 6675 C C . PHE B 1 112 ? -29.193 -49.718 -25.684 1.00 6.78 112 PHE B C 1
ATOM 6676 O O . PHE B 1 112 ? -29.774 -49.423 -26.710 1.00 7.36 112 PHE B O 1
ATOM 6693 N N . ALA B 1 113 ? -29.729 -49.455 -24.501 1.00 6.89 113 ALA B N 1
ATOM 6694 C CA . ALA B 1 113 ? -31.062 -48.836 -24.358 1.00 6.99 113 ALA B CA 1
ATOM 6695 C C . ALA B 1 113 ? -31.052 -47.450 -24.991 1.00 7.21 113 ALA B C 1
ATOM 6696 O O . ALA B 1 113 ? -32.009 -47.049 -25.663 1.00 7.63 113 ALA B O 1
ATOM 6703 N N . GLY B 1 114 ? -29.974 -46.680 -24.779 1.00 7.19 114 GLY B N 1
ATOM 6704 C CA . GLY B 1 114 ? -29.888 -45.382 -25.405 1.00 6.86 114 GLY B CA 1
ATOM 6705 C C . GLY B 1 114 ? -29.785 -45.464 -26.908 1.00 7.17 114 GLY B C 1
ATOM 6706 O O . GLY B 1 114 ? -30.395 -44.648 -27.615 1.00 7.72 114 GLY B O 1
ATOM 6710 N N . ALA B 1 115 ? -29.034 -46.429 -27.446 1.00 7.08 115 ALA B N 1
ATOM 6711 C CA . ALA B 1 115 ? -28.875 -46.568 -28.897 1.00 6.91 115 ALA B CA 1
ATOM 6712 C C . ALA B 1 115 ? -30.178 -47.069 -29.526 1.00 6.83 115 ALA B C 1
ATOM 6713 O O . ALA B 1 115 ? -30.675 -46.498 -30.501 1.00 7.40 115 ALA B O 1
ATOM 6720 N N . VAL B 1 116 ? -30.764 -48.123 -28.995 1.00 6.69 116 VAL B N 1
ATOM 6721 C CA . VAL B 1 116 ? -32.051 -48.598 -29.509 1.00 6.99 116 VAL B CA 1
ATOM 6722 C C . VAL B 1 116 ? -33.079 -47.484 -29.381 1.00 7.40 116 VAL B C 1
ATOM 6723 O O . VAL B 1 116 ? -33.815 -47.180 -30.325 1.00 7.54 116 VAL B O 1
ATOM 6736 N N . GLY B 1 117 ? -33.201 -46.883 -28.204 1.00 7.64 117 GLY B N 1
ATOM 6737 C CA . GLY B 1 117 ? -34.256 -45.924 -27.985 1.00 7.66 117 GLY B CA 1
ATOM 6738 C C . GLY B 1 117 ? -34.144 -44.750 -28.947 1.00 7.44 117 GLY B C 1
ATOM 6739 O O . GLY B 1 117 ? -35.138 -44.323 -29.549 1.00 7.86 117 GLY B O 1
ATOM 6743 N N . SER B 1 118 ? -32.936 -44.224 -29.116 1.00 7.31 118 SER B N 1
ATOM 6744 C CA . SER B 1 118 ? -32.754 -43.065 -29.981 1.00 7.58 118 SER B CA 1
ATOM 6745 C C . SER B 1 118 ? -33.119 -43.367 -31.411 1.00 7.21 118 SER B C 1
ATOM 6746 O O . SER B 1 118 ? -33.596 -42.489 -32.142 1.00 7.77 118 SER B O 1
ATOM 6754 N N . SER B 1 119 ? -32.905 -44.614 -31.839 1.00 7.30 119 SER B N 1
ATOM 6755 C CA . SER B 1 119 ? -33.275 -45.008 -33.183 1.00 7.79 119 SER B CA 1
ATOM 6756 C C . SER B 1 119 ? -34.770 -44.992 -33.451 1.00 7.96 119 SER B C 1
ATOM 6757 O O . SER B 1 119 ? -35.147 -44.979 -34.596 1.00 8.70 119 SER B O 1
ATOM 6765 N N . ASN B 1 120 ? -35.580 -44.951 -32.398 1.00 7.52 120 ASN B N 1
ATOM 6766 C CA . ASN B 1 120 ? -37.007 -44.856 -32.538 1.00 7.95 120 ASN B CA 1
ATOM 6767 C C . ASN B 1 120 ? -37.494 -43.449 -32.859 1.00 7.88 120 ASN B C 1
ATOM 6768 O O . ASN B 1 120 ? -38.656 -43.257 -33.230 1.00 8.90 120 ASN B O 1
ATOM 6779 N N . CYS B 1 121 ? -36.666 -42.447 -32.606 1.00 7.74 121 CYS B N 1
ATOM 6780 C CA . CYS B 1 121 ? -37.045 -41.053 -32.783 1.00 7.96 121 CYS B CA 1
ATOM 6781 C C . CYS B 1 121 ? -37.048 -40.745 -34.278 1.00 7.83 121 CYS B C 1
ATOM 6782 O O . CYS B 1 121 ? -36.228 -41.232 -35.038 1.00 7.88 121 CYS B O 1
ATOM 6789 N N . ALA B 1 122 ? -37.971 -39.879 -34.704 1.00 8.10 122 ALA B N 1
ATOM 6790 C CA . ALA B 1 122 ? -38.072 -39.558 -36.129 1.00 8.50 122 ALA B CA 1
ATOM 6791 C C . ALA B 1 122 ? -36.780 -38.889 -36.561 1.00 7.76 122 ALA B C 1
ATOM 6792 O O . ALA B 1 122 ? -36.319 -37.912 -35.945 1.00 7.94 122 ALA B O 1
ATOM 6799 N N . GLY B 1 123 ? -36.183 -39.352 -37.652 1.00 7.85 123 GLY B N 1
ATOM 6800 C CA . GLY B 1 123 ? -34.925 -38.801 -38.083 1.00 8.33 123 GLY B CA 1
ATOM 6801 C C . GLY B 1 123 ? -33.792 -39.054 -37.134 1.00 7.98 123 GLY B C 1
ATOM 6802 O O . GLY B 1 123 ? -32.807 -38.333 -37.126 1.00 8.46 123 GLY B O 1
ATOM 6806 N N . GLY B 1 124 ? -33.891 -40.085 -36.311 1.00 8.02 124 GLY B N 1
ATOM 6807 C CA . GLY B 1 124 ? -32.925 -40.327 -35.261 1.00 8.01 124 GLY B CA 1
ATOM 6808 C C . GLY B 1 124 ? -31.624 -40.919 -35.720 1.00 7.82 124 GLY B C 1
ATOM 6809 O O . GLY B 1 124 ? -31.425 -41.266 -36.876 1.00 8.13 124 GLY B O 1
ATOM 6813 N N . PRO B 1 125 ? -30.696 -41.015 -34.792 1.00 7.51 125 PRO B N 1
ATOM 6814 C CA . PRO B 1 125 ? -29.398 -41.596 -35.077 1.00 7.96 125 PRO B CA 1
ATOM 6815 C C . PRO B 1 125 ? -29.428 -43.119 -35.008 1.00 7.51 125 PRO B C 1
ATOM 6816 O O . PRO B 1 125 ? -30.339 -43.708 -34.462 1.00 8.18 125 PRO B O 1
ATOM 6827 N N . ARG B 1 126 ? -28.380 -43.733 -35.560 1.00 7.77 126 ARG B N 1
ATOM 6828 C CA . ARG B 1 126 ? -28.101 -45.167 -35.406 1.00 7.77 126 ARG B CA 1
ATOM 6829 C C . ARG B 1 126 ? -26.710 -45.243 -34.766 1.00 8.32 126 ARG B C 1
ATOM 6830 O O . ARG B 1 126 ? -25.685 -45.331 -35.423 1.00 9.53 126 ARG B O 1
ATOM 6851 N N . ILE B 1 127 ? -26.695 -45.208 -33.448 1.00 8.31 127 ILE B N 1
ATOM 6852 C CA . ILE B 1 127 ? -25.466 -45.162 -32.692 1.00 8.38 127 ILE B CA 1
ATOM 6853 C C . ILE B 1 127 ? -24.768 -46.528 -32.704 1.00 8.89 127 ILE B C 1
ATOM 6854 O O . ILE B 1 127 ? -25.419 -47.572 -32.590 1.00 8.95 127 ILE B O 1
ATOM 6870 N N . GLN B 1 128 ? -23.451 -46.504 -32.871 1.00 8.46 128 GLN B N 1
ATOM 6871 C CA . GLN B 1 128 ? -22.633 -47.722 -32.733 1.00 8.55 128 GLN B CA 1
ATOM 6872 C C . GLN B 1 128 ? -22.965 -48.400 -31.425 1.00 8.28 128 GLN B C 1
ATOM 6873 O O . GLN B 1 128 ? -23.122 -47.729 -30.413 1.00 9.08 128 GLN B O 1
ATOM 6887 N N . PHE B 1 129 ? -22.938 -49.716 -31.410 1.00 7.70 129 PHE B N 1
ATOM 6888 C CA . PHE B 1 129 ? -23.111 -50.465 -30.175 1.00 7.93 129 PHE B CA 1
ATOM 6889 C C . PHE B 1 129 ? -22.071 -51.585 -30.053 1.00 7.53 129 PHE B C 1
ATOM 6890 O O . PHE B 1 129 ? -22.091 -52.549 -30.818 1.00 8.21 129 PHE B O 1
ATOM 6907 N N . LEU B 1 130 ? -21.164 -51.393 -29.103 1.00 7.40 130 LEU B N 1
ATOM 6908 C CA . LEU B 1 130 ? -20.159 -52.365 -28.746 1.00 7.68 130 LEU B CA 1
ATOM 6909 C C . LEU B 1 130 ? -20.579 -53.037 -27.440 1.00 7.73 130 LEU B C 1
ATOM 6910 O O . LEU B 1 130 ? -21.220 -52.395 -26.623 1.00 8.75 130 LEU B O 1
ATOM 6926 N N . ALA B 1 131 ? -20.203 -54.305 -27.262 1.00 8.02 131 ALA B N 1
ATOM 6927 C CA . ALA B 1 131 ? -20.562 -55.086 -26.071 1.00 8.20 131 ALA B CA 1
ATOM 6928 C C . ALA B 1 131 ? -19.326 -55.672 -25.414 1.00 8.23 131 ALA B C 1
ATOM 6929 O O . ALA B 1 131 ? -18.319 -55.899 -26.074 1.00 9.19 131 ALA B O 1
ATOM 6936 N N . GLY B 1 132 ? -19.444 -55.914 -24.117 1.00 8.52 132 GLY B N 1
ATOM 6937 C CA . GLY B 1 132 ? -18.405 -56.570 -23.359 1.00 8.84 132 GLY B CA 1
ATOM 6938 C C . GLY B 1 132 ? -17.934 -55.843 -22.137 1.00 8.93 132 GLY B C 1
ATOM 6939 O O . GLY B 1 132 ? -16.966 -56.306 -21.505 1.00 10.01 132 GLY B O 1
ATOM 6943 N N . ARG B 1 133 ? -18.542 -54.734 -21.751 1.00 8.42 133 ARG B N 1
ATOM 6944 C CA . ARG B 1 133 ? -18.115 -53.991 -20.567 1.00 8.38 133 ARG B CA 1
ATOM 6945 C C . ARG B 1 133 ? -18.329 -54.840 -19.306 1.00 8.28 133 ARG B C 1
ATOM 6946 O O . ARG B 1 133 ? -19.356 -55.494 -19.171 1.00 8.72 133 ARG B O 1
ATOM 6967 N N . SER B 1 134 ? -17.364 -54.790 -18.403 1.00 8.24 134 SER B N 1
ATOM 6968 C CA . SER B 1 134 ? -17.460 -55.519 -17.156 1.00 8.57 134 SER B CA 1
ATOM 6969 C C . SER B 1 134 ? -18.330 -54.825 -16.124 1.00 8.76 134 SER B C 1
ATOM 6970 O O . SER B 1 134 ? -18.368 -53.588 -16.028 1.00 9.21 134 SER B O 1
ATOM 6978 N N . ASN B 1 135 ? -19.001 -55.619 -15.305 1.00 9.06 135 ASN B N 1
ATOM 6979 C CA . ASN B 1 135 ? -19.703 -55.099 -14.148 1.00 9.92 135 ASN B CA 1
ATOM 6980 C C . ASN B 1 135 ? -18.798 -54.740 -12.983 1.00 10.67 135 ASN B C 1
ATOM 6981 O O . ASN B 1 135 ? -19.258 -53.973 -12.091 1.00 13.03 135 ASN B O 1
ATOM 6992 N N . VAL B 1 136 ? -17.563 -55.225 -12.972 1.00 9.28 136 VAL B N 1
ATOM 6993 C CA . VAL B 1 136 ? -16.693 -55.016 -11.816 1.00 9.59 136 VAL B CA 1
ATOM 6994 C C . VAL B 1 136 ? -16.047 -53.636 -11.922 1.00 9.44 136 VAL B C 1
ATOM 6995 O O . VAL B 1 136 ? -15.184 -53.428 -12.774 1.00 10.74 136 VAL B O 1
ATOM 7008 N N . THR B 1 137 ? -16.497 -52.737 -11.085 1.00 9.53 137 THR B N 1
ATOM 7009 C CA . THR B 1 137 ? -16.062 -51.360 -11.104 1.00 9.74 137 THR B CA 1
ATOM 7010 C C . THR B 1 137 ? -16.338 -50.785 -9.708 1.00 10.89 137 THR B C 1
ATOM 7011 O O . THR B 1 137 ? -16.709 -51.500 -8.776 1.00 13.03 137 THR B O 1
ATOM 7022 N N . LYS B 1 138 ? -16.116 -49.490 -9.568 1.00 10.26 138 LYS B N 1
ATOM 7023 C CA . LYS B 1 138 ? -16.348 -48.786 -8.305 1.00 11.12 138 LYS B CA 1
ATOM 7024 C C . LYS B 1 138 ? -17.279 -47.603 -8.551 1.00 10.42 138 LYS B C 1
ATOM 7025 O O . LYS B 1 138 ? -17.404 -47.150 -9.681 1.00 9.90 138 LYS B O 1
ATOM 7044 N N . PRO B 1 139 ? -17.923 -47.097 -7.504 1.00 10.45 139 PRO B N 1
ATOM 7045 C CA . PRO B 1 139 ? -18.794 -45.940 -7.701 1.00 10.32 139 PRO B CA 1
ATOM 7046 C C . PRO B 1 139 ? -18.031 -44.738 -8.303 1.00 9.08 139 PRO B C 1
ATOM 7047 O O . PRO B 1 139 ? -16.874 -44.474 -7.926 1.00 9.54 139 PRO B O 1
ATOM 7058 N N . SER B 1 140 ? -18.675 -43.977 -9.161 1.00 9.18 140 SER B N 1
ATOM 7059 C CA . SER B 1 140 ? -18.101 -42.727 -9.618 1.00 8.79 140 SER B CA 1
ATOM 7060 C C . SER B 1 140 ? -17.871 -41.821 -8.436 1.00 9.10 140 SER B C 1
ATOM 7061 O O . SER B 1 140 ? -18.686 -41.724 -7.529 1.00 9.31 140 SER B O 1
ATOM 7069 N N . PRO B 1 141 ? -16.809 -41.009 -8.502 1.00 9.10 141 PRO B N 1
ATOM 7070 C CA . PRO B 1 141 ? -16.760 -39.840 -7.633 1.00 10.36 141 PRO B CA 1
ATOM 7071 C C . PRO B 1 141 ? -17.936 -38.903 -7.892 1.00 9.97 141 PRO B C 1
ATOM 7072 O O . PRO B 1 141 ? -18.525 -38.931 -8.978 1.00 9.25 141 PRO B O 1
ATOM 7083 N N . ASP B 1 142 ? -18.311 -38.121 -6.888 1.00 10.49 142 ASP B N 1
ATOM 7084 C CA . ASP B 1 142 ? -19.308 -37.093 -7.059 1.00 10.84 142 ASP B CA 1
ATOM 7085 C C . ASP B 1 142 ? -18.729 -35.931 -7.865 1.00 10.65 142 ASP B C 1
ATOM 7086 O O . ASP B 1 142 ? -17.514 -35.865 -8.099 1.00 11.27 142 ASP B O 1
ATOM 7095 N N . HIS B 1 143 ? -19.602 -35.005 -8.278 1.00 10.48 143 HIS B N 1
ATOM 7096 C CA . HIS B 1 143 ? -19.252 -33.738 -8.896 1.00 11.76 143 HIS B CA 1
ATOM 7097 C C . HIS B 1 143 ? -18.645 -33.874 -10.284 1.00 10.50 143 HIS B C 1
ATOM 7098 O O . HIS B 1 143 ? -18.026 -32.916 -10.762 1.00 11.92 143 HIS B O 1
ATOM 7113 N N . LEU B 1 144 ? -18.893 -34.986 -10.968 1.00 8.85 144 LEU B N 1
ATOM 7114 C CA . LEU B 1 144 ? -18.454 -35.160 -12.338 1.00 8.23 144 LEU B CA 1
ATOM 7115 C C . LEU B 1 144 ? -19.524 -34.944 -13.392 1.00 8.23 144 LEU B C 1
ATOM 7116 O O . LEU B 1 144 ? -19.202 -34.902 -14.567 1.00 8.09 144 LEU B O 1
ATOM 7132 N N . VAL B 1 145 ? -20.778 -34.808 -13.011 1.00 8.18 145 VAL B N 1
ATOM 7133 C CA . VAL B 1 145 ? -21.855 -34.620 -13.985 1.00 8.72 145 VAL B CA 1
ATOM 7134 C C . VAL B 1 145 ? -22.159 -33.115 -14.049 1.00 7.93 145 VAL B C 1
ATOM 7135 O O . VAL B 1 145 ? -22.511 -32.499 -13.053 1.00 8.36 145 VAL B O 1
ATOM 7148 N N . PRO B 1 146 ? -22.040 -32.495 -15.217 1.00 7.91 146 PRO B N 1
ATOM 7149 C CA . PRO B 1 146 ? -22.429 -31.092 -15.344 1.00 8.70 146 PRO B CA 1
ATOM 7150 C C . PRO B 1 146 ? -23.847 -30.822 -14.922 1.00 8.83 146 PRO B C 1
ATOM 7151 O O . PRO B 1 146 ? -24.748 -31.646 -15.141 1.00 9.86 146 PRO B O 1
ATOM 7162 N N . GLU B 1 147 ? -24.044 -29.645 -14.332 1.00 8.41 147 GLU B N 1
ATOM 7163 C CA . GLU B 1 147 ? -25.343 -29.180 -13.884 1.00 8.64 147 GLU B CA 1
ATOM 7164 C C . GLU B 1 147 ? -25.788 -27.972 -14.679 1.00 7.51 147 GLU B C 1
ATOM 7165 O O . GLU B 1 147 ? -24.985 -27.246 -15.269 1.00 7.80 147 GLU B O 1
ATOM 7177 N N . PRO B 1 148 ? -27.118 -27.752 -14.760 1.00 7.19 148 PRO B N 1
ATOM 7178 C CA . PRO B 1 148 ? -27.645 -26.694 -15.612 1.00 7.48 148 PRO B CA 1
ATOM 7179 C C . PRO B 1 148 ? -27.342 -25.280 -15.170 1.00 7.31 148 PRO B C 1
ATOM 7180 O O . PRO B 1 148 ? -27.542 -24.344 -15.930 1.00 8.03 148 PRO B O 1
ATOM 7191 N N . PHE B 1 149 ? -26.858 -25.143 -13.938 1.00 7.29 149 PHE B N 1
ATOM 7192 C CA . PHE B 1 149 ? -26.406 -23.868 -13.434 1.00 7.76 149 PHE B CA 1
ATOM 7193 C C . PHE B 1 149 ? -24.878 -23.696 -13.474 1.00 8.30 149 PHE B C 1
ATOM 7194 O O . PHE B 1 149 ? -24.358 -22.682 -12.998 1.00 10.48 149 PHE B O 1
ATOM 7211 N N . ASP B 1 150 ? -24.156 -24.641 -14.087 1.00 7.60 150 ASP B N 1
ATOM 7212 C CA . ASP B 1 150 ? -22.697 -24.489 -14.229 1.00 8.01 150 ASP B CA 1
ATOM 7213 C C . ASP B 1 150 ? -22.411 -23.563 -15.423 1.00 7.81 150 ASP B C 1
ATOM 7214 O O . ASP B 1 150 ? -23.117 -23.571 -16.413 1.00 8.49 150 ASP B O 1
ATOM 7223 N N . SER B 1 151 ? -21.383 -22.744 -15.285 1.00 7.85 151 SER B N 1
ATOM 7224 C CA . SER B 1 151 ? -20.999 -21.819 -16.366 1.00 7.94 151 SER B CA 1
ATOM 7225 C C . SER B 1 151 ? -20.539 -22.591 -17.583 1.00 7.44 151 SER B C 1
ATOM 7226 O O . SER B 1 151 ? -20.143 -23.768 -17.505 1.00 7.46 151 SER B O 1
ATOM 7234 N N . VAL B 1 152 ? -20.514 -21.931 -18.733 1.00 7.44 152 VAL B N 1
ATOM 7235 C CA . VAL B 1 152 ? -19.966 -22.536 -19.926 1.00 7.18 152 VAL B CA 1
ATOM 7236 C C . VAL B 1 152 ? -18.510 -22.933 -19.676 1.00 7.20 152 VAL B C 1
ATOM 7237 O O . VAL B 1 152 ? -18.080 -24.017 -20.081 1.00 7.14 152 VAL B O 1
ATOM 7250 N N . THR B 1 153 ? -17.712 -22.076 -19.051 1.00 6.94 153 THR B N 1
ATOM 7251 C CA . THR B 1 153 ? -16.347 -22.437 -18.720 1.00 7.40 153 THR B CA 1
ATOM 7252 C C . THR B 1 153 ? -16.266 -23.753 -17.949 1.00 7.26 153 THR B C 1
ATOM 7253 O O . THR B 1 153 ? -15.475 -24.651 -18.294 1.00 7.52 153 THR B O 1
ATOM 7264 N N . SER B 1 154 ? -17.112 -23.881 -16.934 1.00 7.50 154 SER B N 1
ATOM 7265 C CA . SER B 1 154 ? -17.120 -25.088 -16.133 1.00 7.82 154 SER B CA 1
ATOM 7266 C C . SER B 1 154 ? -17.528 -26.304 -16.947 1.00 7.19 154 SER B C 1
ATOM 7267 O O . SER B 1 154 ? -16.904 -27.371 -16.842 1.00 7.62 154 SER B O 1
ATOM 7275 N N . ILE B 1 155 ? -18.598 -26.187 -17.718 1.00 6.54 155 ILE B N 1
ATOM 7276 C CA . ILE B 1 155 ? -19.111 -27.307 -18.507 1.00 6.40 155 ILE B CA 1
ATOM 7277 C C . ILE B 1 155 ? -18.046 -27.741 -19.493 1.00 6.51 155 ILE B C 1
ATOM 7278 O O . ILE B 1 155 ? -17.775 -28.932 -19.675 1.00 6.83 155 ILE B O 1
ATOM 7294 N N . LEU B 1 156 ? -17.465 -26.779 -20.195 1.00 6.45 156 LEU B N 1
ATOM 7295 C CA . LEU B 1 156 ? -16.462 -27.136 -21.199 1.00 6.32 156 LEU B CA 1
ATOM 7296 C C . LEU B 1 156 ? -15.228 -27.768 -20.590 1.00 6.62 156 LEU B C 1
ATOM 7297 O O . LEU B 1 156 ? -14.611 -28.633 -21.188 1.00 6.97 156 LEU B O 1
ATOM 7313 N N . ALA B 1 157 ? -14.829 -27.321 -19.410 1.00 7.08 157 ALA B N 1
ATOM 7314 C CA . ALA B 1 157 ? -13.670 -27.874 -18.738 1.00 7.54 157 ALA B CA 1
ATOM 7315 C C . ALA B 1 157 ? -13.956 -29.328 -18.296 1.00 7.22 157 ALA B C 1
ATOM 7316 O O . ALA B 1 157 ? -13.097 -30.196 -18.383 1.00 7.67 157 ALA B O 1
ATOM 7323 N N . ARG B 1 158 ? -15.145 -29.579 -17.757 1.00 7.08 158 ARG B N 1
ATOM 7324 C CA . ARG B 1 158 ? -15.525 -30.901 -17.336 1.00 6.85 158 ARG B CA 1
ATOM 7325 C C . ARG B 1 158 ? -15.586 -31.842 -18.534 1.00 6.89 158 ARG B C 1
ATOM 7326 O O . ARG B 1 158 ? -15.055 -32.957 -18.511 1.00 7.37 158 ARG B O 1
ATOM 7347 N N . MET B 1 159 ? -16.301 -31.422 -19.579 1.00 6.63 159 MET B N 1
ATOM 7348 C CA . MET B 1 159 ? -16.425 -32.240 -20.767 1.00 6.89 159 MET B CA 1
ATOM 7349 C C . MET B 1 159 ? -15.073 -32.436 -21.458 1.00 6.83 159 MET B C 1
ATOM 7350 O O . MET B 1 159 ? -14.814 -33.514 -22.010 1.00 7.49 159 MET B O 1
ATOM 7364 N N . GLY B 1 160 ? -14.224 -31.405 -21.403 1.00 6.91 160 GLY B N 1
ATOM 7365 C CA . GLY B 1 160 ? -12.884 -31.524 -21.988 1.00 7.29 160 GLY B CA 1
ATOM 7366 C C . GLY B 1 160 ? -12.010 -32.527 -21.263 1.00 7.58 160 GLY B C 1
ATOM 7367 O O . GLY B 1 160 ? -11.288 -33.295 -21.900 1.00 7.71 160 GLY B O 1
ATOM 7371 N N . ASP B 1 161 ? -12.107 -32.537 -19.936 1.00 7.79 161 ASP B N 1
ATOM 7372 C CA . ASP B 1 161 ? -11.403 -33.521 -19.120 1.00 8.02 161 ASP B CA 1
ATOM 7373 C C . ASP B 1 161 ? -11.844 -34.928 -19.555 1.00 8.23 161 ASP B C 1
ATOM 7374 O O . ASP B 1 161 ? -11.038 -35.845 -19.682 1.00 8.87 161 ASP B O 1
ATOM 7383 N N . ALA B 1 162 ? -13.144 -35.127 -19.801 1.00 8.30 162 ALA B N 1
ATOM 7384 C CA . ALA B 1 162 ? -13.674 -36.411 -20.203 1.00 9.34 162 ALA B CA 1
ATOM 7385 C C . ALA B 1 162 ? -13.300 -36.777 -21.624 1.00 10.17 162 ALA B C 1
ATOM 7386 O O . ALA B 1 162 ? -13.449 -37.934 -21.974 1.00 12.94 162 ALA B O 1
ATOM 7393 N N . GLY B 1 163 ? -12.895 -35.798 -22.434 1.00 9.91 163 GLY B N 1
ATOM 7394 C CA . GLY B 1 163 ? -12.427 -36.035 -23.782 1.00 9.68 163 GLY B CA 1
ATOM 7395 C C . GLY B 1 163 ? -13.108 -35.313 -24.917 1.00 8.99 163 GLY B C 1
ATOM 7396 O O . GLY B 1 163 ? -12.806 -35.591 -26.053 1.00 10.48 163 GLY B O 1
ATOM 7400 N N . PHE B 1 164 ? -13.995 -34.362 -24.642 1.00 8.03 164 PHE B N 1
ATOM 7401 C CA . PHE B 1 164 ? -14.825 -33.759 -25.666 1.00 7.67 164 PHE B CA 1
ATOM 7402 C C . PHE B 1 164 ? -14.450 -32.319 -25.905 1.00 7.56 164 PHE B C 1
ATOM 7403 O O . PHE B 1 164 ? -14.408 -31.521 -24.964 1.00 8.35 164 PHE B O 1
ATOM 7420 N N . LYS B 1 165 ? -14.267 -31.967 -27.166 1.00 7.50 165 LYS B N 1
ATOM 7421 C CA . LYS B 1 165 ? -14.094 -30.599 -27.569 1.00 7.86 165 LYS B CA 1
ATOM 7422 C C . LYS B 1 165 ? -15.431 -29.845 -27.499 1.00 7.06 165 LYS B C 1
ATOM 7423 O O . LYS B 1 165 ? -16.502 -30.469 -27.521 1.00 6.63 165 LYS B O 1
ATOM 7442 N N . PRO B 1 166 ? -15.397 -28.502 -27.531 1.00 6.48 166 PRO B N 1
ATOM 7443 C CA . PRO B 1 166 ? -16.662 -27.755 -27.507 1.00 6.52 166 PRO B CA 1
ATOM 7444 C C . PRO B 1 166 ? -17.637 -28.162 -28.594 1.00 6.49 166 PRO B C 1
ATOM 7445 O O . PRO B 1 166 ? -18.825 -28.305 -28.323 1.00 6.90 166 PRO B O 1
ATOM 7456 N N . ASP B 1 167 ? -17.161 -28.390 -29.821 1.00 6.54 167 ASP B N 1
ATOM 7457 C CA . ASP B 1 167 ? -18.088 -28.789 -30.859 1.00 6.62 167 ASP B CA 1
ATOM 7458 C C . ASP B 1 167 ? -18.796 -30.105 -30.509 1.00 6.36 167 ASP B C 1
ATOM 7459 O O . ASP B 1 167 ? -19.951 -30.299 -30.889 1.00 6.51 167 ASP B O 1
ATOM 7468 N N . GLU B 1 168 ? -18.094 -31.016 -29.853 1.00 6.47 168 GLU B N 1
ATOM 7469 C CA . GLU B 1 168 ? -18.673 -32.294 -29.464 1.00 6.76 168 GLU B CA 1
ATOM 7470 C C . GLU B 1 168 ? -19.721 -32.159 -28.352 1.00 6.61 168 GLU B C 1
ATOM 7471 O O . GLU B 1 168 ? -20.680 -32.908 -28.319 1.00 6.96 168 GLU B O 1
ATOM 7483 N N . VAL B 1 169 ? -19.486 -31.219 -27.448 1.00 6.45 169 VAL B N 1
ATOM 7484 C CA . VAL B 1 169 ? -20.470 -30.915 -26.425 1.00 6.36 169 VAL B CA 1
ATOM 7485 C C . VAL B 1 169 ? -21.763 -30.468 -27.106 1.00 6.45 169 VAL B C 1
ATOM 7486 O O . VAL B 1 169 ? -22.854 -30.917 -26.735 1.00 6.33 169 VAL B O 1
ATOM 7499 N N . VAL B 1 170 ? -21.657 -29.544 -28.063 1.00 6.24 170 VAL B N 1
ATOM 7500 C CA . VAL B 1 170 ? -22.840 -29.095 -28.796 1.00 5.81 170 VAL B CA 1
ATOM 7501 C C . VAL B 1 170 ? -23.508 -30.257 -29.506 1.00 5.87 170 VAL B C 1
ATOM 7502 O O . VAL B 1 170 ? -24.733 -30.395 -29.486 1.00 6.40 170 VAL B O 1
ATOM 7515 N N . ALA B 1 171 ? -22.739 -31.102 -30.209 1.00 5.71 171 ALA B N 1
ATOM 7516 C CA . ALA B 1 171 ? -23.324 -32.228 -30.870 1.00 6.11 171 ALA B CA 1
ATOM 7517 C C . ALA B 1 171 ? -24.080 -33.120 -29.885 1.00 6.15 171 ALA B C 1
ATOM 7518 O O . ALA B 1 171 ? -25.160 -33.612 -30.212 1.00 6.28 171 ALA B O 1
ATOM 7525 N N . LEU B 1 172 ? -23.481 -33.415 -28.743 1.00 6.17 172 LEU B N 1
ATOM 7526 C CA . LEU B 1 172 ? -24.131 -34.276 -27.754 1.00 5.96 172 LEU B CA 1
ATOM 7527 C C . LEU B 1 172 ? -25.450 -33.689 -27.263 1.00 6.00 172 LEU B C 1
ATOM 7528 O O . LEU B 1 172 ? -26.356 -34.445 -26.954 1.00 6.68 172 LEU B O 1
ATOM 7544 N N . LEU B 1 173 ? -25.526 -32.372 -27.204 1.00 5.59 173 LEU B N 1
ATOM 7545 C CA . LEU B 1 173 ? -26.745 -31.680 -26.833 1.00 5.98 173 LEU B CA 1
ATOM 7546 C C . LEU B 1 173 ? -27.847 -31.755 -27.874 1.00 5.79 173 LEU B C 1
ATOM 7547 O O . LEU B 1 173 ? -28.957 -31.332 -27.581 1.00 6.27 173 LEU B O 1
ATOM 7563 N N . ALA B 1 174 ? -27.581 -32.337 -29.036 1.00 5.83 174 ALA B N 1
ATOM 7564 C CA . ALA B 1 174 ? -28.691 -32.683 -29.904 1.00 5.86 174 ALA B CA 1
ATOM 7565 C C . ALA B 1 174 ? -29.679 -33.591 -29.173 1.00 5.71 174 ALA B C 1
ATOM 7566 O O . ALA B 1 174 ? -30.864 -33.652 -29.562 1.00 5.81 174 ALA B O 1
ATOM 7573 N N . SER B 1 175 ? -29.216 -34.345 -28.182 1.00 5.37 175 SER B N 1
ATOM 7574 C CA . SER B 1 175 ? -30.101 -35.126 -27.318 1.00 6.29 175 SER B CA 1
ATOM 7575 C C . SER B 1 175 ? -31.254 -34.313 -26.721 1.00 6.19 175 SER B C 1
ATOM 7576 O O . SER B 1 175 ? -32.335 -34.842 -26.485 1.00 6.48 175 SER B O 1
ATOM 7584 N N . HIS B 1 176 ? -31.054 -33.013 -26.531 1.00 5.82 176 HIS B N 1
ATOM 7585 C CA . HIS B 1 176 ? -32.097 -32.185 -25.950 1.00 5.78 176 HIS B CA 1
ATOM 7586 C C . HIS B 1 176 ? -33.222 -31.884 -26.960 1.00 5.92 176 HIS B C 1
ATOM 7587 O O . HIS B 1 176 ? -34.242 -31.340 -26.567 1.00 6.45 176 HIS B O 1
ATOM 7601 N N . SER B 1 177 ? -33.035 -32.321 -28.213 1.00 5.45 177 SER B N 1
ATOM 7602 C CA . SER B 1 177 ? -34.124 -32.344 -29.155 1.00 5.64 177 SER B CA 1
ATOM 7603 C C . SER B 1 177 ? -35.184 -33.395 -28.874 1.00 5.58 177 SER B C 1
ATOM 7604 O O . SER B 1 177 ? -36.278 -33.331 -29.443 1.00 5.76 177 SER B O 1
ATOM 7611 N N . VAL B 1 178 ? -34.875 -34.360 -27.999 1.00 5.95 178 VAL B N 1
ATOM 7612 C CA . VAL B 1 178 ? -35.786 -35.445 -27.645 1.00 6.04 178 VAL B CA 1
ATOM 7613 C C . VAL B 1 178 ? -35.762 -35.576 -26.109 1.00 6.02 178 VAL B C 1
ATOM 7614 O O . VAL B 1 178 ? -35.280 -36.556 -25.561 1.00 6.82 178 VAL B O 1
ATOM 7627 N N . ALA B 1 179 ? -36.305 -34.572 -25.419 1.00 6.46 179 ALA B N 1
ATOM 7628 C CA . ALA B 1 179 ? -35.945 -34.410 -24.005 1.00 6.48 179 ALA B CA 1
ATOM 7629 C C . ALA B 1 179 ? -36.907 -33.517 -23.253 1.00 6.41 179 ALA B C 1
ATOM 7630 O O . ALA B 1 179 ? -37.412 -32.524 -23.797 1.00 6.85 179 ALA B O 1
ATOM 7637 N N . ALA B 1 180 ? -37.121 -33.833 -21.969 1.00 6.27 180 ALA B N 1
ATOM 7638 C CA . ALA B 1 180 ? -37.882 -33.003 -21.073 1.00 7.09 180 ALA B CA 1
ATOM 7639 C C . ALA B 1 180 ? -37.231 -32.987 -19.707 1.00 7.04 180 ALA B C 1
ATOM 7640 O O . ALA B 1 180 ? -36.255 -33.689 -19.431 1.00 8.05 180 ALA B O 1
ATOM 7647 N N . GLN B 1 181 ? -37.788 -32.198 -18.810 1.00 8.27 181 GLN B N 1
ATOM 7648 C CA . GLN B 1 181 ? -37.343 -32.136 -17.415 1.00 8.23 181 GLN B CA 1
ATOM 7649 C C . GLN B 1 181 ? -38.429 -32.577 -16.469 1.00 8.48 181 GLN B C 1
ATOM 7650 O O . GLN B 1 181 ? -39.606 -32.390 -16.742 1.00 8.88 181 GLN B O 1
ATOM 7664 N N . ASP B 1 182 ? -37.986 -33.116 -15.339 1.00 9.51 182 ASP B N 1
ATOM 7665 C CA . ASP B 1 182 ? -38.837 -33.503 -14.239 1.00 10.73 182 ASP B CA 1
ATOM 7666 C C . ASP B 1 182 ? -38.495 -32.869 -12.910 1.00 9.06 182 ASP B C 1
ATOM 7667 O O . ASP B 1 182 ? -39.354 -32.779 -12.039 1.00 10.38 182 ASP B O 1
ATOM 7676 N N . THR B 1 183 ? -37.233 -32.506 -12.700 1.00 8.94 183 THR B N 1
ATOM 7677 C CA . THR B 1 183 ? -36.775 -32.157 -11.344 1.00 10.58 183 THR B CA 1
ATOM 7678 C C . THR B 1 183 ? -36.376 -30.713 -11.144 1.00 9.98 183 THR B C 1
ATOM 7679 O O . THR B 1 183 ? -36.262 -30.290 -10.018 1.00 11.49 183 THR B O 1
ATOM 7690 N N . ILE B 1 184 ? -36.196 -29.964 -12.214 1.00 9.43 184 ILE B N 1
ATOM 7691 C CA . ILE B 1 184 ? -35.867 -28.555 -12.113 1.00 9.59 184 ILE B CA 1
ATOM 7692 C C . ILE B 1 184 ? -37.072 -27.770 -11.597 1.00 10.12 184 ILE B C 1
ATOM 7693 O O . ILE B 1 184 ? -36.958 -26.960 -10.692 1.00 11.65 184 ILE B O 1
ATOM 7709 N N . ASP B 1 185 ? -38.249 -28.064 -12.176 1.00 10.32 185 ASP B N 1
ATOM 7710 C CA . ASP B 1 185 ? -39.542 -27.542 -11.734 1.00 10.48 185 ASP B CA 1
ATOM 7711 C C . ASP B 1 185 ? -40.519 -28.711 -11.758 1.00 9.74 185 ASP B C 1
ATOM 7712 O O . ASP B 1 185 ? -41.120 -29.022 -12.793 1.00 9.62 185 ASP B O 1
ATOM 7721 N N . PRO B 1 186 ? -40.688 -29.414 -10.620 1.00 11.10 186 PRO B N 1
ATOM 7722 C CA . PRO B 1 186 ? -41.496 -30.653 -10.635 1.00 12.40 186 PRO B CA 1
ATOM 7723 C C . PRO B 1 186 ? -42.926 -30.397 -11.056 1.00 12.93 186 PRO B C 1
ATOM 7724 O O . PRO B 1 186 ? -43.555 -31.307 -11.596 1.00 14.31 186 PRO B O 1
ATOM 7735 N N . LYS B 1 187 ? -43.450 -29.220 -10.794 1.00 13.84 187 LYS B N 1
ATOM 7736 C CA . LYS B 1 187 ? -44.823 -28.955 -11.223 1.00 15.50 187 LYS B CA 1
ATOM 7737 C C . LYS B 1 187 ? -45.005 -28.888 -12.735 1.00 14.21 187 LYS B C 1
ATOM 7738 O O . LYS B 1 187 ? -46.131 -28.956 -13.223 1.00 15.98 187 LYS B O 1
ATOM 7757 N N . LEU B 1 188 ? -43.929 -28.716 -13.473 1.00 12.56 188 LEU B N 1
ATOM 7758 C CA . LEU B 1 188 ? -43.899 -28.677 -14.926 1.00 11.77 188 LEU B CA 1
ATOM 7759 C C . LEU B 1 188 ? -43.193 -29.889 -15.494 1.00 10.21 188 LEU B C 1
ATOM 7760 O O . LEU B 1 188 ? -42.641 -29.869 -16.594 1.00 9.60 188 LEU B O 1
ATOM 7776 N N . ALA B 1 189 ? -43.199 -30.976 -14.737 1.00 10.59 189 ALA B N 1
ATOM 7777 C CA . ALA B 1 189 ? -42.569 -32.199 -15.211 1.00 11.16 189 ALA B CA 1
ATOM 7778 C C . ALA B 1 189 ? -43.103 -32.594 -16.567 1.00 10.11 189 ALA B C 1
ATOM 7779 O O . ALA B 1 189 ? -44.306 -32.486 -16.830 1.00 11.31 189 ALA B O 1
ATOM 7786 N N . GLY B 1 190 ? -42.235 -33.047 -17.458 1.00 9.13 190 GLY B N 1
ATOM 7787 C CA . GLY B 1 190 ? -42.636 -33.485 -18.773 1.00 9.17 190 GLY B CA 1
ATOM 7788 C C . GLY B 1 190 ? -42.647 -32.392 -19.822 1.00 7.95 190 GLY B C 1
ATOM 7789 O O . GLY B 1 190 ? -42.839 -32.675 -21.003 1.00 8.43 190 GLY B O 1
ATOM 7793 N N . HIS B 1 191 ? -42.424 -31.146 -19.433 1.00 7.63 191 HIS B N 1
ATOM 7794 C CA . HIS B 1 191 ? -42.335 -30.067 -20.437 1.00 7.29 191 HIS B CA 1
ATOM 7795 C C . HIS B 1 191 ? -40.992 -30.151 -21.154 1.00 6.72 191 HIS B C 1
ATOM 7796 O O . HIS B 1 191 ? -39.949 -30.165 -20.489 1.00 7.16 191 HIS B O 1
ATOM 7811 N N . PRO B 1 192 ? -41.038 -30.229 -22.497 1.00 6.48 192 PRO B N 1
ATOM 7812 C CA . PRO B 1 192 ? -39.810 -30.537 -23.242 1.00 6.05 192 PRO B CA 1
ATOM 7813 C C . PRO B 1 192 ? -38.967 -29.319 -23.556 1.00 5.97 192 PRO B C 1
ATOM 7814 O O . PRO B 1 192 ? -39.396 -28.179 -23.473 1.00 6.66 192 PRO B O 1
ATOM 7825 N N . PHE B 1 193 ? -37.745 -29.604 -24.003 1.00 6.49 193 PHE B N 1
ATOM 7826 C CA . PHE B 1 193 ? -36.796 -28.556 -24.341 1.00 6.27 193 PHE B CA 1
ATOM 7827 C C . PHE B 1 193 ? -36.961 -28.059 -25.773 1.00 6.12 193 PHE B C 1
ATOM 7828 O O . PHE B 1 193 ? -36.440 -26.994 -26.130 1.00 6.98 193 PHE B O 1
ATOM 7845 N N . ASP B 1 194 ? -37.726 -28.747 -26.600 1.00 6.23 194 ASP B N 1
ATOM 7846 C CA . ASP B 1 194 ? -38.145 -28.214 -27.880 1.00 6.03 194 ASP B CA 1
ATOM 7847 C C . ASP B 1 194 ? -39.572 -28.660 -28.217 1.00 6.50 194 ASP B C 1
ATOM 7848 O O . ASP B 1 194 ? -40.189 -29.409 -27.458 1.00 6.74 194 ASP B O 1
ATOM 7857 N N . SER B 1 195 ? -40.094 -28.100 -29.300 1.00 6.29 195 SER B N 1
ATOM 7858 C CA . SER B 1 195 ? -41.483 -28.312 -29.676 1.00 6.32 195 SER B CA 1
ATOM 7859 C C . SER B 1 195 ? -41.750 -29.713 -30.203 1.00 6.64 195 SER B C 1
ATOM 7860 O O . SER B 1 195 ? -42.907 -30.011 -30.496 1.00 7.16 195 SER B O 1
ATOM 7868 N N . THR B 1 196 ? -40.710 -30.509 -30.408 1.00 6.35 196 THR B N 1
ATOM 7869 C CA . THR B 1 196 ? -40.807 -31.807 -31.066 1.00 6.80 196 THR B CA 1
ATOM 7870 C C . THR B 1 196 ? -40.014 -32.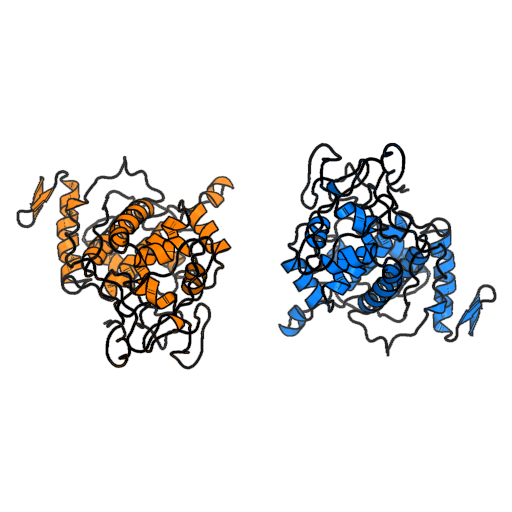897 -30.318 1.00 6.40 196 THR B C 1
ATOM 7871 O O . THR B 1 196 ? -39.032 -33.417 -30.844 1.00 6.59 196 THR B O 1
ATOM 7881 N N . PRO B 1 197 ? -40.431 -33.260 -29.127 1.00 6.86 197 PRO B N 1
ATOM 7882 C CA . PRO B 1 197 ? -39.584 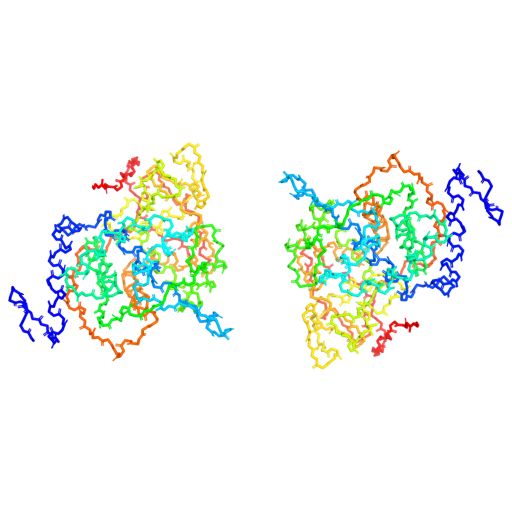-34.182 -28.351 1.00 7.18 197 PRO B CA 1
ATOM 7883 C C . PRO B 1 197 ? -39.564 -35.648 -28.851 1.00 6.82 197 PRO B C 1
ATOM 7884 O O . PRO B 1 197 ? -38.830 -36.439 -28.280 1.00 7.41 197 PRO B O 1
ATOM 7895 N N . SER B 1 198 ? -40.348 -35.994 -29.877 1.00 7.03 198 SER B N 1
ATOM 7896 C CA . SER B 1 198 ? -40.195 -37.298 -30.513 1.00 8.05 198 SER B CA 1
ATOM 7897 C C . SER B 1 198 ? -39.502 -37.246 -31.876 1.00 7.53 198 SER B C 1
ATOM 7898 O O . SER B 1 198 ? -39.354 -38.268 -32.532 1.00 8.59 198 SER B O 1
ATOM 7910 N N . ASP B 1 199 ? -39.056 -36.042 -32.284 1.00 6.97 199 ASP B N 1
ATOM 7911 C CA . ASP B 1 199 ? -38.338 -35.861 -33.541 1.00 7.09 199 ASP B CA 1
ATOM 7912 C C . ASP B 1 199 ? -36.902 -35.404 -33.231 1.00 7.13 199 ASP B C 1
ATOM 7913 O O . ASP B 1 199 ? -36.711 -34.373 -32.572 1.00 6.39 199 ASP B O 1
ATOM 7922 N N . PHE B 1 200 ? -35.946 -36.145 -33.771 1.00 6.57 200 PHE B N 1
ATOM 7923 C CA . PHE B 1 200 ? -34.543 -35.825 -33.600 1.00 6.39 200 PHE B CA 1
ATOM 7924 C C . PHE B 1 200 ? -34.171 -34.813 -34.705 1.00 6.39 200 PHE B C 1
ATOM 7925 O O . PHE B 1 200 ? -33.619 -35.169 -35.722 1.00 7.79 200 PHE B O 1
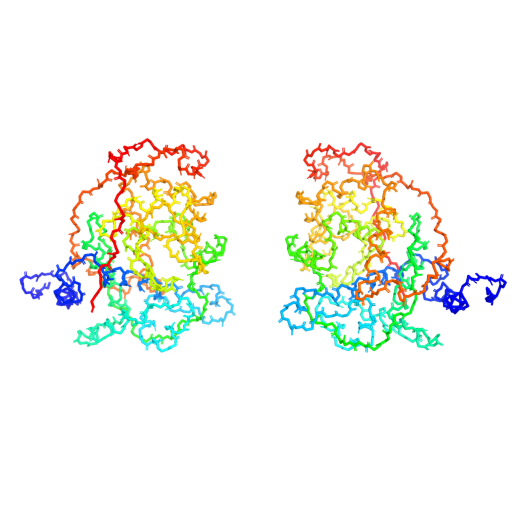ATOM 7942 N N . ASP B 1 201 ? -34.524 -33.562 -34.436 1.00 6.46 201 ASP B N 1
ATOM 7943 C CA . ASP B 1 201 ? -34.492 -32.453 -35.389 1.00 6.43 201 ASP B CA 1
ATOM 7944 C C . ASP B 1 201 ? -33.770 -31.262 -34.781 1.00 6.31 201 ASP B C 1
ATOM 7945 O O . ASP B 1 201 ? -33.237 -31.286 -33.667 1.00 6.40 201 ASP B O 1
ATOM 7954 N N . SER B 1 202 ? -33.732 -30.175 -35.533 1.00 6.51 202 SER B N 1
ATOM 7955 C CA . SER B 1 202 ? -32.976 -29.010 -35.095 1.00 6.76 202 SER B CA 1
ATOM 7956 C C . SER B 1 202 ? -33.826 -27.982 -34.371 1.00 6.61 202 SER B C 1
ATOM 7957 O O . SER B 1 202 ? -33.353 -26.882 -34.100 1.00 6.94 202 SER B O 1
ATOM 7965 N N . GLN B 1 203 ? -35.065 -28.324 -34.036 1.00 6.86 203 GLN B N 1
ATOM 7966 C CA . GLN B 1 203 ? -35.914 -27.308 -33.372 1.00 6.31 203 GLN B CA 1
ATOM 7967 C C . GLN B 1 203 ? -35.319 -26.868 -32.049 1.00 6.07 203 GLN B C 1
ATOM 7968 O O . GLN B 1 203 ? -35.425 -25.709 -31.691 1.00 6.65 203 GLN B O 1
ATOM 7982 N N . PHE B 1 204 ? -34.654 -27.759 -31.331 1.00 6.11 204 PHE B N 1
ATOM 7983 C CA . PHE B 1 204 ? -33.974 -27.387 -30.087 1.00 5.78 204 PHE B CA 1
ATOM 7984 C C . PHE B 1 204 ? -32.983 -26.252 -30.283 1.00 5.39 204 PHE B C 1
ATOM 7985 O O . PHE B 1 204 ? -32.944 -25.311 -29.508 1.00 5.99 204 PHE B O 1
ATOM 8002 N N . PHE B 1 205 ? -32.180 -26.357 -31.348 1.00 5.72 205 PHE B N 1
ATOM 8003 C CA . PHE B 1 205 ? -31.162 -25.330 -31.596 1.00 5.46 205 PHE B CA 1
ATOM 8004 C C . PHE B 1 205 ? -31.786 -24.002 -31.999 1.00 5.72 205 PHE B C 1
ATOM 8005 O O . PHE B 1 205 ? -31.303 -22.964 -31.591 1.00 6.67 205 PHE B O 1
ATOM 8022 N N . VAL B 1 206 ? -32.877 -24.055 -32.773 1.00 5.77 206 VAL B N 1
ATOM 8023 C CA . VAL B 1 206 ? -33.596 -22.843 -33.120 1.00 5.98 206 VAL B CA 1
ATOM 8024 C C . VAL B 1 206 ? -34.223 -22.220 -31.882 1.00 5.91 206 VAL B C 1
ATOM 8025 O O . VAL B 1 206 ? -34.096 -21.019 -31.615 1.00 6.56 206 VAL B O 1
ATOM 8038 N N . GLU B 1 207 ? -34.978 -23.000 -31.117 1.00 5.47 207 GLU B N 1
ATOM 8039 C CA . GLU B 1 207 ? -35.856 -22.438 -30.120 1.00 6.08 207 GLU B CA 1
ATOM 8040 C C . GLU B 1 207 ? -35.104 -21.933 -28.911 1.00 5.64 207 GLU B C 1
ATOM 8041 O O . GLU B 1 207 ? -35.553 -20.977 -28.250 1.00 6.16 207 GLU B O 1
ATOM 8053 N N . THR B 1 208 ? -33.965 -22.521 -28.580 1.00 5.87 208 THR B N 1
ATOM 8054 C CA . THR B 1 208 ? -33.098 -22.011 -27.550 1.00 5.81 208 THR B CA 1
ATOM 8055 C C . THR B 1 208 ? -32.494 -20.668 -27.867 1.00 6.30 208 THR B C 1
ATOM 8056 O O . THR B 1 208 ? -32.086 -19.946 -26.931 1.00 6.63 208 THR B O 1
ATOM 8067 N N . LEU B 1 209 ? -32.446 -20.279 -29.155 1.00 6.26 209 LEU B N 1
ATOM 8068 C CA . LEU B 1 209 ? -31.939 -18.958 -29.580 1.00 6.47 209 LEU B CA 1
ATOM 8069 C C . LEU B 1 209 ? -33.013 -17.868 -29.556 1.00 6.67 209 LEU B C 1
ATOM 8070 O O . LEU B 1 209 ? -32.692 -16.697 -29.714 1.00 7.28 209 LEU B O 1
ATOM 8086 N N . LEU B 1 210 ? -34.277 -18.226 -29.349 1.00 6.30 210 LEU B N 1
ATOM 8087 C CA . LEU B 1 210 ? -35.313 -17.198 -29.175 1.00 6.80 210 LEU B CA 1
ATOM 8088 C C . LEU B 1 210 ? -35.153 -16.471 -27.853 1.00 6.86 210 LEU B C 1
ATOM 8089 O O . LEU B 1 210 ? -34.616 -17.016 -26.885 1.00 7.20 210 LEU B O 1
ATOM 8105 N N . LYS B 1 211 ? -35.605 -15.233 -27.793 1.00 7.17 211 LYS B N 1
ATOM 8106 C CA . LYS B 1 211 ? -35.633 -14.498 -26.545 1.00 7.91 211 LYS B CA 1
ATOM 8107 C C . LYS B 1 211 ? -36.545 -15.207 -25.546 1.00 7.39 211 LYS B C 1
ATOM 8108 O O . LYS B 1 211 ? -37.656 -15.616 -25.866 1.00 7.79 211 LYS B O 1
ATOM 8127 N N . GLY B 1 212 ? -36.064 -15.349 -24.312 1.00 7.58 212 GLY B N 1
ATOM 8128 C CA . GLY B 1 212 ? -36.897 -15.928 -23.269 1.00 7.77 212 GLY B CA 1
ATOM 8129 C C . GLY B 1 212 ? -37.854 -14.901 -22.683 1.00 8.67 212 GLY B C 1
ATOM 8130 O O . GLY B 1 212 ? -37.439 -13.790 -22.343 1.00 10.07 212 GLY B O 1
ATOM 8134 N N . THR B 1 213 ? -39.135 -15.245 -22.743 1.00 8.73 213 THR B N 1
ATOM 8135 C CA . THR B 1 213 ? -40.191 -14.285 -22.436 1.00 9.74 213 THR B CA 1
ATOM 8136 C C . THR B 1 213 ? -41.175 -14.765 -21.372 1.00 9.22 213 THR B C 1
ATOM 8137 O O . THR B 1 213 ? -41.938 -13.938 -20.843 1.00 10.44 213 THR B O 1
ATOM 8148 N N . LEU B 1 214 ? -41.218 -16.057 -21.065 1.00 8.62 214 LEU B N 1
ATOM 8149 C CA . LEU B 1 214 ? -42.242 -16.645 -20.213 1.00 8.85 214 LEU B CA 1
ATOM 8150 C C . LEU B 1 214 ? -41.687 -17.362 -19.016 1.00 8.74 214 LEU B C 1
ATOM 8151 O O . LEU B 1 214 ? -40.689 -18.071 -19.122 1.00 9.05 214 LEU B O 1
ATOM 8167 N N . ILE B 1 215 ? -42.357 -17.217 -17.878 1.00 8.92 215 ILE B N 1
ATOM 8168 C CA . ILE B 1 215 ? -42.127 -18.062 -16.723 1.00 9.62 215 ILE B CA 1
ATOM 8169 C C . ILE B 1 215 ? -43.239 -19.109 -16.801 1.00 10.03 215 ILE B C 1
ATOM 8170 O O . ILE B 1 215 ? -44.412 -18.782 -16.646 1.00 10.67 215 ILE B O 1
ATOM 8186 N N . PRO B 1 216 ? -42.909 -20.368 -17.094 1.00 10.29 216 PRO B N 1
ATOM 8187 C CA . PRO B 1 216 ? -44.006 -21.309 -17.424 1.00 11.94 216 PRO B CA 1
ATOM 8188 C C . PRO B 1 216 ? -44.855 -21.731 -16.187 1.00 11.79 216 PRO B C 1
ATOM 8189 O O . PRO B 1 216 ? -46.051 -21.932 -16.355 1.00 13.03 216 PRO B O 1
ATOM 8200 N N . GLY B 1 217 ? -44.249 -21.874 -15.029 1.00 10.89 217 GLY B N 1
ATOM 8201 C CA . GLY B 1 217 ? -44.981 -22.156 -13.813 1.00 10.88 217 GLY B CA 1
ATOM 8202 C C . GLY B 1 217 ? -45.150 -20.894 -12.984 1.00 10.40 217 GLY B C 1
ATOM 8203 O O . GLY B 1 217 ? -45.156 -19.772 -13.516 1.00 10.64 217 GLY B O 1
ATOM 8207 N N . ASP B 1 218 ? -45.265 -21.042 -11.685 1.00 10.93 218 ASP B N 1
ATOM 8208 C CA . ASP B 1 218 ? -45.468 -19.881 -10.833 1.00 11.93 218 ASP B CA 1
ATOM 8209 C C . ASP B 1 218 ? -44.186 -19.106 -10.569 1.00 10.31 218 ASP B C 1
ATOM 8210 O O . ASP B 1 218 ? -44.282 -17.965 -10.140 1.00 10.63 218 ASP B O 1
ATOM 8219 N N . SER B 1 219 ? -43.027 -19.702 -10.820 1.00 9.40 219 SER B N 1
ATOM 8220 C CA . SER B 1 219 ? -41.750 -19.035 -10.556 1.00 8.62 219 SER B CA 1
ATOM 8221 C C . SER B 1 219 ? -40.690 -19.722 -11.400 1.00 8.34 219 SER B C 1
ATOM 8222 O O . SER B 1 219 ? -40.895 -20.807 -11.920 1.00 8.93 219 SER B O 1
ATOM 8230 N N . LEU B 1 220 ? -39.508 -19.122 -11.415 1.00 8.01 220 LEU B N 1
ATOM 8231 C CA . LEU B 1 220 ? -38.316 -19.767 -11.924 1.00 8.06 220 LEU B CA 1
ATOM 8232 C C . LEU B 1 220 ? -37.635 -20.527 -10.810 1.00 9.28 220 LEU B C 1
ATOM 8233 O O . LEU B 1 220 ? -37.976 -20.326 -9.638 1.00 11.59 220 LEU B O 1
ATOM 8249 N N . HIS B 1 221 ? -36.791 -21.465 -11.194 1.00 8.66 221 HIS B N 1
ATOM 8250 C CA . HIS B 1 221 ? -36.108 -22.351 -10.270 1.00 8.99 221 HIS B CA 1
ATOM 8251 C C . HIS B 1 221 ? -34.655 -22.478 -10.643 1.00 8.22 221 HIS B C 1
ATOM 8252 O O . HIS B 1 221 ? -34.271 -22.227 -11.779 1.00 8.61 221 HIS B O 1
ATOM 8267 N N . LYS B 1 222 ? -33.822 -22.922 -9.725 1.00 8.62 222 LYS B N 1
ATOM 8268 C CA . LYS B 1 222 ? -32.408 -23.072 -9.968 1.00 8.86 222 LYS B CA 1
ATOM 8269 C C . LYS B 1 222 ? -32.147 -23.973 -11.166 1.00 7.87 222 LYS B C 1
ATOM 8270 O O . LYS B 1 222 ? -32.519 -25.130 -11.163 1.00 9.16 222 LYS B O 1
ATOM 8289 N N . GLY B 1 223 ? -31.429 -23.438 -12.146 1.00 7.20 223 GLY B N 1
ATOM 8290 C CA . GLY B 1 223 ? -31.138 -24.135 -13.372 1.00 7.03 223 GLY B CA 1
ATOM 8291 C C . GLY B 1 223 ? -32.031 -23.816 -14.541 1.00 6.38 223 GLY B C 1
ATOM 8292 O O . GLY B 1 223 ? -31.700 -24.237 -15.638 1.00 6.77 223 GLY B O 1
ATOM 8296 N N . GLN B 1 224 ? -33.092 -23.066 -14.293 1.00 6.44 224 GLN B N 1
ATOM 8297 C CA . GLN B 1 224 ? -34.045 -22.665 -15.290 1.00 6.38 224 GLN B CA 1
ATOM 8298 C C . GLN B 1 224 ? -33.896 -21.189 -15.606 1.00 6.40 224 GLN B C 1
ATOM 8299 O O . GLN B 1 224 ? -33.520 -20.372 -14.742 1.00 6.90 224 GLN B O 1
ATOM 8313 N N . VAL B 1 225 ? -34.275 -20.806 -16.826 1.00 6.08 225 VAL B N 1
ATOM 8314 C CA . VAL B 1 225 ? -34.466 -19.419 -17.224 1.00 5.96 225 VAL B CA 1
ATOM 8315 C C . VAL B 1 225 ? -35.803 -19.324 -17.961 1.00 6.27 225 VAL B C 1
ATOM 8316 O O . VAL B 1 225 ? -36.476 -20.325 -18.218 1.00 6.86 225 VAL B O 1
ATOM 8329 N N . LYS B 1 226 ? -36.234 -18.106 -18.327 1.00 6.24 226 LYS B N 1
ATOM 8330 C CA . LYS B 1 226 ? -37.474 -17.960 -19.072 1.00 6.70 226 LYS B CA 1
ATOM 8331 C C . LYS B 1 226 ? -37.438 -18.693 -20.389 1.00 6.23 226 LYS B C 1
ATOM 8332 O O . LYS B 1 226 ? -36.408 -18.760 -21.085 1.00 7.09 226 LYS B O 1
ATOM 8351 N N . SER B 1 227 ? -38.595 -19.256 -20.762 1.00 6.86 227 SER B N 1
ATOM 8352 C CA . SER B 1 227 ? -38.758 -19.974 -21.996 1.00 7.98 227 SER B CA 1
ATOM 8353 C C . SER B 1 227 ? -39.403 -19.071 -23.047 1.00 6.82 227 SER B C 1
ATOM 8354 O O . SER B 1 227 ? -40.002 -18.054 -22.722 1.00 7.37 227 SER B O 1
ATOM 8362 N N . PRO B 1 228 ? -39.293 -19.440 -24.325 1.00 6.62 228 PRO B N 1
ATOM 8363 C CA . PRO B 1 228 ? -39.839 -18.599 -25.394 1.00 7.11 228 PRO B CA 1
ATOM 8364 C C . PRO B 1 228 ? -41.233 -18.937 -25.863 1.00 6.96 228 PRO B C 1
ATOM 8365 O O . PRO B 1 228 ? -41.810 -18.163 -26.627 1.00 8.27 228 PRO B O 1
ATOM 8376 N N . LEU B 1 229 ? -41.747 -20.109 -25.479 1.00 6.59 229 LEU B N 1
ATOM 8377 C CA . LEU B 1 229 ? -42.954 -20.687 -26.064 1.00 7.10 229 LEU B CA 1
ATOM 8378 C C . LEU B 1 229 ? -43.741 -21.384 -24.978 1.00 7.21 229 LEU B C 1
ATOM 8379 O O . LEU B 1 229 ? -43.152 -22.116 -24.189 1.00 7.75 229 LEU B O 1
ATOM 8395 N N . PRO B 1 230 ? -45.068 -21.294 -25.015 1.00 7.86 230 PRO B N 1
ATOM 8396 C CA . PRO B 1 230 ? -45.883 -22.070 -24.057 1.00 8.45 230 PRO B CA 1
ATOM 8397 C C . PRO B 1 230 ? -45.639 -23.552 -24.222 1.00 7.66 230 PRO B C 1
ATOM 8398 O O . PRO B 1 230 ? -45.610 -24.081 -25.338 1.00 7.94 230 PRO B O 1
ATOM 8409 N N . GLY B 1 231 ? -45.447 -24.198 -23.088 1.00 7.42 231 GLY B N 1
ATOM 8410 C CA . GLY B 1 231 ? -45.231 -25.625 -22.988 1.00 7.59 231 GLY B CA 1
ATOM 8411 C C . GLY B 1 231 ? -43.755 -26.046 -23.020 1.00 7.41 231 GLY B C 1
ATOM 8412 O O . GLY B 1 231 ? -43.445 -27.161 -22.663 1.00 7.43 231 GLY B O 1
ATOM 8416 N N . GLU B 1 232 ? -42.878 -25.144 -23.450 1.00 7.00 232 GLU B N 1
ATOM 8417 C CA . GLU B 1 232 ? -41.431 -25.434 -23.502 1.00 6.81 232 GLU B CA 1
ATOM 8418 C C . GLU B 1 232 ? -40.769 -25.066 -22.200 1.00 7.10 232 GLU B C 1
ATOM 8419 O O . GLU B 1 232 ? -41.206 -24.158 -21.486 1.00 8.47 232 GLU B O 1
ATOM 8431 N N . PHE B 1 233 ? -39.686 -25.767 -21.885 1.00 6.30 233 PHE B N 1
ATOM 8432 C CA . PHE B 1 233 ? -38.831 -25.500 -20.749 1.00 6.31 233 PHE B CA 1
ATOM 8433 C C . PHE B 1 233 ? -37.467 -25.106 -21.268 1.00 6.05 233 PHE B C 1
ATOM 8434 O O . PHE B 1 233 ? -36.988 -25.684 -22.220 1.00 6.55 233 PHE B O 1
ATOM 8451 N N . ARG B 1 234 ? -36.822 -24.156 -20.588 1.00 5.75 234 ARG B N 1
ATOM 8452 C CA . ARG B 1 234 ? -35.473 -23.758 -20.926 1.00 5.98 234 ARG B CA 1
ATOM 8453 C C . ARG B 1 234 ? -34.497 -23.827 -19.760 1.00 5.99 234 ARG B C 1
ATOM 8454 O O . ARG B 1 234 ? -34.713 -23.252 -18.705 1.00 6.18 234 ARG B O 1
ATOM 8475 N N . LEU B 1 235 ? -33.400 -24.541 -20.009 1.00 5.92 235 LEU B N 1
ATOM 8476 C CA . LEU B 1 235 ? -32.285 -24.615 -19.099 1.00 5.75 235 LEU B CA 1
ATOM 8477 C C . LEU B 1 235 ? -31.367 -23.416 -19.217 1.00 5.75 235 LEU B C 1
ATOM 8478 O O . LEU B 1 235 ? -31.045 -22.951 -20.298 1.00 6.17 235 LEU B O 1
ATOM 8494 N N . GLN B 1 236 ? -30.862 -22.976 -18.083 1.00 5.83 236 GLN B N 1
ATOM 8495 C CA . GLN B 1 236 ? -29.849 -21.916 -18.012 1.00 5.89 236 GLN B CA 1
ATOM 8496 C C . GLN B 1 236 ? -28.630 -22.230 -18.870 1.00 5.78 236 GLN B C 1
ATOM 8497 O O . GLN B 1 236 ? -28.165 -21.386 -19.616 1.00 6.35 236 GLN B O 1
ATOM 8511 N N . SER B 1 237 ? -28.152 -23.465 -18.768 1.00 5.94 237 SER B N 1
ATOM 8512 C CA . SER B 1 237 ? -26.948 -23.883 -19.494 1.00 5.95 237 SER B CA 1
ATOM 8513 C C . SER B 1 237 ? -27.160 -23.874 -20.971 1.00 6.22 237 SER B C 1
ATOM 8514 O O . SER B 1 237 ? -26.286 -23.418 -21.724 1.00 6.53 237 SER B O 1
ATOM 8522 N N . ASP B 1 238 ? -28.284 -24.391 -21.457 1.00 5.85 238 ASP B N 1
ATOM 8523 C CA . ASP B 1 238 ? -28.539 -24.414 -22.900 1.00 5.75 238 ASP B CA 1
ATOM 8524 C C . ASP B 1 238 ? -28.567 -22.966 -23.404 1.00 5.46 238 ASP B C 1
ATOM 8525 O O . ASP B 1 238 ? -28.071 -22.665 -24.483 1.00 6.25 238 ASP B O 1
ATOM 8534 N N . GLU B 1 239 ? -29.239 -22.075 -22.666 1.00 5.51 239 GLU B N 1
ATOM 8535 C CA . GLU B 1 239 ? -29.321 -20.699 -23.123 1.00 5.86 239 GLU B CA 1
ATOM 8536 C C . GLU B 1 239 ? -27.934 -20.090 -23.268 1.00 5.74 239 GLU B C 1
ATOM 8537 O O . GLU B 1 239 ? -27.637 -19.404 -24.266 1.00 5.87 239 GLU B O 1
ATOM 8549 N N . LEU B 1 240 ? -27.071 -20.344 -22.308 1.00 5.83 240 LEU B N 1
ATOM 8550 C CA . LEU B 1 240 ? -25.720 -19.792 -22.317 1.00 6.05 240 LEU B CA 1
ATOM 8551 C C . LEU B 1 240 ? -24.878 -20.423 -23.430 1.00 5.82 240 LEU B C 1
ATOM 8552 O O . LEU B 1 240 ? -24.156 -19.697 -24.100 1.00 6.29 240 LEU B O 1
ATOM 8568 N N . LEU B 1 241 ? -24.963 -21.725 -23.624 1.00 5.85 241 LEU B N 1
ATOM 8569 C CA . LEU B 1 241 ? -24.172 -22.395 -24.648 1.00 5.87 241 LEU B CA 1
ATOM 8570 C C . LEU B 1 241 ? -24.563 -21.930 -26.019 1.00 6.25 241 LEU B C 1
ATOM 8571 O O . LEU B 1 241 ? -23.734 -21.816 -26.909 1.00 6.67 241 LEU B O 1
ATOM 8587 N N . ALA B 1 242 ? -25.843 -21.656 -26.249 1.00 5.94 242 ALA B N 1
ATOM 8588 C CA . ALA B 1 242 ? -26.2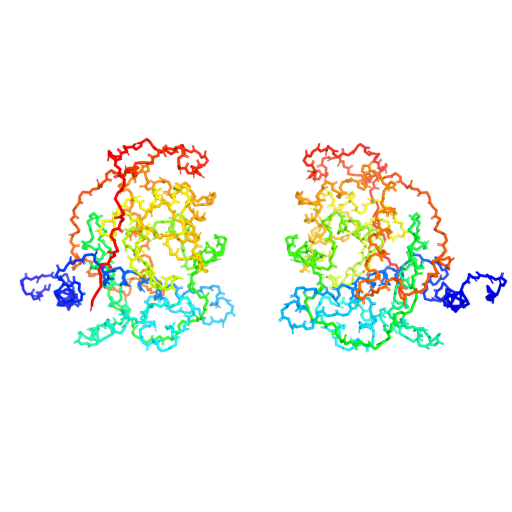73 -21.186 -27.564 1.00 6.14 242 ALA B CA 1
ATOM 8589 C C . ALA B 1 242 ? -25.670 -19.845 -27.931 1.00 6.37 242 ALA B C 1
ATOM 8590 O O . ALA B 1 242 ? -25.522 -19.514 -29.080 1.00 6.95 242 ALA B O 1
ATOM 8597 N N . ARG B 1 243 ? -25.377 -19.041 -26.894 1.00 5.99 243 ARG B N 1
ATOM 8598 C CA . ARG B 1 243 ? -24.978 -17.659 -27.083 1.00 6.68 243 ARG B CA 1
ATOM 8599 C C . ARG B 1 243 ? -23.465 -17.432 -26.854 1.00 6.90 243 ARG B C 1
ATOM 8600 O O . ARG B 1 243 ? -22.974 -16.370 -27.211 1.00 8.41 243 ARG B O 1
ATOM 8621 N N . ASP B 1 244 ? -22.750 -18.355 -26.246 1.00 6.55 244 ASP B N 1
ATOM 8622 C CA . ASP B 1 244 ? -21.334 -18.140 -25.872 1.00 6.73 244 ASP B CA 1
ATOM 8623 C C . ASP B 1 244 ? -20.483 -18.333 -27.129 1.00 6.92 244 ASP B C 1
ATOM 8624 O O . ASP B 1 244 ? -20.665 -19.260 -27.884 1.00 7.27 244 ASP B O 1
ATOM 8633 N N . SER B 1 245 ? -19.526 -17.429 -27.318 1.00 7.72 245 SER B N 1
ATOM 8634 C CA . SER B 1 245 ? -18.710 -17.487 -28.528 1.00 8.62 245 SER B CA 1
ATOM 8635 C C . SER B 1 245 ? -17.911 -18.774 -28.717 1.00 8.01 245 SER B C 1
ATOM 8636 O O . SER B 1 245 ? -17.499 -19.078 -29.820 1.00 8.41 245 SER B O 1
ATOM 8644 N N . ARG B 1 246 ? -17.679 -19.521 -27.639 1.00 7.54 246 ARG B N 1
ATOM 8645 C CA . ARG B 1 246 ? -16.999 -20.807 -27.797 1.00 7.72 246 ARG B CA 1
ATOM 8646 C C . ARG B 1 246 ? -17.815 -21.883 -28.470 1.00 7.92 246 ARG B C 1
ATOM 8647 O O . ARG B 1 246 ? -17.228 -22.854 -28.987 1.00 9.31 246 ARG B O 1
ATOM 8668 N N . THR B 1 247 ? -19.143 -21.769 -28.419 1.00 6.82 247 THR B N 1
ATOM 8669 C CA . THR B 1 247 ? -20.079 -22.797 -28.823 1.00 6.51 247 THR B CA 1
ATOM 8670 C C . THR B 1 247 ? -21.153 -22.316 -29.792 1.00 5.84 247 THR B C 1
ATOM 8671 O O . THR B 1 247 ? -21.867 -23.118 -30.368 1.00 5.88 247 THR B O 1
ATOM 8682 N N . SER B 1 248 ? -21.300 -20.988 -29.973 1.00 6.05 248 SER B N 1
ATOM 8683 C CA . SER B 1 248 ? -22.482 -20.462 -30.667 1.00 6.06 248 SER B CA 1
ATOM 8684 C C . SER B 1 248 ? -22.495 -20.762 -32.138 1.00 6.00 248 SER B C 1
ATOM 8685 O O . SER B 1 248 ? -23.550 -20.998 -32.731 1.00 6.21 248 SER B O 1
ATOM 8693 N N . CYS B 1 249 ? -21.342 -20.787 -32.788 1.00 6.70 249 CYS B N 1
ATOM 8694 C CA . CYS B 1 249 ? -21.349 -21.084 -34.180 1.00 7.69 249 CYS B CA 1
ATOM 8695 C C . CYS B 1 249 ? -21.711 -22.545 -34.428 1.00 7.15 249 CYS B C 1
ATOM 8696 O O . CYS B 1 249 ? -22.483 -22.830 -35.353 1.00 7.17 249 CYS B O 1
ATOM 8703 N N . GLU B 1 250 ? -21.208 -23.480 -33.620 1.00 7.14 250 GLU B N 1
ATOM 8704 C CA . GLU B 1 250 ? -21.563 -24.869 -33.824 1.00 6.98 250 GLU B CA 1
ATOM 8705 C C . GLU B 1 250 ? -23.040 -25.102 -33.500 1.00 6.13 250 GLU B C 1
ATOM 8706 O O . GLU B 1 250 ? -23.728 -25.880 -34.159 1.00 6.38 250 GLU B O 1
ATOM 8718 N N . TRP B 1 251 ? -23.549 -24.397 -32.492 1.00 5.86 251 TRP B N 1
ATOM 8719 C CA . TRP B 1 251 ? -24.976 -24.436 -32.179 1.00 6.33 251 TRP B CA 1
ATOM 8720 C C . TRP B 1 251 ? -25.799 -24.065 -33.405 1.00 5.66 251 TRP B C 1
ATOM 8721 O O . TRP B 1 251 ? -26.741 -24.748 -33.814 1.00 6.48 251 TRP B O 1
ATOM 8742 N N . GLN B 1 252 ? -25.443 -22.948 -34.046 1.00 5.61 252 GLN B N 1
ATOM 8743 C CA . GLN B 1 252 ? -26.118 -22.489 -35.221 1.00 6.02 252 GLN B CA 1
ATOM 8744 C C . GLN B 1 252 ? -25.894 -23.384 -36.417 1.00 6.33 252 GLN B C 1
ATOM 8745 O O . GLN B 1 252 ? -26.764 -23.489 -37.272 1.00 6.39 252 GLN B O 1
ATOM 8759 N N . SER B 1 253 ? -24.773 -24.114 -36.450 1.00 6.43 253 SER B N 1
ATOM 8760 C CA . SER B 1 253 ? -24.473 -24.989 -37.558 1.00 6.72 253 SER B CA 1
ATOM 8761 C C . SER B 1 253 ? -25.482 -26.103 -37.749 1.00 6.75 253 SER B C 1
ATOM 8762 O O . SER B 1 253 ? -25.665 -26.568 -38.858 1.00 7.02 253 SER B O 1
ATOM 8770 N N . PHE B 1 254 ? -26.138 -26.521 -36.660 1.00 6.82 254 PHE B N 1
ATOM 8771 C CA . PHE B 1 254 ? -27.150 -27.561 -36.797 1.00 6.75 254 PHE B CA 1
ATOM 8772 C C . PHE B 1 254 ? -28.449 -27.039 -37.351 1.00 6.94 254 PHE B C 1
ATOM 8773 O O . PHE B 1 254 ? -29.291 -27.801 -37.772 1.00 7.25 254 PHE B O 1
ATOM 8790 N N . ILE B 1 255 ? -28.585 -25.719 -37.411 1.00 6.83 255 ILE B N 1
ATOM 8791 C CA . ILE B 1 255 ? -29.691 -25.052 -38.066 1.00 7.18 255 ILE B CA 1
ATOM 8792 C C . ILE B 1 255 ? -29.352 -24.777 -39.543 1.00 7.59 255 ILE B C 1
ATOM 8793 O O . ILE B 1 255 ? -30.149 -25.009 -40.419 1.00 7.96 255 ILE B O 1
ATOM 8809 N N . SER B 1 256 ? -28.137 -24.303 -39.747 1.00 7.63 256 SER B N 1
ATOM 8810 C CA . SER B 1 256 ? -27.643 -24.039 -41.105 1.00 8.13 256 SER B CA 1
ATOM 8811 C C . SER B 1 256 ? -27.448 -25.328 -41.912 1.00 7.56 256 SER B C 1
ATOM 8812 O O . SER B 1 256 ? -27.645 -25.334 -43.128 1.00 8.60 256 SER B O 1
ATOM 8820 N N . ASN B 1 257 ? -27.049 -26.410 -41.254 1.00 7.48 257 ASN B N 1
ATOM 8821 C CA . ASN B 1 257 ? -26.771 -27.661 -41.930 1.00 7.40 257 ASN B CA 1
ATOM 8822 C C . ASN B 1 257 ? -27.336 -28.833 -41.109 1.00 6.96 257 ASN B C 1
ATOM 8823 O O . ASN B 1 257 ? -26.613 -29.634 -40.499 1.00 7.57 257 ASN B O 1
ATOM 8834 N N . PRO B 1 258 ? -28.668 -28.951 -41.105 1.00 7.38 258 PRO B N 1
ATOM 8835 C CA . PRO B 1 258 ? -29.304 -29.965 -40.254 1.00 7.65 258 PRO B CA 1
ATOM 8836 C C . PRO B 1 258 ? -28.927 -31.398 -40.575 1.00 7.12 258 PRO B C 1
ATOM 8837 O O . PRO B 1 258 ? -28.996 -32.255 -39.682 1.00 8.06 258 PRO B O 1
ATOM 8848 N N . ASN B 1 259 ? -28.520 -31.677 -41.789 1.00 7.34 259 ASN B N 1
ATOM 8849 C CA . ASN B 1 259 ? -28.064 -33.032 -42.145 1.00 8.21 259 ASN B CA 1
ATOM 8850 C C . ASN B 1 259 ? -26.870 -33.492 -41.336 1.00 8.61 259 ASN B C 1
ATOM 8851 O O . ASN B 1 259 ? -26.654 -34.707 -41.216 1.00 9.90 259 ASN B O 1
ATOM 8862 N N . SER B 1 260 ? -26.100 -32.557 -40.772 1.00 7.56 260 SER B N 1
ATOM 8863 C CA . SER B 1 260 ? -24.913 -32.898 -40.006 1.00 7.62 260 SER B CA 1
ATOM 8864 C C . SER B 1 260 ? -25.251 -33.355 -38.568 1.00 7.57 260 SER B C 1
ATOM 8865 O O . SER B 1 260 ? -24.363 -33.880 -37.899 1.00 7.81 260 SER B O 1
ATOM 8873 N N . MET B 1 261 ? -26.465 -33.155 -38.094 1.00 7.38 261 MET B N 1
ATOM 8874 C CA . MET B 1 261 ? -26.740 -33.397 -36.691 1.00 7.44 261 MET B CA 1
ATOM 8875 C C . MET B 1 261 ? -26.613 -34.898 -36.347 1.00 7.36 261 MET B C 1
ATOM 8876 O O . MET B 1 261 ? -25.968 -35.244 -35.367 1.00 8.08 261 MET B O 1
ATOM 8890 N N . VAL B 1 262 ? -27.241 -35.771 -37.142 1.00 7.79 262 VAL B N 1
ATOM 8891 C CA . VAL B 1 262 ? -27.130 -37.184 -36.871 1.00 7.86 262 VAL B CA 1
ATOM 8892 C C . VAL B 1 262 ? -25.683 -37.696 -36.932 1.00 7.87 262 VAL B C 1
ATOM 8893 O O . VAL B 1 262 ? -25.242 -38.343 -35.991 1.00 7.95 262 VAL B O 1
ATOM 8906 N N . PRO B 1 263 ? -24.939 -37.421 -38.005 1.00 8.05 263 PRO B N 1
ATOM 8907 C CA . PRO B 1 263 ? -23.575 -37.986 -38.000 1.00 8.78 263 PRO B CA 1
ATOM 8908 C C . PRO B 1 263 ? -22.687 -37.448 -36.900 1.00 7.75 263 PRO B C 1
ATOM 8909 O O . PRO B 1 263 ? -21.908 -38.223 -36.304 1.00 8.46 263 PRO B O 1
ATOM 8920 N N . LYS B 1 264 ? -22.798 -36.170 -36.574 1.00 7.49 264 LYS B N 1
ATOM 8921 C CA . LYS B 1 264 ? -21.951 -35.636 -35.508 1.00 7.48 264 LYS B CA 1
ATOM 8922 C C . LYS B 1 264 ? -22.378 -36.173 -34.126 1.00 7.21 264 LYS B C 1
ATOM 8923 O O . LYS B 1 264 ? -21.526 -36.468 -33.292 1.00 7.14 264 LYS B O 1
ATOM 8942 N N . PHE B 1 265 ? -23.677 -36.320 -33.901 1.00 7.63 265 PHE B N 1
ATOM 8943 C CA . PHE B 1 265 ? -24.149 -36.922 -32.669 1.00 7.50 265 PHE B CA 1
ATOM 8944 C C . PHE B 1 265 ? -23.682 -38.384 -32.563 1.00 8.00 265 PHE B C 1
ATOM 8945 O O . PHE B 1 265 ? -23.218 -38.842 -31.533 1.00 8.40 265 PHE B O 1
ATOM 8962 N N . GLU B 1 266 ? -23.814 -39.127 -33.654 1.00 7.77 266 GLU B N 1
ATOM 8963 C CA . GLU B 1 266 ? -23.375 -40.524 -33.673 1.00 8.28 266 GLU B CA 1
ATOM 8964 C C . GLU B 1 266 ? -21.910 -40.643 -33.264 1.00 8.54 266 GLU B C 1
ATOM 8965 O O . GLU B 1 266 ? -21.540 -41.513 -32.490 1.00 8.76 266 GLU B O 1
ATOM 8977 N N . ARG B 1 267 ? -21.067 -39.822 -33.868 1.00 8.17 267 ARG B N 1
ATOM 8978 C CA . ARG B 1 267 ? -19.643 -39.944 -33.596 1.00 8.42 267 ARG B CA 1
ATOM 8979 C C . ARG B 1 267 ? -19.338 -39.587 -32.152 1.00 8.09 267 ARG B C 1
ATOM 8980 O O . ARG B 1 267 ? -18.545 -40.267 -31.492 1.00 8.21 267 ARG B O 1
ATOM 9001 N N . ALA B 1 268 ? -19.977 -38.556 -31.611 1.00 7.64 268 ALA B N 1
ATOM 9002 C CA . ALA B 1 268 ? -19.733 -38.157 -30.247 1.00 7.86 268 ALA B CA 1
ATOM 9003 C C . ALA B 1 268 ? -20.248 -39.219 -29.277 1.00 7.62 268 ALA B C 1
ATOM 9004 O O . ALA B 1 268 ? -19.600 -39.520 -28.257 1.00 8.00 268 ALA B O 1
ATOM 9011 N N . MET B 1 269 ? -21.415 -39.784 -29.575 1.00 7.34 269 MET B N 1
ATOM 9012 C CA . MET B 1 269 ? -21.969 -40.845 -28.731 1.00 8.12 269 MET B CA 1
ATOM 9013 C C . MET B 1 269 ? -21.146 -42.120 -28.751 1.00 8.39 269 MET B C 1
ATOM 9014 O O . MET B 1 269 ? -21.039 -42.804 -27.723 1.00 8.68 269 MET B O 1
ATOM 9028 N N . ALA B 1 270 ? -20.549 -42.476 -29.890 1.00 8.79 270 ALA B N 1
ATOM 9029 C CA . ALA B 1 270 ? -19.692 -43.670 -29.920 1.00 9.06 270 ALA B CA 1
ATOM 9030 C C . ALA B 1 270 ? -18.531 -43.520 -28.950 1.00 9.16 270 ALA B C 1
ATOM 9031 O O . ALA B 1 270 ? -18.133 -44.483 -28.270 1.00 9.80 270 ALA B O 1
ATOM 9038 N N . LYS B 1 271 ? -17.992 -42.303 -28.860 1.00 9.05 271 LYS B N 1
ATOM 9039 C CA . LYS B 1 271 ? -16.933 -41.976 -27.906 1.00 9.62 271 LYS B CA 1
ATOM 9040 C C . LYS B 1 271 ? -17.443 -42.006 -26.488 1.00 8.69 271 LYS B C 1
ATOM 9041 O O . LYS B 1 271 ? -16.833 -42.580 -25.590 1.00 9.13 271 LYS B O 1
ATOM 9060 N N . MET B 1 272 ? -18.556 -41.325 -26.242 1.00 8.21 272 MET B N 1
ATOM 9061 C CA . MET B 1 272 ? -19.109 -41.311 -24.914 1.00 8.37 272 MET B CA 1
ATOM 9062 C C . MET B 1 272 ? -19.371 -42.715 -24.382 1.00 8.21 272 MET B C 1
ATOM 9063 O O . MET B 1 272 ? -19.071 -43.014 -23.222 1.00 7.98 272 MET B O 1
ATOM 9087 N N . ALA B 1 273 ? -19.933 -43.574 -25.233 1.00 7.62 273 ALA B N 1
ATOM 9088 C CA . ALA B 1 273 ? -20.329 -44.908 -24.831 1.00 8.39 273 ALA B CA 1
ATOM 9089 C C . ALA B 1 273 ? -19.156 -45.800 -24.469 1.00 8.50 273 ALA B C 1
ATOM 9090 O O . ALA B 1 273 ? -19.349 -46.861 -23.865 1.00 8.40 273 ALA B O 1
ATOM 9097 N N . THR B 1 274 ? -17.951 -45.391 -24.837 1.00 8.33 274 THR B N 1
ATOM 9098 C CA . THR B 1 274 ? -16.741 -46.149 -24.573 1.00 8.80 274 THR B CA 1
ATOM 9099 C C . THR B 1 274 ? -15.748 -45.478 -23.647 1.00 8.36 274 THR B C 1
ATOM 9100 O O . THR B 1 274 ? -14.661 -45.970 -23.470 1.00 8.79 274 THR B O 1
ATOM 9111 N N . LEU B 1 275 ? -16.170 -44.392 -22.980 1.00 8.01 275 LEU B N 1
ATOM 9112 C CA . LEU B 1 275 ? -15.277 -43.820 -21.952 1.00 8.12 275 LEU B CA 1
ATOM 9113 C C . LEU B 1 275 ? -14.986 -44.907 -20.903 1.00 8.29 275 LEU B C 1
ATOM 9114 O O . LEU B 1 275 ? -15.863 -45.642 -20.439 1.00 8.35 275 LEU B O 1
ATOM 9130 N N . GLY B 1 276 ? -13.711 -44.985 -20.515 1.00 9.31 276 GLY B N 1
ATOM 9131 C CA . GLY B 1 276 ? -13.273 -46.004 -19.595 1.00 10.33 276 GLY B CA 1
ATOM 9132 C C . GLY B 1 276 ? -13.131 -47.404 -20.181 1.00 10.33 276 GLY B C 1
ATOM 9133 O O . GLY B 1 276 ? -12.883 -48.374 -19.453 1.00 11.32 276 GLY B O 1
ATOM 9137 N N . GLN B 1 277 ? -13.256 -47.520 -21.484 1.00 9.66 277 GLN B N 1
ATOM 9138 C CA . GLN B 1 277 ? -13.185 -48.801 -22.150 1.00 9.89 277 GLN B CA 1
ATOM 9139 C C . GLN B 1 277 ? -12.214 -48.759 -23.330 1.00 10.77 277 GLN B C 1
ATOM 9140 O O . GLN B 1 277 ? -11.945 -47.700 -23.866 1.00 11.72 277 GLN B O 1
ATOM 9154 N N . ASN B 1 278 ? -11.732 -49.927 -23.746 1.00 11.60 278 ASN B N 1
ATOM 9155 C CA . ASN B 1 278 ? -10.924 -50.036 -24.957 1.00 12.58 278 ASN B CA 1
ATOM 9156 C C . ASN B 1 278 ? -11.772 -50.746 -25.996 1.00 12.82 278 ASN B C 1
ATOM 9157 O O . ASN B 1 278 ? -12.064 -51.937 -25.858 1.00 12.27 278 ASN B O 1
ATOM 9168 N N . PRO B 1 279 ? -12.201 -50.014 -27.032 1.00 14.36 279 PRO B N 1
ATOM 9169 C CA . PRO B 1 279 ? -13.058 -50.664 -28.036 1.00 15.47 279 PRO B CA 1
ATOM 9170 C C . PRO B 1 279 ? -12.475 -51.913 -28.679 1.00 15.79 279 PRO B C 1
ATOM 9171 O O . PRO B 1 279 ? -13.243 -52.802 -29.100 1.00 16.66 279 PRO B O 1
ATOM 9182 N N . LYS B 1 280 ? -11.137 -52.017 -28.695 1.00 15.46 280 LYS B N 1
ATOM 9183 C CA . LYS B 1 280 ? -10.512 -53.120 -29.363 1.00 15.91 280 LYS B CA 1
ATOM 9184 C C . LYS B 1 280 ? -10.673 -54.373 -28.520 1.00 14.89 280 LYS B C 1
ATOM 9185 O O . LYS B 1 280 ? -10.469 -55.474 -29.008 1.00 17.38 280 LYS B O 1
ATOM 9204 N N . LYS B 1 281 ? -11.086 -54.212 -27.250 1.00 13.73 281 LYS B N 1
ATOM 9205 C CA . LYS B 1 281 ? -11.342 -55.322 -26.356 1.00 13.15 281 LYS B CA 1
ATOM 9206 C C . LYS B 1 281 ? -12.845 -55.508 -26.075 1.00 13.35 281 LYS B C 1
ATOM 9207 O O . LYS B 1 281 ? -13.241 -56.059 -25.064 1.00 14.52 281 LYS B O 1
ATOM 9226 N N . LEU B 1 282 ? -13.682 -54.941 -26.933 1.00 12.05 282 LEU B N 1
ATOM 9227 C CA . LEU B 1 282 ? -15.142 -55.135 -26.970 1.00 11.20 282 LEU B CA 1
ATOM 9228 C C . LEU B 1 282 ? -15.500 -55.759 -28.303 1.00 11.14 282 LEU B C 1
ATOM 9229 O O . LEU B 1 282 ? -14.644 -55.874 -29.187 1.00 13.11 282 LEU B O 1
ATOM 9245 N N . ILE B 1 283 ? -16.741 -56.213 -28.473 1.00 10.38 283 ILE B N 1
ATOM 9246 C CA . ILE B 1 283 ? -17.203 -56.747 -29.741 1.00 10.39 283 ILE B CA 1
ATOM 9247 C C . ILE B 1 283 ? -18.219 -55.778 -30.346 1.00 9.73 283 ILE B C 1
ATOM 9248 O O . ILE B 1 283 ? -18.896 -55.053 -29.644 1.00 10.20 283 ILE B O 1
ATOM 9264 N N . ASP B 1 284 ? -18.302 -55.770 -31.666 1.00 9.89 284 ASP B N 1
ATOM 9265 C CA . ASP B 1 284 ? -19.186 -54.853 -32.361 1.00 9.89 284 ASP B CA 1
ATOM 9266 C C . ASP B 1 284 ? -20.514 -55.499 -32.707 1.00 9.98 284 ASP B C 1
ATOM 9267 O O . ASP B 1 284 ? -20.611 -56.329 -33.602 1.00 11.58 284 ASP B O 1
ATOM 9276 N N . CYS B 1 285 ? -21.540 -55.072 -31.978 1.00 9.13 285 CYS B N 1
ATOM 9277 C CA . CYS B 1 285 ? -22.910 -55.543 -32.165 1.00 9.30 285 CYS B CA 1
ATOM 9278 C C . CYS B 1 285 ? -23.791 -54.471 -32.781 1.00 9.34 285 CYS B C 1
ATOM 9279 O O . CYS B 1 285 ? -25.020 -54.485 -32.608 1.00 9.24 285 CYS B O 1
ATOM 9286 N N . SER B 1 286 ? -23.192 -53.579 -33.562 1.00 9.15 286 SER B N 1
ATOM 9287 C CA . SER B 1 286 ? -23.912 -52.420 -34.089 1.00 9.04 286 SER B CA 1
ATOM 9288 C C . SER B 1 286 ? -25.090 -52.808 -34.974 1.00 9.16 286 SER B C 1
ATOM 9289 O O . SER B 1 286 ? -26.065 -52.065 -35.072 1.00 9.41 286 SER B O 1
ATOM 9297 N N . GLU B 1 287 ? -24.998 -53.946 -35.652 1.00 9.62 287 GLU B N 1
ATOM 9298 C CA . GLU B 1 287 ? -26.048 -54.348 -36.561 1.00 10.66 287 GLU B CA 1
ATOM 9299 C C . GLU B 1 287 ? -27.359 -54.630 -35.873 1.00 9.86 287 GLU B C 1
ATOM 9300 O O . GLU B 1 287 ? -28.375 -54.649 -36.557 1.00 10.85 287 GLU B O 1
ATOM 9312 N N . VAL B 1 288 ? -27.365 -54.832 -34.567 1.00 9.55 288 VAL B N 1
ATOM 9313 C CA . VAL B 1 288 ? -28.597 -55.067 -33.825 1.00 9.34 288 VAL B CA 1
ATOM 9314 C C . VAL B 1 288 ? -29.442 -53.785 -33.725 1.00 9.08 288 VAL B C 1
ATOM 9315 O O . VAL B 1 288 ? -30.669 -53.857 -33.589 1.00 9.22 288 VAL B O 1
ATOM 9328 N N . ILE B 1 289 ? -28.793 -52.630 -33.679 1.00 8.39 289 ILE B N 1
ATOM 9329 C CA . ILE B 1 289 ? -29.542 -51.404 -33.526 1.00 8.25 289 ILE B CA 1
ATOM 9330 C C . ILE B 1 289 ? -30.407 -51.161 -34.739 1.00 8.63 289 ILE B C 1
ATOM 9331 O O . ILE B 1 289 ? -29.893 -51.224 -35.853 1.00 8.95 289 ILE B O 1
ATOM 9347 N N . PRO B 1 290 ? -31.708 -50.913 -34.581 1.00 8.93 290 PRO B N 1
ATOM 9348 C CA . PRO B 1 290 ? -32.532 -50.688 -35.774 1.00 9.08 290 PRO B CA 1
ATOM 9349 C C . PRO B 1 290 ? -32.099 -49.500 -36.593 1.00 9.40 290 PRO B C 1
ATOM 9350 O O . PRO B 1 290 ? -31.546 -48.533 -36.073 1.00 9.30 290 PRO B O 1
ATOM 9361 N N . VAL B 1 291 ? -32.434 -49.542 -37.885 1.00 9.91 291 VAL B N 1
ATOM 9362 C CA . VAL B 1 291 ? -32.229 -48.403 -38.765 1.00 10.67 291 VAL B CA 1
ATOM 9363 C C . VAL B 1 291 ? -33.326 -47.360 -38.470 1.00 9.62 291 VAL B C 1
ATOM 9364 O O . VAL B 1 291 ? -34.514 -47.672 -38.493 1.00 10.55 291 VAL B O 1
ATOM 9377 N N . PRO B 1 292 ? -32.938 -46.107 -38.200 1.00 9.37 292 PRO B N 1
ATOM 9378 C CA . PRO B 1 292 ? -33.948 -45.070 -37.917 1.00 9.79 292 PRO B CA 1
ATOM 9379 C C . PRO B 1 292 ? -34.744 -44.726 -39.184 1.00 10.51 292 PRO B C 1
ATOM 9380 O O . PRO B 1 292 ? -34.272 -44.955 -40.302 1.00 12.09 292 PRO B O 1
ATOM 9391 N N . ARG B 1 293 ? -35.939 -44.202 -38.962 1.00 10.29 293 ARG B N 1
ATOM 9392 C CA . ARG B 1 293 ? -36.805 -43.775 -40.018 1.00 10.98 293 ARG B CA 1
ATOM 9393 C C . ARG B 1 293 ? -37.107 -42.286 -39.872 1.00 10.16 293 ARG B C 1
ATOM 9394 O O . ARG B 1 293 ? -37.100 -41.738 -38.776 1.00 10.62 293 ARG B O 1
ATOM 9415 N N . GLY B 1 294 ? -37.384 -41.646 -40.996 1.00 10.17 294 GLY B N 1
ATOM 9416 C CA . GLY B 1 294 ? -37.849 -40.270 -41.020 1.00 10.61 294 GLY B CA 1
ATOM 9417 C C . GLY B 1 294 ? -36.828 -39.401 -41.767 1.00 10.83 294 GLY B C 1
ATOM 9418 O O . GLY B 1 294 ? -35.606 -39.559 -41.631 1.00 11.10 294 GLY B O 1
ATOM 9422 N N . ARG B 1 295 ? -37.313 -38.441 -42.537 1.00 11.76 295 ARG B N 1
ATOM 9423 C CA . ARG B 1 295 ? -36.427 -37.549 -43.285 1.00 13.13 295 ARG B CA 1
ATOM 9424 C C . ARG B 1 295 ? -35.753 -36.524 -42.377 1.00 11.35 295 ARG B C 1
ATOM 9425 O O . ARG B 1 295 ? -36.223 -36.250 -41.276 1.00 10.89 295 ARG B O 1
ATOM 9446 N N . VAL B 1 296 ? -34.729 -35.885 -42.893 1.00 10.75 296 VAL B N 1
ATOM 9447 C CA . VAL B 1 296 ? -34.189 -34.695 -42.263 1.00 10.51 296 VAL B CA 1
ATOM 9448 C C . VAL B 1 296 ? -35.172 -33.564 -42.492 1.00 10.00 296 VAL B C 1
ATOM 9449 O O . VAL B 1 296 ? -35.438 -33.148 -43.623 1.00 9.87 296 VAL B O 1
ATOM 9462 N N . LYS B 1 297 ? -35.753 -33.078 -41.400 1.00 9.94 297 LYS B N 1
ATOM 9463 C CA . LYS B 1 297 ? -36.699 -31.970 -41.437 1.00 9.97 297 LYS B CA 1
ATOM 9464 C C . LYS B 1 297 ? -36.022 -30.627 -41.651 1.00 9.48 297 LYS B C 1
ATOM 9465 O O . LYS B 1 297 ? -34.907 -30.378 -41.188 1.00 10.57 297 LYS B O 1
ATOM 9484 N N . GLN B 1 298 ? -36.707 -29.745 -42.348 1.00 9.34 298 GLN B N 1
ATOM 9485 C CA . GLN B 1 298 ? -36.310 -28.333 -42.446 1.00 8.79 298 GLN B CA 1
ATOM 9486 C C . GLN B 1 298 ? -36.637 -27.607 -41.141 1.00 8.73 298 GLN B C 1
ATOM 9487 O O . GLN B 1 298 ? -37.796 -27.539 -40.731 1.00 9.74 298 GLN B O 1
ATOM 9501 N N . PRO B 1 299 ? -35.634 -27.039 -40.471 1.00 8.35 299 PRO B N 1
ATOM 9502 C CA . PRO B 1 299 ? -35.955 -26.248 -39.289 1.00 8.65 299 PRO B CA 1
ATOM 9503 C C . PRO B 1 299 ? -36.800 -25.036 -39.635 1.00 7.99 299 PRO B C 1
ATOM 9504 O O . PRO B 1 299 ? -36.590 -24.423 -40.679 1.00 8.26 299 PRO B O 1
ATOM 9515 N N . THR B 1 300 ? -37.711 -24.687 -38.728 1.00 8.11 300 THR B N 1
ATOM 9516 C CA . THR B 1 300 ? -38.588 -23.541 -38.939 1.00 8.54 300 THR B CA 1
ATOM 9517 C C . THR B 1 300 ? -38.709 -22.691 -37.698 1.00 8.25 300 THR B C 1
ATOM 9518 O O . THR B 1 300 ? -38.547 -23.163 -36.567 1.00 8.91 300 THR B O 1
ATOM 9529 N N . LEU B 1 301 ? -39.016 -21.415 -37.936 1.00 8.03 301 LEU B N 1
ATOM 9530 C CA . LEU B 1 301 ? -39.402 -20.553 -36.827 1.00 8.36 301 LEU B CA 1
ATOM 9531 C C . LEU B 1 301 ? -40.790 -20.901 -36.363 1.00 7.97 301 LEU B C 1
ATOM 9532 O O . LEU B 1 301 ? -41.679 -21.127 -37.184 1.00 8.41 301 LEU B O 1
ATOM 9548 N N . PRO B 1 302 ? -41.036 -20.914 -35.050 1.00 7.72 302 PRO B N 1
ATOM 9549 C CA . PRO B 1 302 ? -42.389 -21.160 -34.547 1.00 8.49 302 PRO B CA 1
ATOM 9550 C C . PRO B 1 302 ? -43.390 -20.118 -35.013 1.00 8.29 302 PRO B C 1
ATOM 9551 O O . PRO B 1 302 ? -43.035 -18.952 -35.262 1.00 8.24 302 PRO B O 1
ATOM 9562 N N . ALA B 1 303 ? -44.637 -20.532 -35.115 1.00 8.02 303 ALA B N 1
ATOM 9563 C CA . ALA B 1 303 ? -45.683 -19.587 -35.437 1.00 8.42 303 ALA B CA 1
ATOM 9564 C C . ALA B 1 303 ? -45.671 -18.429 -34.479 1.00 9.36 303 ALA B C 1
ATOM 9565 O O . ALA B 1 303 ? -45.480 -18.604 -33.278 1.00 9.57 303 ALA B O 1
ATOM 9572 N N . GLY B 1 304 ? -45.879 -17.242 -35.017 1.00 10.05 304 GLY B N 1
ATOM 9573 C CA . GLY B 1 304 ? -45.859 -16.038 -34.223 1.00 10.39 304 GLY B CA 1
ATOM 9574 C C . GLY B 1 304 ? -44.515 -15.463 -33.846 1.00 11.17 304 GLY B C 1
ATOM 9575 O O . GLY B 1 304 ? -44.460 -14.397 -33.254 1.00 12.80 304 GLY B O 1
ATOM 9579 N N . LYS B 1 305 ? -43.431 -16.132 -34.220 1.00 10.12 305 LYS B N 1
ATOM 9580 C CA . LYS B 1 305 ? -42.097 -15.634 -34.006 1.00 10.08 305 LYS B CA 1
ATOM 9581 C C . LYS B 1 305 ? -41.541 -15.060 -35.292 1.00 11.13 305 LYS B C 1
ATOM 9582 O O . LYS B 1 305 ? -41.955 -15.425 -36.366 1.00 12.49 305 LYS B O 1
ATOM 9601 N N . THR B 1 306 ? -40.556 -14.190 -35.164 1.00 11.81 306 THR B N 1
ATOM 9602 C CA . THR B 1 306 ? -39.852 -13.653 -36.324 1.00 12.87 306 THR B CA 1
ATOM 9603 C C . THR B 1 306 ? -38.368 -13.686 -36.037 1.00 11.95 306 THR B C 1
ATOM 9604 O O . THR B 1 306 ? -37.895 -13.975 -34.936 1.00 11.14 306 THR B O 1
ATOM 9615 N N . ILE B 1 307 ? -37.605 -13.358 -37.060 1.00 12.27 307 ILE B N 1
ATOM 9616 C CA . ILE B 1 307 ? -36.177 -13.285 -36.910 1.00 12.15 307 ILE B CA 1
ATOM 9617 C C . ILE B 1 307 ? -35.739 -12.299 -35.826 1.00 11.16 307 ILE B C 1
ATOM 9618 O O . ILE B 1 307 ? -34.677 -12.457 -35.195 1.00 10.95 307 ILE B O 1
ATOM 9634 N N . LYS B 1 308 ? -36.518 -11.236 -35.600 1.00 11.25 308 LYS B N 1
ATOM 9635 C CA . LYS B 1 308 ? -36.212 -10.301 -34.525 1.00 13.09 308 LYS B CA 1
ATOM 9636 C C . LYS B 1 308 ? -36.233 -10.945 -33.152 1.00 11.43 308 LYS B C 1
ATOM 9637 O O . LYS B 1 308 ? -35.592 -10.448 -32.215 1.00 12.87 308 LYS B O 1
ATOM 9656 N N . ASP B 1 309 ? -36.937 -12.068 -33.012 1.00 9.61 309 ASP B N 1
ATOM 9657 C CA . ASP B 1 309 ? -36.974 -12.791 -31.723 1.00 9.22 309 ASP B CA 1
ATOM 9658 C C . ASP B 1 309 ? -35.766 -13.699 -31.520 1.00 8.29 309 ASP B C 1
ATOM 9659 O O . ASP B 1 309 ? -35.619 -14.219 -30.453 1.00 8.75 309 ASP B O 1
ATOM 9668 N N . ILE B 1 310 ? -34.967 -13.927 -32.571 1.00 7.74 310 ILE B N 1
ATOM 9669 C CA . ILE B 1 310 ? -33.759 -14.739 -32.475 1.00 8.09 310 ILE B CA 1
ATOM 9670 C C . ILE B 1 310 ? -32.608 -13.869 -32.009 1.00 8.43 310 ILE B C 1
ATOM 9671 O O . ILE B 1 310 ? -32.375 -12.798 -32.571 1.00 9.80 310 ILE B O 1
ATOM 9687 N N . GLU B 1 311 ? -31.881 -14.327 -31.000 1.00 8.06 311 GLU B N 1
ATOM 9688 C CA . GLU B 1 311 ? -30.694 -13.664 -30.476 1.00 8.24 311 GLU B CA 1
ATOM 9689 C C . GLU B 1 311 ? -29.484 -14.280 -31.171 1.00 8.06 311 GLU B C 1
ATOM 9690 O O . GLU B 1 311 ? -28.804 -15.150 -30.601 1.00 8.47 311 GLU B O 1
ATOM 9702 N N . ALA B 1 312 ? -29.242 -13.830 -32.403 1.00 8.43 312 ALA B N 1
ATOM 9703 C CA . ALA B 1 312 ? -28.203 -14.423 -33.213 1.00 8.78 312 ALA B CA 1
ATOM 9704 C C . ALA B 1 312 ? -26.848 -14.190 -32.551 1.00 8.41 312 ALA B C 1
ATOM 9705 O O . ALA B 1 312 ? -26.539 -13.058 -32.138 1.00 9.52 312 ALA B O 1
ATOM 9712 N N . SER B 1 313 ? -26.032 -15.237 -32.486 1.00 8.28 313 SER B N 1
ATOM 9713 C CA . SER B 1 313 ? -24.848 -15.222 -31.645 1.00 8.33 313 SER B CA 1
ATOM 9714 C C . SER B 1 313 ? -23.593 -15.749 -32.280 1.00 8.45 313 SER B C 1
ATOM 9715 O O . SER B 1 313 ? -22.598 -15.865 -31.548 1.00 8.95 313 SER B O 1
ATOM 9723 N N . CYS B 1 314 ? -23.595 -16.062 -33.566 1.00 8.43 314 CYS B N 1
ATOM 9724 C CA . CYS B 1 314 ? -22.440 -16.579 -34.270 1.00 9.36 314 CYS B CA 1
ATOM 9725 C C . CYS B 1 314 ? -21.830 -15.460 -35.050 1.00 10.39 314 CYS B C 1
ATOM 9726 O O . CYS B 1 314 ? -22.439 -14.918 -35.971 1.00 10.13 314 CYS B O 1
ATOM 9733 N N . ARG B 1 315 ? -20.630 -15.060 -34.635 1.00 11.81 315 ARG B N 1
ATOM 9734 C CA . ARG B 1 315 ? -20.006 -13.874 -35.188 1.00 13.62 315 ARG B CA 1
ATOM 9735 C C . ARG B 1 315 ? -19.737 -13.984 -36.672 1.00 13.15 315 ARG B C 1
ATOM 9736 O O . ARG B 1 315 ? -19.957 -13.015 -37.403 1.00 14.44 315 ARG B O 1
ATOM 9757 N N . LYS B 1 316 ? -19.254 -15.110 -37.116 1.00 12.16 316 LYS B N 1
ATOM 9758 C CA . LYS B 1 316 ? -18.776 -15.211 -38.494 1.00 12.06 316 LYS B CA 1
ATOM 9759 C C . LYS B 1 316 ? -19.931 -15.361 -39.511 1.00 11.19 316 LYS B C 1
ATOM 9760 O O . LYS B 1 316 ? -19.689 -15.148 -40.683 1.00 12.08 316 LYS B O 1
ATOM 9779 N N . ALA B 1 317 ? -21.136 -15.772 -39.103 1.00 10.31 317 ALA B N 1
ATOM 9780 C CA . ALA B 1 317 ? -22.162 -16.173 -40.059 1.00 10.04 317 ALA B CA 1
ATOM 9781 C C . ALA B 1 317 ? -23.534 -15.824 -39.560 1.00 9.72 317 ALA B C 1
ATOM 9782 O O . ALA B 1 317 ? -23.873 -16.158 -38.417 1.00 9.89 317 ALA B O 1
ATOM 9789 N N . PRO B 1 318 ? -24.353 -15.207 -40.426 1.00 10.05 318 PRO B N 1
ATOM 9790 C CA . PRO B 1 318 ? -25.708 -14.830 -40.012 1.00 10.59 318 PRO B CA 1
ATOM 9791 C C . PRO B 1 318 ? -26.593 -16.064 -39.832 1.00 10.52 318 PRO B C 1
ATOM 9792 O O . PRO B 1 318 ? -26.386 -17.129 -40.440 1.00 11.23 318 PRO B O 1
ATOM 9803 N N . PHE B 1 319 ? -27.606 -15.864 -39.001 1.00 11.14 319 PHE B N 1
ATOM 9804 C CA . PHE B 1 319 ? -28.621 -16.901 -38.797 1.00 11.08 319 PHE B CA 1
ATOM 9805 C C . PHE B 1 319 ? -29.304 -17.211 -40.114 1.00 11.37 319 PHE B C 1
ATOM 9806 O O . PHE B 1 319 ? -29.602 -16.294 -40.878 1.00 13.07 319 PHE B O 1
ATOM 9823 N N . PRO B 1 320 ? -29.502 -18.488 -40.439 1.00 10.86 320 PRO B N 1
ATOM 9824 C CA . PRO B 1 320 ? -30.033 -18.831 -41.772 1.00 11.59 320 PRO B CA 1
ATOM 9825 C C . PRO B 1 320 ? -31.474 -18.423 -41.963 1.00 11.38 320 PRO B C 1
ATOM 9826 O O . PRO B 1 320 ? -32.213 -18.241 -41.003 1.00 11.09 320 PRO B O 1
ATOM 9837 N N . ARG B 1 321 ? -31.870 -18.270 -43.222 1.00 12.15 321 ARG B N 1
ATOM 9838 C CA . ARG B 1 321 ? -33.257 -17.926 -43.546 1.00 13.01 321 ARG B CA 1
ATOM 9839 C C . ARG B 1 321 ? -34.086 -19.194 -43.414 1.00 12.19 321 ARG B C 1
ATOM 9840 O O . ARG B 1 321 ? -33.833 -20.212 -44.126 1.00 14.04 321 ARG B O 1
ATOM 9861 N N . LEU B 1 322 ? -34.990 -19.171 -42.447 1.00 10.75 322 LEU B N 1
ATOM 9862 C CA . LEU B 1 322 ? -35.868 -20.305 -42.213 1.00 9.75 322 LEU B CA 1
ATOM 9863 C C . LEU B 1 322 ? -37.299 -19.955 -42.599 1.00 9.76 322 LEU B C 1
ATOM 9864 O O . LEU B 1 322 ? -37.658 -18.789 -42.514 1.00 10.79 322 LEU B O 1
ATOM 9880 N N . PRO B 1 323 ? -38.115 -20.925 -43.021 1.00 10.16 323 PRO B N 1
ATOM 9881 C CA . PRO B 1 323 ? -39.554 -20.691 -43.081 1.00 10.38 323 PRO B CA 1
ATOM 9882 C C . PRO B 1 323 ? -40.091 -20.425 -41.687 1.00 10.37 323 PRO B C 1
ATOM 9883 O O . PRO B 1 323 ? -39.495 -20.838 -40.697 1.00 10.55 323 PRO B O 1
ATOM 9894 N N . THR B 1 324 ? -41.227 -19.736 -41.636 1.00 10.48 324 THR B N 1
ATOM 9895 C CA . THR B 1 324 ? -41.970 -19.522 -40.400 1.00 10.96 324 THR B CA 1
ATOM 9896 C C . THR B 1 324 ? -43.282 -20.266 -40.476 1.00 10.73 324 THR B C 1
ATOM 9897 O O . THR B 1 324 ? -44.027 -20.104 -41.434 1.00 11.50 324 THR B O 1
ATOM 9908 N N . ASP B 1 325 ? -43.617 -21.026 -39.451 1.00 9.99 325 ASP B N 1
ATOM 9909 C CA . ASP B 1 325 ? -44.894 -21.688 -39.411 1.00 10.65 325 ASP B CA 1
ATOM 9910 C C . ASP B 1 325 ? -46.015 -20.657 -39.508 1.00 10.85 325 ASP B C 1
ATOM 9911 O O . ASP B 1 325 ? -45.978 -19.637 -38.852 1.00 11.65 325 ASP B O 1
ATOM 9920 N N . LYS B 1 326 ? -47.052 -20.977 -40.272 1.00 11.71 326 LYS B N 1
ATOM 9921 C CA . LYS B 1 326 ? -48.205 -20.081 -40.419 1.00 12.72 326 LYS B CA 1
ATOM 9922 C C . LYS B 1 326 ? -49.097 -20.128 -39.189 1.00 12.42 326 LYS B C 1
ATOM 9923 O O . LYS B 1 326 ? -49.140 -21.109 -38.452 1.00 13.22 326 LYS B O 1
ATOM 9942 N N . GLY B 1 327 ? -49.848 -19.063 -38.972 1.00 11.74 327 GLY B N 1
ATOM 9943 C CA . GLY B 1 327 ? -50.897 -19.028 -37.965 1.00 12.33 327 GLY B CA 1
ATOM 9944 C C . GLY B 1 327 ? -50.392 -18.626 -36.587 1.00 11.60 327 GLY B C 1
ATOM 9945 O O . GLY B 1 327 ? -49.415 -17.876 -36.442 1.00 12.10 327 GLY B O 1
ATOM 9949 N N . THR B 1 328 ? -51.081 -19.111 -35.563 1.00 11.44 328 THR B N 1
ATOM 9950 C CA . THR B 1 328 ? -50.729 -18.790 -34.186 1.00 11.57 328 THR B CA 1
ATOM 9951 C C . THR B 1 328 ? -50.192 -20.074 -33.504 1.00 10.43 328 THR B C 1
ATOM 9952 O O . THR B 1 328 ? -50.452 -21.196 -33.888 1.00 11.04 328 THR B O 1
ATOM 9963 N N . PHE B 1 329 ? -49.368 -19.854 -32.509 1.00 10.04 329 PHE B N 1
ATOM 9964 C CA . PHE B 1 329 ? -48.654 -20.927 -31.838 1.00 9.55 329 PHE B CA 1
ATOM 9965 C C . PHE B 1 329 ? -49.586 -21.684 -30.919 1.00 9.53 329 PHE B C 1
ATOM 9966 O O . PHE B 1 329 ? -50.368 -21.105 -30.186 1.00 11.47 329 PHE B O 1
ATOM 9983 N N . THR B 1 330 ? -49.529 -23.005 -30.939 1.00 8.95 330 THR B N 1
ATOM 9984 C CA . THR B 1 330 ? -50.241 -23.876 -30.007 1.00 8.95 330 THR B CA 1
ATOM 9985 C C . THR B 1 330 ? -49.279 -24.384 -28.958 1.00 7.85 330 THR B C 1
ATOM 9986 O O . THR B 1 330 ? -48.204 -24.893 -29.277 1.00 8.43 330 THR B O 1
ATOM 9997 N N . SER B 1 331 ? -49.670 -24.259 -27.701 1.00 7.98 331 SER B N 1
ATOM 9998 C CA . SER B 1 331 ? -48.817 -24.758 -26.620 1.00 8.71 331 SER B CA 1
ATOM 9999 C C . SER B 1 331 ? -48.329 -26.193 -26.870 1.00 8.07 331 SER B C 1
ATOM 10000 O O . SER B 1 331 ? -49.098 -27.041 -27.324 1.00 8.83 331 SER B O 1
ATOM 10008 N N . ILE B 1 332 ? -47.058 -26.423 -26.555 1.00 8.01 332 ILE B N 1
ATOM 10009 C CA . ILE B 1 332 ? -46.437 -27.725 -26.783 1.00 8.08 332 ILE B CA 1
ATOM 10010 C C . ILE B 1 332 ? -46.931 -28.721 -25.749 1.00 9.26 332 ILE B C 1
ATOM 10011 O O . ILE B 1 332 ? -46.871 -28.436 -24.557 1.00 9.11 332 ILE B O 1
ATOM 10027 N N . LEU B 1 333 ? -47.401 -29.895 -26.166 1.00 9.76 333 LEU B N 1
ATOM 10028 C CA . LEU B 1 333 ? -47.888 -30.895 -25.220 1.00 10.53 333 LEU B CA 1
ATOM 10029 C C . LEU B 1 333 ? -46.744 -31.415 -24.359 1.00 9.50 333 LEU B C 1
ATOM 10030 O O . LEU B 1 333 ? -45.634 -31.619 -24.827 1.00 10.12 333 LEU B O 1
ATOM 10046 N N . PRO B 1 334 ? -47.001 -31.613 -23.060 1.00 10.07 334 PRO B N 1
ATOM 10047 C CA . PRO B 1 334 ? -46.007 -32.338 -22.265 1.00 10.38 334 PRO B CA 1
ATOM 10048 C C . PRO B 1 334 ? -45.798 -33.745 -22.788 1.00 10.20 334 PRO B C 1
ATOM 10049 O O . PRO B 1 334 ? -46.704 -34.286 -23.411 1.00 10.67 334 PRO B O 1
ATOM 10060 N N . VAL B 1 335 ? -44.638 -34.315 -22.514 1.00 10.08 335 VAL B N 1
ATOM 10061 C CA . VAL B 1 335 ? -44.379 -35.699 -22.845 1.00 10.33 335 VAL B CA 1
ATOM 10062 C C . VAL B 1 335 ? -45.234 -36.640 -21.899 1.00 10.70 335 VAL B C 1
ATOM 10063 O O . VAL B 1 335 ? -45.133 -36.536 -20.644 1.00 11.86 335 VAL B O 1
ATOM 10076 N N . PRO B 1 336 ? -45.968 -37.579 -22.441 1.00 11.65 336 PRO B N 1
ATOM 10077 C CA . PRO B 1 336 ? -46.689 -38.577 -21.625 1.00 12.21 336 PRO B CA 1
ATOM 10078 C C . PRO B 1 336 ? -45.738 -39.423 -20.784 1.00 12.70 336 PRO B C 1
ATOM 10079 O O . PRO B 1 336 ? -44.582 -39.689 -21.169 1.00 12.63 336 PRO B O 1
ATOM 10090 N N . SER B 1 337 ? -46.201 -39.907 -19.639 1.00 12.99 337 SER B N 1
ATOM 10091 C CA . SER B 1 337 ? -45.484 -40.874 -18.870 1.00 14.08 337 SER B CA 1
ATOM 10092 C C . SER B 1 337 ? -46.490 -41.682 -18.064 1.00 14.80 337 SER B C 1
ATOM 10093 O O . SER B 1 337 ? -47.479 -41.125 -17.572 1.00 14.75 337 SER B O 1
ATOM 10101 N N . SER B 1 338 ? -46.204 -42.966 -17.865 1.00 17.07 338 SER B N 1
ATOM 10102 C CA . SER B 1 338 ? -47.044 -43.787 -17.031 1.00 19.76 338 SER B CA 1
ATOM 10103 C C . SER B 1 338 ? -46.300 -45.000 -16.504 1.00 21.63 338 SER B C 1
ATOM 10104 O O . SER B 1 338 ? -46.783 -45.670 -15.597 1.00 22.26 338 SER B O 1
#

Sequence (674 aa):
AKCSKGRTASNDACCVWFDVLDDIQENLFDGGECGEEVHESLRLTFHDAIGFSPALTRQGKFGGGGADGSIMLFSDIETNFAANNGVDDIVEQQKPIAIKHQVSFGDFIQFAGAVGSSNCAGGPRIQFLAGRSNVTKPSPDHLVPEPFDSVTSILARMGDAGFKPDEVVALLASHSVAAQDTIDPKLAGHPFDSTPSDFDSQFFVETLLKGTLIPGDSLHKGQVKSPLPGEFRLQSDELLARDSRTSCEWQSFISNPNSMVPKFERAMAKMATLGQNPKKLIDCSEVIPVPRGRVKQPTLPAGKTIKDIEASCRKAPFPRLPTDKGTFTSILPVPSSAKCSKGRTASNDACCVWFDVLDDIQENLFDGGECGEEVHESLRLTFHDAIGFSPALTRQGKFGGGGADGSIMLFSDIETNFAANNGVDDIVEQQKPIAIKHQVSFGDFIQFAGAVGSSNCAGGPRIQFLAGRSNVTKPSPDHLVPEPFDSVTSILARMGDAGFKPDEVVALLASHSVAAQDTIDPKLAGHPFDSTPSDFDSQFFVETLLKGTLIPGDSLHKGQVKSPLPGEFRLQSDELLARDSRTSCEWQSFISNPNSMVPKFERAMAKMATLGQNPKKLIDCSEVIPVPRGRVKQPTLPAGKTIKDIEASCRKAPFPRLPTDKGTFTSILPVPSS

Foldseek 3Di:
DAAPPRDDDPDPVLRLVLVLLVCCCVPVCVNLALFDLLLLLLVVLQLQALLAFPPQVVVVHDSHQGLALQCLVVVVPSCPFPQNPPNVVSSVVQNVSCVVSVFANSQSSLSSNQQSQLSFAVGALAWHWGDHDNDTHHRDHPLHDALQDAPVVVQVSVVRLPDHLLLVLLQCLSLLQHFDCPQDPVLGQQGQFLRNRHSALRNLQQLQFDFDADQDPDGGPQFDHGDAASHTHGNNSNNQCAPQRRVVSSLVCLVPVVVSRVSNNVSSNSSSARSHDSVPTGTSSVSRDHHHHDHDRDEAEEPDDPVRGNRHHVPDGRDDGHHDYDHGDHRDGGDDD/DAAPPRDDDPDPVLRLLLVLLVCCCVPVCVNLALFDLLLLLLVVLQLQQLLAFPPQVVVVHDRHQGLALQCQVVVVPSCPFPQNPPNVVSSVVQNVSCVVSVFANSQSSLSSNQQSQLSFAVGALAWHWGDHDNDTHHRDGPLHDALQDAPVVVQVSVVRLPDHLLLVLLQCLSLLQYFDCPQDVVLGQQGQFLRNRHSALRNLQQLQFDFDADQDPDGGPQFDGGDAASHTHGNNSNNQCAPQRRVVSSLVCLVPVVVSRVSNNVSSNSSSARSHDRVPTGTSSVSRDHHHHDHDRDEAEEPDDPVRGNRHHVPDGRDDGHHDDDHGDHRDGGDDD

Nearest PDB structures (foldseek):
  4bm1-assembly2_B  TM=1.003E+00  e=2.394E-68  Pleurotus ostreatus
  1ly8-assembly2_B  TM=9.826E-01  e=1.635E-45  Coprinopsis cinerea
  1lyk-assembly1_A  TM=9.794E-01  e=2.443E-44  Coprinopsis cinerea
  1ly9-assembly1_A  TM=9.764E-01  e=1.374E-44  Coprinopsis cinerea
  1aru-assembly1_A  TM=9.828E-01  e=9.172E-44  Agaricales sp. 'Arthromyces ramosus'

InterPro domains:
  IPR001621 Fungal ligninase [PR00462] (14-32)
  IPR001621 Fungal ligninase [PR00462] (34-54)
  IPR001621 Fungal ligninase [PR00462] (61-80)
  IPR001621 Fungal ligninase [PR00462] (81-103)
  IPR001621 Fungal ligninase [PR00462] (104-121)
  IPR001621 Fungal ligninase [PR00462] (122-135)
  IPR001621 Fungal ligninase [PR00462] (136-163)
  IPR001621 Fungal ligninase [PR00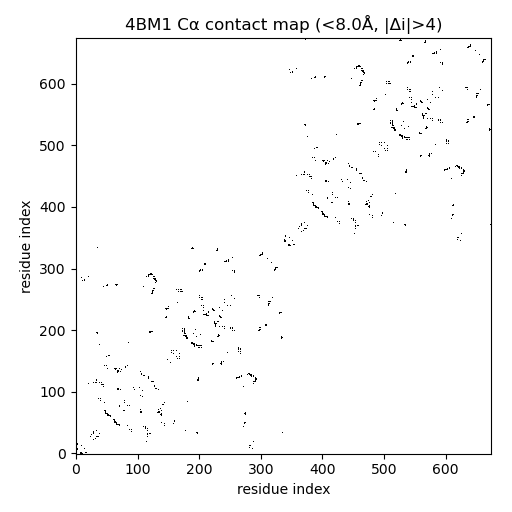462] (164-186)
  IPR001621 Fungal ligninase [PR00462] (187-209)
  IPR001621 Fungal ligninase [PR00462] (210-230)
  IPR001621 Fungal ligninase [PR00462] (231-256)
  IPR001621 Fungal ligninase [PR00462] (265-290)
  IPR001621 Fungal ligninase [PR00462] (312-331)
  IPR001621 Fungal ligninase [cd00692] (2-330)
  IPR002016 Haem peroxidase [PF00141] (23-256)
  IPR002016 Haem peroxidase [PR00458] (39-53)
  IPR002016 Haem peroxidase [PR00458] (104-121)
  IPR002016 Haem peroxidase [PR00458] (123-135)
  IPR002016 Haem peroxidase [PR00458] (168-183)
  IPR002016 Haem peroxidase [PR00458] (193-208)